Protein AF-A0A228IIU7-F1 (afdb_monomer_lite)

pLDDT: mean 77.81, std 16.43, range [36.47, 98.5]

Structure (mmCIF, N/CA/C/O backbone):
data_AF-A0A228IIU7-F1
#
_entry.id   AF-A0A228IIU7-F1
#
loop_
_atom_site.group_PDB
_atom_site.id
_atom_site.type_symbol
_atom_site.label_atom_id
_atom_site.label_alt_id
_atom_site.label_comp_id
_atom_site.label_asym_id
_atom_site.label_entity_id
_atom_site.label_seq_id
_atom_site.pdbx_PDB_ins_code
_atom_site.Cartn_x
_atom_site.Cartn_y
_atom_site.Cartn_z
_atom_site.occupancy
_atom_site.B_iso_or_equiv
_atom_site.auth_seq_id
_atom_site.auth_comp_id
_atom_site.auth_asym_id
_atom_site.auth_atom_id
_atom_site.pdbx_PDB_model_num
ATOM 1 N N . MET A 1 1 ? 26.243 -1.107 -80.389 1.00 42.44 1 MET A N 1
ATOM 2 C CA . MET A 1 1 ? 27.313 -0.140 -80.704 1.00 42.44 1 MET A CA 1
ATOM 3 C C . MET A 1 1 ? 27.545 -0.176 -82.211 1.00 42.44 1 MET A C 1
ATOM 5 O O . MET A 1 1 ? 27.676 -1.272 -82.740 1.00 42.44 1 MET A O 1
ATOM 9 N N . LEU A 1 2 ? 27.496 0.966 -82.904 1.00 36.47 2 LEU A N 1
ATOM 10 C CA . LEU A 1 2 ? 27.765 1.051 -84.346 1.00 36.47 2 LEU A CA 1
ATOM 11 C C . LEU A 1 2 ? 29.277 1.191 -84.559 1.00 36.47 2 LEU A C 1
ATOM 13 O O . LEU A 1 2 ? 29.841 2.235 -84.252 1.00 36.47 2 LEU A O 1
ATOM 17 N N . GLY A 1 3 ? 29.928 0.146 -85.066 1.00 44.03 3 GLY A N 1
ATOM 18 C CA . GLY A 1 3 ? 31.254 0.268 -85.667 1.00 44.03 3 GLY A CA 1
ATOM 19 C C . GLY A 1 3 ? 31.082 0.630 -87.137 1.00 44.03 3 GLY A C 1
ATOM 20 O O . GLY A 1 3 ? 30.737 -0.236 -87.936 1.00 44.03 3 GLY A O 1
ATOM 21 N N . ALA A 1 4 ? 31.269 1.899 -87.494 1.00 46.94 4 ALA A N 1
ATOM 22 C CA . ALA A 1 4 ? 31.283 2.327 -88.888 1.00 46.94 4 ALA A CA 1
ATOM 23 C C . ALA A 1 4 ? 32.731 2.301 -89.397 1.00 46.94 4 ALA A C 1
ATOM 25 O O . ALA A 1 4 ? 33.468 3.266 -89.230 1.00 46.94 4 ALA A O 1
ATOM 26 N N . GLY A 1 5 ? 33.149 1.175 -89.977 1.00 52.75 5 GLY A N 1
ATOM 27 C CA . GLY A 1 5 ? 34.322 1.128 -90.848 1.00 52.75 5 GLY A CA 1
ATOM 28 C C . GLY A 1 5 ? 33.845 1.289 -92.285 1.00 52.75 5 GLY A C 1
ATOM 29 O O . GLY A 1 5 ? 33.080 0.452 -92.761 1.00 52.75 5 GLY A O 1
ATOM 30 N N . GLN A 1 6 ? 34.227 2.370 -92.963 1.00 54.69 6 GLN A N 1
ATOM 31 C CA . GLN A 1 6 ? 33.869 2.563 -94.369 1.00 54.69 6 GLN A CA 1
ATOM 32 C C . GLN A 1 6 ? 34.963 1.986 -95.264 1.00 54.69 6 GLN A C 1
ATOM 34 O O . GLN A 1 6 ? 36.143 2.291 -95.100 1.00 54.69 6 GLN A O 1
ATOM 39 N N . PHE A 1 7 ? 34.553 1.104 -96.176 1.00 55.12 7 PHE A N 1
ATOM 40 C CA . PHE A 1 7 ? 35.424 0.526 -97.189 1.00 55.12 7 PHE A CA 1
ATOM 41 C C . PHE A 1 7 ? 35.469 1.481 -98.387 1.00 55.12 7 PHE A C 1
ATOM 43 O O . PHE A 1 7 ? 34.427 1.909 -98.879 1.00 55.12 7 PHE A O 1
ATOM 50 N N . ASP A 1 8 ? 36.680 1.789 -98.839 1.00 64.31 8 ASP A N 1
ATOM 51 C CA . ASP A 1 8 ? 37.009 2.565 -100.040 1.00 64.31 8 ASP A CA 1
ATOM 52 C C . ASP A 1 8 ? 36.775 4.090 -99.988 1.00 64.31 8 ASP A C 1
ATOM 54 O O . ASP A 1 8 ? 37.730 4.800 -100.265 1.00 64.31 8 ASP A O 1
ATOM 58 N N . GLU A 1 9 ? 35.603 4.630 -99.612 1.00 74.50 9 GLU A N 1
ATOM 59 C CA . GLU A 1 9 ? 35.332 6.088 -99.717 1.00 74.50 9 GLU A CA 1
ATOM 60 C C . GLU A 1 9 ? 34.512 6.675 -98.545 1.00 74.50 9 GLU A C 1
ATOM 62 O O . GLU A 1 9 ? 33.286 6.536 -98.525 1.00 74.50 9 GLU A O 1
ATOM 67 N N . PRO A 1 10 ? 35.138 7.381 -97.580 1.00 70.12 10 PRO A N 1
ATOM 68 C CA . PRO A 1 10 ? 34.445 7.836 -96.371 1.00 70.12 10 PRO A CA 1
ATOM 69 C C . PRO A 1 10 ? 33.768 9.216 -96.458 1.00 70.12 10 PRO A C 1
ATOM 71 O O . PRO A 1 10 ? 33.041 9.615 -95.548 1.00 70.12 10 PRO A O 1
ATOM 74 N N . ARG A 1 11 ? 34.026 9.999 -97.512 1.00 73.19 11 ARG A N 1
ATOM 75 C CA . ARG A 1 11 ? 33.555 11.393 -97.599 1.00 73.19 11 ARG A CA 1
ATOM 76 C C . ARG A 1 11 ? 32.233 11.532 -98.351 1.00 73.19 11 ARG A C 1
ATOM 78 O O . ARG A 1 11 ? 31.445 12.441 -98.071 1.00 73.19 11 ARG A O 1
ATOM 85 N N . THR A 1 12 ? 31.983 10.653 -99.315 1.00 73.50 12 THR A N 1
ATOM 86 C CA . THR A 1 12 ? 30.782 10.705 -100.153 1.00 73.50 12 THR A CA 1
ATOM 87 C C . THR A 1 12 ? 29.540 10.476 -99.286 1.00 73.50 12 THR A C 1
ATOM 89 O O . THR A 1 12 ? 29.414 9.451 -98.626 1.00 73.50 12 THR A O 1
ATOM 92 N N . ASN A 1 13 ? 28.619 11.446 -99.276 1.00 74.38 13 ASN A N 1
ATOM 93 C CA . ASN A 1 13 ? 27.402 11.482 -98.444 1.00 74.38 13 ASN A CA 1
ATOM 94 C C . ASN A 1 13 ? 27.605 11.711 -96.932 1.00 74.38 13 ASN A C 1
ATOM 96 O O . ASN A 1 13 ? 26.670 11.510 -96.159 1.00 74.38 13 ASN A O 1
ATOM 100 N N . LEU A 1 14 ? 28.774 12.195 -96.495 1.00 77.69 14 LEU A N 1
ATOM 101 C CA . LEU A 1 14 ? 29.025 12.509 -95.081 1.00 77.69 14 LEU A CA 1
ATOM 102 C C . LEU A 1 14 ? 28.263 13.751 -94.574 1.00 77.69 14 LEU A C 1
ATOM 104 O O . LEU A 1 14 ? 28.291 14.027 -93.384 1.00 77.69 14 LEU A O 1
ATOM 108 N N . ALA A 1 15 ? 27.576 14.499 -95.442 1.00 79.06 15 ALA A N 1
ATOM 109 C CA . ALA A 1 15 ? 26.871 15.732 -95.089 1.00 79.06 15 ALA A CA 1
ATOM 110 C C . ALA A 1 15 ? 25.482 15.497 -94.459 1.00 79.06 15 ALA A C 1
ATOM 112 O O . ALA A 1 15 ? 24.849 14.452 -94.622 1.00 79.06 15 ALA A O 1
ATOM 113 N N . GLY A 1 16 ? 24.966 16.518 -93.770 1.00 83.44 16 GLY A N 1
ATOM 114 C CA . GLY A 1 16 ? 23.590 16.538 -93.268 1.00 83.44 16 GLY A CA 1
ATOM 115 C C . GLY A 1 16 ? 23.359 15.578 -92.098 1.00 83.44 16 GLY A C 1
ATOM 116 O O . GLY A 1 16 ? 24.076 15.619 -91.101 1.00 83.44 16 GLY A O 1
ATOM 117 N N . VAL A 1 17 ? 22.339 14.719 -92.202 1.00 84.62 17 VAL A N 1
ATOM 118 C CA . VAL A 1 17 ? 21.854 13.881 -91.085 1.00 84.62 17 VAL A CA 1
ATOM 119 C C . VAL A 1 17 ? 22.914 12.895 -90.589 1.00 84.62 17 VAL A C 1
ATOM 121 O O . VAL A 1 17 ? 23.001 12.656 -89.384 1.00 84.62 17 VAL A O 1
ATOM 124 N N . LEU A 1 18 ? 23.740 12.351 -91.489 1.00 84.19 18 LEU A N 1
ATOM 125 C CA . LEU A 1 18 ? 24.808 11.425 -91.114 1.00 84.19 18 LEU A CA 1
ATOM 126 C C . LEU A 1 18 ? 25.909 12.141 -90.321 1.00 84.19 18 LEU A C 1
ATOM 128 O O . LEU A 1 18 ? 26.318 11.637 -89.277 1.00 84.19 18 LEU A O 1
ATOM 132 N N . GLN A 1 19 ? 26.308 13.345 -90.746 1.00 87.69 19 GLN A N 1
ATOM 133 C CA . GLN A 1 19 ? 27.242 14.190 -89.997 1.00 87.69 19 GLN A CA 1
ATOM 134 C C . GLN A 1 19 ? 26.717 14.469 -88.591 1.00 87.69 19 GLN A C 1
ATOM 136 O O . GLN A 1 19 ? 27.404 14.226 -87.604 1.00 87.69 19 GLN A O 1
ATOM 141 N N . SER A 1 20 ? 25.467 14.929 -88.489 1.00 88.00 20 SER A N 1
ATOM 142 C CA . SER A 1 20 ? 24.845 15.250 -87.205 1.00 88.00 20 SER A CA 1
ATOM 143 C C . SER A 1 20 ? 24.712 14.021 -86.304 1.00 88.00 20 SER A C 1
ATOM 145 O O . SER A 1 20 ? 24.875 14.128 -85.092 1.00 88.00 20 SER A O 1
ATOM 147 N N . ALA A 1 21 ? 24.439 12.844 -86.872 1.00 86.75 21 ALA A N 1
ATOM 148 C CA . ALA A 1 21 ? 24.389 11.597 -86.118 1.00 86.75 21 ALA A CA 1
ATOM 149 C C . ALA A 1 21 ? 25.773 11.181 -85.600 1.00 86.75 21 ALA A C 1
ATOM 151 O O . ALA A 1 21 ? 25.886 10.825 -84.430 1.00 86.75 21 ALA A O 1
ATOM 152 N N . LEU A 1 22 ? 26.819 11.276 -86.426 1.00 87.19 22 LEU A N 1
ATOM 153 C CA . LEU A 1 22 ? 28.196 10.990 -86.016 1.00 87.19 22 LEU A CA 1
ATOM 154 C C . LEU A 1 22 ? 28.665 11.960 -84.923 1.00 87.19 22 LEU A C 1
ATOM 156 O O . LEU A 1 22 ? 29.229 11.520 -83.925 1.00 87.19 22 LEU A O 1
ATOM 160 N N . VAL A 1 23 ? 28.354 13.254 -85.052 1.00 87.31 23 VAL A N 1
ATOM 161 C CA . VAL A 1 23 ? 28.690 14.285 -84.053 1.00 87.31 23 VAL A CA 1
ATOM 162 C C . VAL A 1 23 ? 27.971 14.047 -82.725 1.00 87.31 23 VAL A C 1
ATOM 164 O O . VAL A 1 23 ? 28.598 14.119 -81.671 1.00 87.31 23 VAL A O 1
ATOM 167 N N . ARG A 1 24 ? 26.682 13.673 -82.740 1.00 87.56 24 ARG A N 1
ATOM 168 C CA . ARG A 1 24 ? 25.962 13.275 -81.512 1.00 87.56 24 ARG A CA 1
ATOM 169 C C . ARG A 1 24 ? 26.568 12.049 -80.837 1.00 87.56 24 ARG A C 1
ATOM 171 O O . ARG A 1 24 ? 26.430 11.902 -79.628 1.00 87.56 24 ARG A O 1
ATOM 178 N N . CYS A 1 25 ? 27.208 11.180 -81.610 1.00 82.69 25 CYS A N 1
ATOM 179 C CA . CYS A 1 25 ? 27.918 10.015 -81.104 1.00 82.69 25 CYS A CA 1
ATOM 180 C C . CYS A 1 25 ? 29.369 10.318 -80.706 1.00 82.69 25 CYS A C 1
ATOM 182 O O . CYS A 1 25 ? 30.073 9.386 -80.338 1.00 82.69 25 CYS A O 1
ATOM 184 N N . GLY A 1 26 ? 29.849 11.562 -80.790 1.00 81.75 26 GLY A N 1
ATOM 185 C CA . GLY A 1 26 ? 31.209 11.902 -80.375 1.00 81.75 26 GLY A CA 1
ATOM 186 C C . GLY A 1 26 ? 32.166 12.336 -81.477 1.00 81.75 26 GLY A C 1
ATOM 187 O O . GLY A 1 26 ? 33.301 12.668 -81.148 1.00 81.75 26 GLY A O 1
ATOM 188 N N . ALA A 1 27 ? 31.760 12.347 -82.749 1.00 86.19 27 ALA A N 1
ATOM 189 C CA . ALA A 1 27 ? 32.619 12.853 -83.819 1.00 86.19 27 ALA A CA 1
ATOM 190 C C . ALA A 1 27 ? 32.833 14.368 -83.714 1.00 86.19 27 ALA A C 1
ATOM 192 O O . ALA A 1 27 ? 31.969 15.086 -83.211 1.00 86.19 27 ALA A O 1
ATOM 193 N N . SER A 1 28 ? 33.945 14.862 -84.244 1.00 88.44 28 SER A N 1
ATOM 194 C CA . SER A 1 28 ? 34.256 16.288 -84.344 1.00 88.44 28 SER A CA 1
ATOM 195 C C . SER A 1 28 ? 33.993 16.771 -85.764 1.00 88.44 28 SER A C 1
ATOM 197 O O . SER A 1 28 ? 34.543 16.214 -86.719 1.00 88.44 28 SER A O 1
ATOM 199 N N . ASN A 1 29 ? 33.254 17.869 -85.942 1.00 88.62 29 ASN A N 1
ATOM 200 C CA . ASN A 1 29 ? 33.046 18.447 -87.275 1.00 88.62 29 ASN A CA 1
ATOM 201 C C . ASN A 1 29 ? 34.370 18.834 -87.943 1.00 88.62 29 ASN A C 1
ATOM 203 O O . ASN A 1 29 ? 34.522 18.678 -89.155 1.00 88.62 29 ASN A O 1
ATOM 207 N N . ALA A 1 30 ? 35.347 19.279 -87.148 1.00 87.06 30 ALA A N 1
ATOM 208 C CA . ALA A 1 30 ? 36.695 19.583 -87.619 1.00 87.06 30 ALA A CA 1
ATOM 209 C C . ALA A 1 30 ? 37.406 18.351 -88.207 1.00 87.06 30 ALA A C 1
ATOM 211 O O . ALA A 1 30 ? 38.072 18.453 -89.238 1.00 87.06 30 ALA A O 1
ATOM 212 N N . VAL A 1 31 ? 37.251 17.178 -87.580 1.00 86.62 31 VAL A N 1
ATOM 213 C CA . VAL A 1 31 ? 37.860 15.931 -88.058 1.00 86.62 31 VAL A CA 1
ATOM 214 C C . VAL A 1 31 ? 37.117 15.434 -89.293 1.00 86.62 31 VAL A C 1
ATOM 216 O O . VAL A 1 31 ? 37.771 15.196 -90.308 1.00 86.62 31 VAL A O 1
ATOM 219 N N . LEU A 1 32 ? 35.782 15.379 -89.255 1.00 88.19 32 LEU A N 1
ATOM 220 C CA . LEU A 1 32 ? 34.940 14.959 -90.384 1.00 88.19 32 LEU A CA 1
ATOM 221 C C . LEU A 1 32 ? 35.178 15.810 -91.642 1.00 88.19 32 LEU A C 1
ATOM 223 O O . LEU A 1 32 ? 35.320 15.273 -92.739 1.00 88.19 32 LEU A O 1
ATOM 227 N N . GLY A 1 33 ? 35.302 17.133 -91.492 1.00 85.94 33 GLY A N 1
ATOM 228 C CA . GLY A 1 33 ? 35.574 18.051 -92.604 1.00 85.94 33 GLY A CA 1
ATOM 229 C C . GLY A 1 33 ? 36.977 17.916 -93.210 1.00 85.94 33 GLY A C 1
ATOM 230 O O . GLY A 1 33 ? 37.216 18.372 -94.329 1.00 85.94 33 GLY A O 1
ATOM 231 N N . SER A 1 34 ? 37.906 17.278 -92.493 1.00 86.75 34 SER A N 1
ATOM 232 C CA . SER A 1 34 ? 39.303 17.112 -92.915 1.00 86.75 34 SER A CA 1
ATOM 233 C C . SER A 1 34 ? 39.592 15.793 -93.643 1.00 86.75 34 SER A C 1
ATOM 235 O O . SER A 1 34 ? 40.705 15.612 -94.143 1.00 86.75 34 SER A O 1
ATOM 237 N N . ILE A 1 35 ? 38.614 14.884 -93.721 1.00 87.50 35 ILE A N 1
ATOM 238 C CA . ILE A 1 35 ? 38.774 13.566 -94.346 1.00 87.50 35 ILE A CA 1
ATOM 239 C C . ILE A 1 35 ? 38.974 13.723 -95.865 1.00 87.50 35 ILE A C 1
ATOM 241 O O . ILE A 1 35 ? 38.258 14.476 -96.542 1.00 87.50 35 ILE A O 1
ATOM 245 N N . LYS A 1 36 ? 39.983 13.026 -96.397 1.00 88.50 36 LYS A N 1
ATOM 246 C CA . LYS A 1 36 ? 40.323 12.992 -97.826 1.00 88.50 36 LYS A CA 1
ATOM 247 C C . LYS A 1 36 ? 39.498 11.948 -98.569 1.00 88.50 36 LYS A C 1
ATOM 249 O O . LYS A 1 36 ? 39.052 10.972 -97.965 1.00 88.50 36 LYS A O 1
ATOM 254 N N . HIS A 1 37 ? 39.296 12.166 -99.866 1.00 85.81 37 HIS A N 1
ATOM 255 C CA . HIS A 1 37 ? 38.670 11.171 -100.734 1.00 85.81 37 HIS A CA 1
ATOM 256 C C . HIS A 1 37 ? 39.521 9.895 -100.694 1.00 85.81 37 HIS A C 1
ATOM 258 O O . HIS A 1 37 ? 40.743 9.961 -100.809 1.00 85.81 37 HIS A O 1
ATOM 264 N N . ARG A 1 38 ? 38.895 8.748 -100.458 1.00 84.88 38 ARG A N 1
ATOM 265 C CA . ARG A 1 38 ? 39.500 7.431 -100.201 1.00 84.88 38 ARG A CA 1
ATOM 266 C C . ARG A 1 38 ? 40.494 7.390 -99.040 1.00 84.88 38 ARG A C 1
ATOM 268 O O . ARG A 1 38 ? 41.413 6.575 -99.025 1.00 84.88 38 ARG A O 1
ATOM 275 N N . GLY A 1 39 ? 40.320 8.284 -98.067 1.00 84.62 39 GLY A N 1
ATOM 276 C CA . GLY A 1 39 ? 41.008 8.215 -96.782 1.00 84.62 39 GLY A CA 1
ATOM 277 C C . GLY A 1 39 ? 40.439 7.114 -95.883 1.00 84.62 39 GLY A C 1
ATOM 278 O O . GLY A 1 39 ? 39.425 6.490 -96.190 1.00 84.62 39 GLY A O 1
ATOM 279 N N . ALA A 1 40 ? 41.055 6.910 -94.722 1.00 86.38 40 ALA A N 1
ATOM 280 C CA . ALA A 1 40 ? 40.500 6.065 -93.668 1.00 86.38 40 ALA A CA 1
ATOM 281 C C . ALA A 1 40 ? 39.979 6.937 -92.519 1.00 86.38 40 ALA A C 1
ATOM 283 O O . ALA A 1 40 ? 40.601 7.943 -92.169 1.00 86.38 40 ALA A O 1
ATOM 284 N N . TYR A 1 41 ? 38.858 6.544 -91.912 1.00 86.50 41 TYR A N 1
ATOM 285 C CA . TYR A 1 41 ? 38.299 7.175 -90.716 1.00 86.50 41 TYR A CA 1
ATOM 286 C C . TYR A 1 41 ? 37.679 6.120 -89.799 1.00 86.50 41 TYR A C 1
ATOM 288 O O . TYR A 1 41 ? 37.008 5.200 -90.266 1.00 86.50 41 TYR A O 1
ATOM 296 N N . VAL A 1 42 ? 37.906 6.262 -88.495 1.00 85.31 42 VAL A N 1
ATOM 297 C CA . VAL A 1 42 ? 37.286 5.444 -87.449 1.00 85.31 42 VAL A CA 1
ATOM 298 C C . VAL A 1 42 ? 36.789 6.365 -86.343 1.00 85.31 42 VAL A C 1
ATOM 300 O O . VAL A 1 42 ? 37.543 7.204 -85.851 1.00 85.31 42 VAL A O 1
ATOM 303 N N . LEU A 1 43 ? 35.538 6.152 -85.931 1.00 82.06 43 LEU A N 1
ATOM 304 C CA . LEU A 1 43 ? 34.932 6.743 -84.743 1.00 82.06 43 LEU A CA 1
ATOM 305 C C . LEU A 1 43 ? 34.553 5.636 -83.764 1.00 82.06 43 LEU A C 1
ATOM 307 O O . LEU A 1 43 ? 33.804 4.719 -84.108 1.00 82.06 43 LEU A O 1
ATOM 311 N N . VAL A 1 44 ? 34.993 5.779 -82.520 1.00 79.50 44 VAL A N 1
ATOM 312 C CA . VAL A 1 44 ? 34.480 5.011 -81.389 1.00 79.50 44 VAL A CA 1
ATOM 313 C C . VAL A 1 44 ? 33.825 5.962 -80.405 1.00 79.50 44 VAL A C 1
ATOM 315 O O . VAL A 1 44 ? 34.475 6.674 -79.646 1.00 79.50 44 VAL A O 1
ATOM 318 N N . GLY A 1 45 ? 32.500 5.975 -80.472 1.00 74.88 45 GLY A N 1
ATOM 319 C CA . GLY A 1 45 ? 31.646 6.947 -79.819 1.00 74.88 45 GLY A CA 1
ATOM 320 C C . GLY A 1 45 ? 30.615 6.328 -78.884 1.00 74.88 45 GLY A C 1
ATOM 321 O O . GLY A 1 45 ? 30.287 5.142 -79.001 1.00 74.88 45 GLY A O 1
ATOM 322 N N . VAL A 1 46 ? 30.076 7.144 -77.980 1.00 72.75 46 VAL A N 1
ATOM 323 C CA . VAL A 1 46 ? 28.912 6.798 -77.156 1.00 72.75 46 VAL A CA 1
ATOM 324 C C . VAL A 1 46 ? 27.752 7.678 -77.628 1.00 72.75 46 VAL A C 1
ATOM 326 O O . VAL A 1 46 ? 27.952 8.876 -77.818 1.00 72.75 46 VAL A O 1
ATOM 329 N N . PRO A 1 47 ? 26.548 7.131 -77.862 1.00 77.75 47 PRO A N 1
ATOM 330 C CA . PRO A 1 47 ? 25.395 7.958 -78.199 1.00 77.75 47 PRO A CA 1
ATOM 331 C C . PRO A 1 47 ? 25.204 9.087 -77.179 1.00 77.75 47 PRO A C 1
ATOM 333 O O . PRO A 1 47 ? 25.323 8.854 -75.980 1.00 77.75 47 PRO A O 1
ATOM 336 N N . GLU A 1 48 ? 24.911 10.290 -77.673 1.00 78.88 48 GLU A N 1
ATOM 337 C CA . GLU A 1 48 ? 24.648 11.498 -76.873 1.00 78.88 48 GLU A CA 1
ATOM 338 C C . GLU A 1 48 ? 25.850 12.049 -76.090 1.00 78.88 48 GLU A C 1
ATOM 340 O O . GLU A 1 48 ? 25.686 12.937 -75.256 1.00 78.88 48 GLU A O 1
ATOM 345 N N . SER A 1 49 ? 27.075 11.604 -76.387 1.00 70.31 49 SER A N 1
ATOM 346 C CA . SER A 1 49 ? 28.274 12.131 -75.724 1.00 70.31 49 SER A CA 1
ATOM 347 C C . SER A 1 49 ? 28.633 13.566 -76.131 1.00 70.31 49 SER A C 1
ATOM 349 O O . SER A 1 49 ? 29.412 14.211 -75.434 1.00 70.31 49 SER A O 1
ATOM 351 N N . GLY A 1 50 ? 28.062 14.077 -77.229 1.00 73.31 50 GLY A N 1
ATOM 352 C CA . GLY A 1 50 ? 28.338 15.421 -77.753 1.00 73.31 50 GLY A CA 1
ATOM 353 C C . GLY A 1 50 ? 29.607 15.497 -78.614 1.00 73.31 50 GLY A C 1
ATOM 354 O O . GLY A 1 50 ? 30.394 14.555 -78.651 1.00 73.31 50 GLY A O 1
ATOM 355 N N . GLU A 1 51 ? 29.792 16.606 -79.340 1.00 84.56 51 GLU A N 1
ATOM 356 C CA . GLU A 1 51 ? 30.883 16.784 -80.316 1.00 84.56 51 GLU A CA 1
ATOM 357 C C . GLU A 1 51 ? 32.276 16.573 -79.694 1.00 84.56 51 GLU A C 1
ATOM 359 O O . GLU A 1 51 ? 32.589 17.132 -78.645 1.00 84.56 51 GLU A O 1
ATOM 364 N N . GLY A 1 52 ? 33.121 15.769 -80.347 1.00 74.06 52 GLY A N 1
ATOM 365 C CA . GLY A 1 52 ? 34.513 15.528 -79.938 1.00 74.06 52 GLY A CA 1
ATOM 366 C C . GLY A 1 52 ? 34.710 14.687 -78.670 1.00 74.06 52 GLY A C 1
ATOM 367 O O . GLY A 1 52 ? 35.843 14.515 -78.214 1.00 74.06 52 GLY A O 1
ATOM 368 N N . ALA A 1 53 ? 33.636 14.140 -78.096 1.00 73.06 53 ALA A N 1
ATOM 369 C CA . ALA A 1 53 ? 33.709 13.241 -76.943 1.00 73.06 53 ALA A CA 1
ATOM 370 C C . ALA A 1 53 ? 34.050 11.783 -77.317 1.00 73.06 53 ALA A C 1
ATOM 372 O O . ALA A 1 53 ? 34.350 10.975 -76.436 1.00 73.06 53 ALA A O 1
ATOM 373 N N . GLY A 1 54 ? 33.979 11.438 -78.6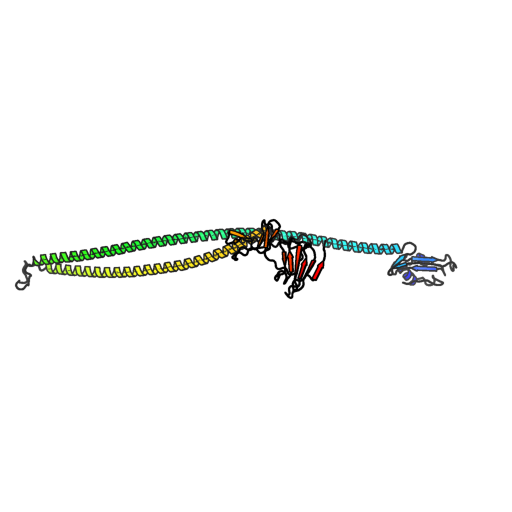05 1.00 73.38 54 GLY A N 1
ATOM 374 C CA . GLY A 1 54 ? 34.319 10.125 -79.143 1.00 73.38 54 GLY A CA 1
ATOM 375 C C . GLY A 1 54 ? 35.760 10.066 -79.636 1.00 73.38 54 GLY A C 1
ATOM 376 O O . GLY A 1 54 ? 36.358 11.081 -79.998 1.00 73.38 54 GLY A O 1
ATOM 377 N N . ALA A 1 55 ? 36.311 8.858 -79.668 1.00 76.69 55 ALA A N 1
ATOM 378 C CA . ALA A 1 55 ? 37.675 8.629 -80.111 1.00 76.69 55 ALA A CA 1
ATOM 379 C C . ALA A 1 55 ? 37.717 8.543 -81.630 1.00 76.69 55 ALA A C 1
ATOM 381 O O . ALA A 1 55 ? 37.123 7.648 -82.233 1.00 76.69 55 ALA A O 1
ATOM 382 N N . GLU A 1 56 ? 38.430 9.486 -82.234 1.00 80.38 56 GLU A N 1
ATOM 383 C CA . GLU A 1 56 ? 38.513 9.633 -83.678 1.00 80.38 56 GLU A CA 1
ATOM 384 C C . GLU A 1 56 ? 39.936 9.420 -84.174 1.00 80.38 56 GLU A C 1
ATOM 386 O O . GLU A 1 56 ? 40.899 9.973 -83.638 1.00 80.38 56 GLU A O 1
ATOM 391 N N . MET A 1 57 ? 40.062 8.664 -85.258 1.00 82.31 57 MET A N 1
ATOM 392 C CA . MET A 1 57 ? 41.294 8.558 -86.027 1.00 82.31 57 MET A CA 1
ATOM 393 C C . MET A 1 57 ? 40.993 8.752 -87.508 1.00 82.31 57 MET A C 1
ATOM 395 O O . MET A 1 57 ? 39.957 8.315 -88.005 1.00 82.31 57 MET A O 1
ATOM 399 N N . ARG A 1 58 ? 41.923 9.397 -88.216 1.00 86.12 58 ARG A N 1
ATOM 400 C CA . ARG A 1 58 ? 41.902 9.540 -89.674 1.00 86.12 58 ARG A CA 1
ATOM 401 C C . ARG A 1 58 ? 43.289 9.256 -90.248 1.00 86.12 58 ARG A C 1
ATOM 403 O O . ARG A 1 58 ? 44.282 9.575 -89.595 1.00 86.12 58 ARG A O 1
ATOM 410 N N . ALA A 1 59 ? 43.353 8.718 -91.459 1.00 85.00 59 ALA A N 1
ATOM 411 C CA . ALA A 1 59 ? 44.595 8.535 -92.208 1.00 85.00 59 ALA A CA 1
ATOM 412 C C . ALA A 1 59 ? 44.390 8.886 -93.689 1.00 85.00 59 ALA A C 1
ATOM 414 O O . ALA A 1 59 ? 43.274 8.781 -94.200 1.00 85.00 59 ALA A O 1
ATOM 415 N N . GLY A 1 60 ? 45.474 9.307 -94.345 1.00 85.25 60 GLY A N 1
ATOM 416 C CA . GLY A 1 60 ? 45.486 9.826 -95.715 1.00 85.25 60 GLY A CA 1
ATOM 417 C C . GLY A 1 60 ? 45.730 11.336 -95.749 1.00 85.25 60 GLY A C 1
ATOM 418 O O . GLY A 1 60 ? 44.924 12.118 -95.238 1.00 85.25 60 GLY A O 1
ATOM 419 N N . SER A 1 61 ? 46.859 11.760 -96.322 1.00 84.12 61 SER A N 1
ATOM 420 C CA . SER A 1 61 ? 47.218 13.191 -96.416 1.00 84.12 61 SER A CA 1
ATOM 421 C C . SER A 1 61 ? 46.692 13.848 -97.694 1.00 84.12 61 SER A C 1
ATOM 423 O O . SER A 1 61 ? 46.479 15.064 -97.737 1.00 84.12 61 SER A O 1
ATOM 425 N N . VAL A 1 62 ? 46.445 13.038 -98.723 1.00 85.81 62 VAL A N 1
ATOM 426 C CA . VAL A 1 62 ? 45.935 13.436 -100.040 1.00 85.81 62 VAL A CA 1
ATOM 427 C C . VAL A 1 62 ? 44.785 12.524 -100.465 1.00 85.81 62 VAL A C 1
ATOM 429 O O . VAL A 1 62 ? 44.543 11.486 -99.850 1.00 85.81 62 VAL A O 1
ATOM 432 N N . ASP A 1 63 ? 44.060 12.923 -101.505 1.00 87.44 63 ASP A N 1
ATOM 433 C CA . ASP A 1 63 ? 42.991 12.101 -102.067 1.00 87.44 63 ASP A CA 1
ATOM 434 C C . ASP A 1 63 ? 43.575 10.835 -102.719 1.00 87.44 63 ASP A C 1
ATOM 436 O O . ASP A 1 63 ? 44.540 10.905 -103.479 1.00 87.44 63 ASP A O 1
ATOM 440 N N . SER A 1 64 ? 42.970 9.677 -102.446 1.00 85.44 64 SER A N 1
ATOM 441 C CA . SER A 1 64 ? 43.424 8.352 -102.898 1.00 85.44 64 SER A CA 1
ATOM 442 C C . SER A 1 64 ? 44.820 7.950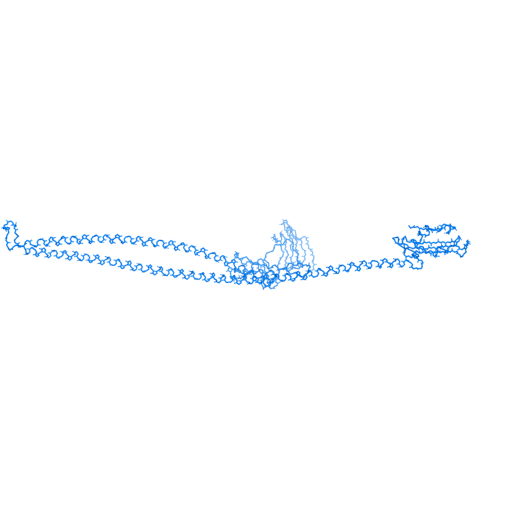 -102.418 1.00 85.44 64 SER A C 1
ATOM 444 O O . SER A 1 64 ? 45.521 7.216 -103.113 1.00 85.44 64 SER A O 1
ATOM 446 N N . ASP A 1 65 ? 45.221 8.411 -101.231 1.00 85.38 65 ASP A N 1
ATOM 447 C CA . ASP A 1 65 ? 46.506 8.068 -100.621 1.00 85.38 65 ASP A CA 1
ATOM 448 C C . ASP A 1 65 ? 46.593 6.552 -100.326 1.00 85.38 65 ASP A C 1
ATOM 450 O O . ASP A 1 65 ? 45.811 6.043 -99.513 1.00 85.38 65 ASP A O 1
ATOM 454 N N . PRO A 1 66 ? 47.535 5.812 -100.945 1.00 79.62 66 PRO A N 1
ATOM 455 C CA . PRO A 1 66 ? 47.681 4.371 -100.742 1.00 79.62 66 PRO A CA 1
ATOM 456 C C . PRO A 1 66 ? 48.133 3.994 -99.322 1.00 79.62 66 PRO A C 1
ATOM 458 O O . PRO A 1 66 ? 48.033 2.826 -98.954 1.00 79.62 66 PRO A O 1
ATOM 461 N N . ALA A 1 67 ? 48.594 4.954 -98.509 1.00 80.62 67 ALA A N 1
ATOM 462 C CA . ALA A 1 67 ? 48.916 4.756 -97.096 1.00 80.62 67 ALA A CA 1
ATOM 463 C C . ALA A 1 67 ? 47.711 4.966 -96.151 1.00 80.62 67 ALA A C 1
ATOM 465 O O . ALA A 1 67 ? 47.878 4.973 -94.929 1.00 80.62 67 ALA A O 1
ATOM 466 N N . SER A 1 68 ? 46.494 5.142 -96.681 1.00 84.31 68 SER A N 1
ATOM 467 C CA . SER A 1 68 ? 45.273 5.376 -95.895 1.00 84.31 68 SER A CA 1
ATOM 468 C C . SER A 1 68 ? 44.791 4.117 -95.163 1.00 84.31 68 SER A C 1
ATOM 470 O O . SER A 1 68 ? 43.835 3.465 -95.574 1.00 84.31 68 SER A O 1
ATOM 472 N N . GLN A 1 69 ? 45.434 3.780 -94.044 1.00 82.06 69 GLN A N 1
ATOM 473 C CA . GLN A 1 69 ? 45.042 2.671 -93.174 1.00 82.06 69 GLN A CA 1
ATOM 474 C C . GLN A 1 69 ? 45.016 3.101 -91.702 1.00 82.06 69 GLN A C 1
ATOM 476 O O . GLN A 1 69 ? 45.892 3.828 -91.239 1.00 82.06 69 GLN A O 1
ATOM 481 N N . ILE A 1 70 ? 44.018 2.623 -90.951 1.00 81.50 70 ILE A N 1
ATOM 482 C CA . ILE A 1 70 ? 43.900 2.828 -89.501 1.00 81.50 70 ILE A CA 1
ATOM 483 C C . ILE A 1 70 ? 43.764 1.475 -88.814 1.00 81.50 70 ILE A C 1
ATOM 485 O O . ILE A 1 70 ? 42.894 0.680 -89.166 1.00 81.50 70 ILE A O 1
ATOM 489 N N . SER A 1 71 ? 44.573 1.268 -87.779 1.00 80.06 71 SER A N 1
ATOM 490 C CA . SER A 1 71 ? 44.400 0.192 -86.805 1.00 80.06 71 SER A CA 1
ATOM 491 C C . SER A 1 71 ? 44.030 0.815 -85.463 1.00 80.06 71 SER A C 1
ATOM 493 O O . SER A 1 71 ? 44.800 1.599 -84.914 1.00 80.06 71 SER A O 1
ATOM 495 N N . TYR A 1 72 ? 42.847 0.482 -84.947 1.00 74.06 72 TYR A N 1
ATOM 496 C CA . TYR A 1 72 ? 42.291 1.061 -83.724 1.00 74.06 72 TYR A CA 1
ATOM 497 C C . TYR A 1 72 ? 41.915 -0.055 -82.742 1.00 74.06 72 TYR A C 1
ATOM 499 O O . TYR A 1 72 ? 41.076 -0.899 -83.055 1.00 74.06 72 TYR A O 1
ATOM 507 N N . THR A 1 73 ? 42.525 -0.070 -81.555 1.00 72.06 73 THR A N 1
ATOM 508 C CA . THR A 1 73 ? 42.174 -0.990 -80.464 1.00 72.06 73 THR A CA 1
ATOM 509 C C . THR A 1 73 ? 41.493 -0.227 -79.334 1.00 72.06 73 THR A C 1
ATOM 511 O O . THR A 1 73 ? 41.922 0.855 -78.938 1.00 72.06 73 THR A O 1
ATOM 514 N N . PHE A 1 74 ? 40.414 -0.795 -78.804 1.00 70.12 74 PHE A N 1
ATOM 515 C CA . PHE A 1 74 ? 39.681 -0.248 -77.669 1.00 70.12 74 PHE A CA 1
ATOM 516 C C . PHE A 1 74 ? 39.175 -1.370 -76.777 1.00 70.12 74 PHE A C 1
ATOM 518 O O . PHE A 1 74 ? 38.879 -2.465 -77.254 1.00 70.12 74 PHE A O 1
ATOM 525 N N . SER A 1 75 ? 39.040 -1.071 -75.488 1.00 70.62 75 SER A N 1
ATOM 526 C CA . SER A 1 75 ? 38.475 -1.994 -74.506 1.00 70.62 75 SER A CA 1
ATOM 527 C C . SER A 1 75 ? 37.197 -1.422 -73.912 1.00 70.62 75 SER A C 1
ATOM 529 O O . SER A 1 75 ? 37.102 -0.221 -73.637 1.00 70.62 75 SER A O 1
ATOM 531 N N . MET A 1 76 ? 36.213 -2.294 -73.691 1.00 66.56 76 MET A N 1
ATOM 532 C CA . MET A 1 76 ? 34.920 -1.944 -73.106 1.00 66.56 76 MET A CA 1
ATOM 533 C C . MET A 1 76 ? 34.586 -2.835 -71.914 1.00 66.56 76 MET A C 1
ATOM 535 O O . MET A 1 76 ? 34.932 -4.012 -71.903 1.00 66.56 76 MET A O 1
ATOM 539 N N . LEU A 1 77 ? 33.870 -2.282 -70.936 1.00 66.06 77 LEU A N 1
ATOM 540 C CA . LEU A 1 77 ? 33.310 -3.002 -69.791 1.00 66.06 77 LEU A CA 1
ATOM 541 C C . LEU A 1 77 ? 31.886 -2.499 -69.594 1.00 66.06 77 LEU A C 1
ATOM 543 O O . LEU A 1 77 ? 31.668 -1.295 -69.459 1.00 66.06 77 LEU A O 1
ATOM 547 N N . ASN A 1 78 ? 30.921 -3.419 -69.616 1.00 68.19 78 ASN A N 1
ATOM 548 C CA . ASN A 1 78 ? 29.494 -3.135 -69.427 1.00 68.19 78 ASN A CA 1
ATOM 549 C C . ASN A 1 78 ? 28.963 -1.987 -70.312 1.00 68.19 78 ASN A C 1
ATOM 551 O O . ASN A 1 78 ? 28.204 -1.138 -69.857 1.00 68.19 78 ASN A O 1
ATOM 555 N N . GLY A 1 79 ? 29.392 -1.938 -71.579 1.00 63.72 79 GLY A N 1
ATOM 556 C CA . GLY A 1 79 ? 28.959 -0.919 -72.545 1.00 63.72 79 GLY A CA 1
ATOM 557 C C . GLY A 1 79 ? 29.681 0.431 -72.448 1.00 63.72 79 GLY A C 1
ATOM 558 O O . GLY A 1 79 ? 29.305 1.357 -73.162 1.00 63.72 79 GLY A O 1
ATOM 559 N N . ARG A 1 80 ? 30.723 0.554 -71.609 1.00 63.81 80 ARG A N 1
ATOM 560 C CA . ARG A 1 80 ? 31.498 1.791 -71.413 1.00 63.81 80 ARG A CA 1
ATOM 561 C C . ARG A 1 80 ? 32.941 1.643 -71.902 1.00 63.81 80 ARG A C 1
ATOM 563 O O . ARG A 1 80 ? 33.569 0.619 -71.643 1.00 63.81 80 ARG A O 1
ATOM 570 N N . LEU A 1 81 ? 33.467 2.660 -72.591 1.00 64.38 81 LEU A N 1
ATOM 571 C CA . LEU A 1 81 ? 34.853 2.705 -73.081 1.00 64.38 81 LEU A CA 1
ATOM 572 C C . LEU A 1 81 ? 35.836 2.863 -71.901 1.00 64.38 81 LEU A C 1
ATOM 574 O O . LEU A 1 81 ? 35.701 3.813 -71.133 1.00 64.38 81 LEU A O 1
ATOM 578 N N . LEU A 1 82 ? 36.811 1.956 -71.747 1.00 62.19 82 LEU A N 1
ATOM 579 C CA . LEU A 1 82 ? 37.845 2.028 -70.689 1.00 62.19 82 LEU A CA 1
ATOM 580 C C . LEU A 1 82 ? 39.151 2.638 -71.172 1.00 62.19 82 LEU A C 1
ATOM 582 O O . LEU A 1 82 ? 39.871 3.245 -70.385 1.00 62.19 82 LEU A O 1
ATOM 586 N N . SER A 1 83 ? 39.469 2.464 -72.450 1.00 62.59 83 SER A N 1
ATOM 587 C CA . SER A 1 83 ? 40.682 2.998 -73.051 1.00 62.59 83 SER A CA 1
ATOM 588 C C . SER A 1 83 ? 40.426 3.392 -74.503 1.00 62.59 83 SER A C 1
ATOM 590 O O . SER A 1 83 ? 39.760 2.680 -75.255 1.00 62.59 83 SER A O 1
ATOM 592 N N . GLY A 1 84 ? 40.956 4.556 -74.870 1.00 59.72 84 GLY A N 1
ATOM 593 C CA . GLY A 1 84 ? 41.000 5.104 -76.222 1.00 59.72 84 GLY A CA 1
ATOM 594 C C . GLY A 1 84 ? 42.160 6.108 -76.319 1.00 59.72 84 GLY A C 1
ATOM 595 O O . GLY A 1 84 ? 42.650 6.566 -75.279 1.00 59.72 84 GLY A O 1
ATOM 596 N N . PRO A 1 85 ? 42.650 6.435 -77.524 1.00 54.75 85 PRO A N 1
ATOM 597 C CA . PRO A 1 85 ? 43.730 7.402 -77.703 1.00 54.75 85 PRO A CA 1
ATOM 598 C C . PRO A 1 85 ? 43.307 8.810 -77.234 1.00 54.75 85 PRO A C 1
ATOM 600 O O . PRO A 1 85 ? 42.136 9.172 -77.301 1.00 54.75 85 PRO A O 1
ATOM 603 N N . ASN A 1 86 ? 44.265 9.606 -76.744 1.00 55.50 86 ASN A N 1
ATOM 604 C CA . ASN A 1 86 ? 44.096 10.999 -76.281 1.00 55.50 86 ASN A CA 1
ATOM 605 C C . ASN A 1 86 ? 43.250 11.230 -75.000 1.00 55.50 86 ASN A C 1
ATOM 607 O O . ASN A 1 86 ? 42.845 12.358 -74.735 1.00 55.50 86 ASN A O 1
ATOM 611 N N . GLY A 1 87 ? 43.013 10.210 -74.162 1.00 58.19 87 GLY A N 1
ATOM 612 C CA . GLY A 1 87 ? 42.535 10.399 -72.775 1.00 58.19 87 GLY A CA 1
ATOM 613 C C . GLY A 1 87 ? 41.016 10.525 -72.559 1.00 58.19 87 GLY A C 1
ATOM 614 O O . GLY A 1 87 ? 40.575 10.706 -71.426 1.00 58.19 87 GLY A O 1
ATOM 615 N N . GLN A 1 88 ? 40.186 10.369 -73.592 1.00 59.19 88 GLN A N 1
ATOM 616 C CA . GLN A 1 88 ? 38.724 10.552 -73.505 1.00 59.19 88 GLN A CA 1
ATOM 617 C C . GLN A 1 88 ? 37.993 9.539 -72.597 1.00 59.19 88 GLN A C 1
ATOM 619 O O . GLN A 1 88 ? 37.005 9.888 -71.950 1.00 59.19 88 GLN A O 1
ATOM 624 N N . ALA A 1 89 ? 38.495 8.305 -72.466 1.00 60.44 89 ALA A N 1
ATOM 625 C CA . ALA A 1 89 ? 37.935 7.326 -71.525 1.00 60.44 89 ALA A CA 1
ATOM 626 C C . ALA A 1 89 ? 38.076 7.777 -70.055 1.00 60.44 89 ALA A C 1
ATOM 628 O O . ALA A 1 89 ? 37.196 7.516 -69.232 1.00 60.44 89 ALA A O 1
ATOM 629 N N . ALA A 1 90 ? 39.141 8.521 -69.734 1.00 66.00 90 ALA A N 1
ATOM 630 C CA . ALA A 1 90 ? 39.347 9.081 -68.403 1.00 66.00 90 ALA A CA 1
ATOM 631 C C . ALA A 1 90 ? 38.333 10.197 -68.090 1.00 66.00 90 ALA A C 1
ATOM 633 O O . ALA A 1 90 ? 37.848 10.270 -66.965 1.00 66.00 90 ALA A O 1
ATOM 634 N N . ALA A 1 91 ? 37.941 11.007 -69.081 1.00 67.06 91 ALA A N 1
ATOM 635 C CA . ALA A 1 91 ? 36.964 12.084 -68.898 1.00 67.06 91 ALA A CA 1
ATOM 636 C C . ALA A 1 91 ? 35.551 11.556 -68.581 1.00 67.06 91 ALA A C 1
ATOM 638 O O . ALA A 1 91 ? 34.906 12.023 -67.642 1.00 67.06 91 ALA A O 1
ATOM 639 N N . LEU A 1 92 ? 35.085 10.528 -69.301 1.00 67.31 92 LEU A N 1
ATOM 640 C CA . LEU A 1 92 ? 33.792 9.882 -69.028 1.00 67.31 92 LEU A CA 1
ATOM 641 C C . LEU A 1 92 ? 33.795 9.120 -67.695 1.00 67.31 92 LEU A C 1
ATOM 643 O O . LEU A 1 92 ? 32.787 9.081 -66.980 1.00 67.31 92 LEU A O 1
ATOM 647 N N . ALA A 1 93 ? 34.925 8.505 -67.334 1.00 71.38 93 ALA A N 1
ATOM 648 C CA . ALA A 1 93 ? 35.084 7.891 -66.025 1.00 71.38 93 ALA A CA 1
ATOM 649 C C . ALA A 1 93 ? 35.014 8.924 -64.900 1.00 71.38 93 ALA A C 1
ATOM 651 O O . ALA A 1 93 ? 34.254 8.723 -63.953 1.00 71.38 93 ALA A O 1
ATOM 652 N N . GLN A 1 94 ? 35.713 10.044 -65.062 1.00 79.12 94 GLN A N 1
ATOM 653 C CA . GLN A 1 94 ? 35.713 11.146 -64.113 1.00 79.12 94 GLN A CA 1
ATOM 654 C C . GLN A 1 94 ? 34.317 11.756 -63.935 1.00 79.12 94 GLN A C 1
ATOM 656 O O . GLN A 1 94 ? 33.897 11.960 -62.802 1.00 79.12 94 GLN A O 1
ATOM 661 N N . ALA A 1 95 ? 33.561 11.977 -65.016 1.00 76.69 95 ALA A N 1
ATOM 662 C CA . ALA A 1 95 ? 32.208 12.534 -64.939 1.00 76.69 95 ALA A CA 1
ATOM 663 C C . ALA A 1 95 ? 31.238 11.642 -64.140 1.00 76.69 95 ALA A C 1
ATOM 665 O O . ALA A 1 95 ? 30.483 12.138 -63.304 1.00 76.69 95 ALA A O 1
ATOM 666 N N . ALA A 1 96 ? 31.287 10.321 -64.341 1.00 78.38 96 ALA A N 1
ATOM 667 C CA . ALA A 1 96 ? 30.453 9.381 -63.589 1.00 78.38 96 ALA A CA 1
ATOM 668 C C . ALA A 1 96 ? 30.841 9.317 -62.103 1.00 78.38 96 ALA A C 1
ATOM 670 O O . ALA A 1 96 ? 29.965 9.293 -61.242 1.00 78.38 96 ALA A O 1
ATOM 671 N N . VAL A 1 97 ? 32.146 9.337 -61.804 1.00 87.69 97 VAL A N 1
ATOM 672 C CA . VAL A 1 97 ? 32.649 9.406 -60.423 1.00 87.69 97 VAL A CA 1
ATOM 673 C C . VAL A 1 97 ? 32.179 10.691 -59.747 1.00 87.69 97 VAL A C 1
ATOM 675 O O . VAL A 1 97 ? 31.699 10.640 -58.620 1.00 87.69 97 VAL A O 1
ATOM 678 N N . THR A 1 98 ? 32.257 11.831 -60.436 1.00 86.00 98 THR A N 1
ATOM 679 C CA . THR A 1 98 ? 31.771 13.110 -59.911 1.00 86.00 98 THR A CA 1
ATOM 680 C C . THR A 1 98 ? 30.260 13.082 -59.674 1.00 86.00 98 THR A C 1
ATOM 682 O O . THR A 1 98 ? 29.817 13.514 -58.615 1.00 86.00 98 THR A O 1
ATOM 685 N N . SER A 1 99 ? 29.471 12.517 -60.595 1.00 88.81 99 SER A N 1
ATOM 686 C CA . SER A 1 99 ? 28.017 12.381 -60.424 1.00 88.81 99 SER A CA 1
ATOM 687 C C . SER A 1 99 ? 27.648 11.530 -59.204 1.00 88.81 99 SER A C 1
ATOM 689 O O . SER A 1 99 ? 26.794 11.930 -58.415 1.00 88.81 99 SER A O 1
ATOM 691 N N . GLU A 1 100 ? 28.289 10.372 -59.030 1.00 92.69 100 GLU A N 1
ATOM 692 C CA . GLU A 1 100 ? 28.073 9.504 -57.865 1.00 92.69 100 GLU A CA 1
ATOM 693 C C . GLU A 1 100 ? 28.529 10.188 -56.567 1.00 92.69 100 GLU A C 1
ATOM 695 O O . GLU A 1 100 ? 27.829 10.131 -55.558 1.00 92.69 100 GLU A O 1
ATOM 700 N N . ALA A 1 101 ? 29.668 10.890 -56.588 1.00 94.50 101 ALA A N 1
ATOM 701 C CA . ALA A 1 101 ? 30.160 11.642 -55.436 1.00 94.50 101 ALA A CA 1
ATOM 702 C C . ALA A 1 101 ? 29.173 12.741 -55.011 1.00 94.50 101 ALA A C 1
ATOM 704 O O . ALA A 1 101 ? 28.903 12.894 -53.821 1.00 94.50 101 ALA A O 1
ATOM 705 N N . THR A 1 102 ? 28.580 13.465 -55.966 1.00 94.81 102 THR A N 1
ATOM 706 C CA . THR A 1 102 ? 27.527 14.451 -55.686 1.00 94.81 102 THR A CA 1
ATOM 707 C C . THR A 1 102 ? 26.263 13.790 -55.136 1.00 94.81 102 THR A C 1
ATOM 709 O O . THR A 1 102 ? 25.693 14.288 -54.166 1.00 94.81 102 THR A O 1
ATOM 712 N N . ALA A 1 103 ? 25.831 12.659 -55.704 1.00 94.94 103 ALA A N 1
ATOM 713 C CA . ALA A 1 103 ? 24.660 11.931 -55.215 1.00 94.94 103 ALA A CA 1
ATOM 714 C C . ALA A 1 103 ? 24.846 11.456 -53.764 1.00 94.94 103 ALA A C 1
ATOM 716 O O . ALA A 1 103 ? 23.949 11.643 -52.939 1.00 94.94 103 ALA A O 1
ATOM 717 N N . ARG A 1 104 ? 26.027 10.918 -53.431 1.00 96.81 104 ARG A N 1
ATOM 718 C CA . ARG A 1 104 ? 26.378 10.518 -52.060 1.00 96.81 104 ARG A CA 1
ATOM 719 C C . ARG A 1 104 ? 26.447 11.700 -51.108 1.00 96.81 104 ARG A C 1
ATOM 721 O O . ARG A 1 104 ? 25.819 11.641 -50.062 1.00 96.81 104 ARG A O 1
ATOM 728 N N . ALA A 1 105 ? 27.106 12.792 -51.492 1.00 96.00 105 ALA A N 1
ATOM 729 C CA . ALA A 1 105 ? 27.178 13.991 -50.658 1.00 96.00 105 ALA A CA 1
ATOM 730 C C . ALA A 1 105 ? 25.782 14.553 -50.327 1.00 96.00 105 ALA A C 1
ATOM 732 O O . ALA A 1 105 ? 25.516 14.934 -49.188 1.00 96.00 105 ALA A O 1
ATOM 733 N N . ASN A 1 106 ? 24.862 14.549 -51.298 1.00 96.19 106 ASN A N 1
ATOM 734 C CA . ASN A 1 106 ? 23.477 14.965 -51.075 1.00 96.19 106 ASN A CA 1
ATOM 735 C C . ASN A 1 106 ? 22.726 14.004 -50.136 1.00 96.19 106 ASN A C 1
ATOM 737 O O . ASN A 1 106 ? 21.987 14.455 -49.259 1.00 96.19 106 ASN A O 1
ATOM 741 N N . ALA A 1 107 ? 22.911 12.690 -50.302 1.00 97.50 107 ALA A N 1
ATOM 742 C CA . ALA A 1 107 ? 22.307 11.682 -49.432 1.00 97.50 107 ALA A CA 1
ATOM 743 C C . ALA A 1 107 ? 22.836 11.775 -47.990 1.00 97.50 107 ALA A C 1
ATOM 745 O O . ALA A 1 107 ? 22.043 11.726 -47.049 1.00 97.50 107 ALA A O 1
ATOM 746 N N . ASP A 1 108 ? 24.143 11.979 -47.821 1.00 97.88 108 ASP A N 1
ATOM 747 C CA . ASP A 1 108 ? 24.792 12.167 -46.523 1.00 97.88 108 ASP A CA 1
ATOM 748 C C . ASP A 1 108 ? 24.300 13.453 -45.844 1.00 97.88 108 ASP A C 1
ATOM 750 O O . ASP A 1 108 ? 23.988 13.440 -44.653 1.00 97.88 108 ASP A O 1
ATOM 754 N N . GLY A 1 109 ? 24.124 14.542 -46.602 1.00 97.69 109 GLY A N 1
ATOM 755 C CA . GLY A 1 109 ? 23.513 15.776 -46.102 1.00 97.69 109 GLY A CA 1
ATOM 756 C C . GLY A 1 109 ? 22.079 15.565 -45.603 1.00 97.69 109 GLY A C 1
ATOM 757 O O . GLY A 1 109 ? 21.740 15.971 -44.490 1.00 97.69 109 GLY A O 1
ATOM 758 N N . ALA A 1 110 ? 21.246 14.860 -46.377 1.00 97.69 110 ALA A N 1
ATOM 759 C CA . ALA A 1 110 ? 19.878 14.528 -45.973 1.00 97.69 110 ALA A CA 1
ATOM 760 C C . ALA A 1 110 ? 19.837 13.606 -44.740 1.00 97.69 110 ALA A C 1
ATOM 762 O O . ALA A 1 110 ? 18.981 13.768 -43.865 1.00 97.69 110 ALA A O 1
ATOM 763 N N . LEU A 1 111 ? 20.763 12.645 -44.650 1.00 98.06 111 LEU A N 1
ATOM 764 C CA . LEU A 1 111 ? 20.901 11.776 -43.487 1.00 98.06 111 LEU A CA 1
ATOM 765 C C . LEU A 1 111 ? 21.332 12.571 -42.248 1.00 98.06 111 LEU A C 1
ATOM 767 O O . LEU A 1 111 ? 20.733 12.383 -41.192 1.00 98.06 111 LEU A O 1
ATOM 771 N N . SER A 1 112 ? 22.284 13.499 -42.381 1.00 98.12 112 SER A N 1
ATOM 772 C CA . SER A 1 112 ? 22.716 14.383 -41.293 1.00 98.12 112 SER A CA 1
ATOM 773 C C . SER A 1 112 ? 21.546 15.193 -40.734 1.00 98.12 112 SER A C 1
ATOM 775 O O . SER A 1 112 ? 21.308 15.168 -39.532 1.00 98.12 112 SER A O 1
ATOM 777 N N . SER A 1 113 ? 20.728 15.817 -41.591 1.00 98.12 113 SER A N 1
ATOM 778 C CA . SER A 1 113 ? 19.549 16.569 -41.130 1.00 98.12 113 SER A CA 1
ATOM 779 C C . SER A 1 113 ? 18.519 15.689 -40.409 1.00 98.12 113 SER A C 1
ATOM 781 O O . SER A 1 113 ? 17.888 16.118 -39.437 1.00 98.12 113 SER A O 1
ATOM 783 N N . ARG A 1 114 ? 18.340 14.437 -40.854 1.00 98.50 114 ARG A N 1
ATOM 784 C CA . ARG A 1 114 ? 17.482 13.466 -40.155 1.00 98.50 114 ARG A CA 1
ATOM 785 C C . ARG A 1 114 ? 18.061 13.084 -38.793 1.00 98.50 114 ARG A C 1
ATOM 787 O O . ARG A 1 114 ? 17.293 12.975 -37.841 1.00 98.50 114 ARG A O 1
ATOM 794 N N . ILE A 1 115 ? 19.378 12.905 -38.695 1.00 98.25 115 ILE A N 1
ATOM 795 C CA . ILE A 1 115 ? 20.074 12.622 -37.432 1.00 98.25 115 ILE A CA 1
ATOM 796 C C . ILE A 1 115 ? 19.899 13.789 -36.457 1.00 98.25 115 ILE A C 1
ATOM 798 O O . ILE A 1 115 ? 19.511 13.552 -35.316 1.00 98.25 115 ILE A O 1
ATOM 802 N N . ASP A 1 116 ? 20.076 15.031 -36.909 1.00 98.19 116 ASP A N 1
ATOM 803 C CA . ASP A 1 116 ? 19.886 16.222 -36.072 1.00 98.19 116 ASP A CA 1
ATOM 804 C C . ASP A 1 116 ? 18.447 16.317 -35.545 1.00 98.19 116 ASP A C 1
ATOM 806 O O . ASP A 1 116 ? 18.220 16.566 -34.361 1.00 98.19 116 ASP A O 1
ATOM 810 N N . THR A 1 117 ? 17.464 16.025 -36.403 1.00 98.19 117 THR A N 1
ATOM 811 C CA . THR A 1 117 ? 16.040 16.011 -36.028 1.00 98.19 117 THR A CA 1
ATOM 812 C C . THR A 1 117 ? 15.738 14.939 -34.979 1.00 98.19 117 THR A C 1
ATOM 814 O O . THR A 1 117 ? 15.032 15.197 -34.001 1.00 98.19 117 THR A O 1
ATOM 817 N N . VAL A 1 118 ? 16.276 13.728 -35.157 1.00 98.25 118 VAL A N 1
ATOM 818 C CA . VAL A 1 118 ? 16.092 12.623 -34.205 1.00 98.25 118 VAL A CA 1
ATOM 819 C C . VAL A 1 118 ? 16.795 12.927 -32.883 1.00 98.25 118 VAL A C 1
ATOM 821 O O . VAL A 1 118 ? 16.208 12.699 -31.829 1.00 98.25 118 VAL A O 1
ATOM 824 N N . SER A 1 119 ? 18.001 13.494 -32.924 1.00 98.00 119 SER A N 1
ATOM 825 C CA . SER A 1 119 ? 18.761 13.903 -31.739 1.00 98.00 119 SER A CA 1
ATOM 826 C C . SER A 1 119 ? 18.014 14.968 -30.930 1.00 98.00 119 SER A C 1
ATOM 828 O O . SER A 1 119 ? 17.813 14.809 -29.725 1.00 98.00 119 SER A O 1
ATOM 830 N N . ALA A 1 120 ? 17.492 16.002 -31.598 1.00 97.44 120 ALA A N 1
ATOM 831 C CA . ALA A 1 120 ? 16.666 17.026 -30.963 1.00 97.44 120 ALA A CA 1
ATOM 832 C C . ALA A 1 120 ? 15.385 16.437 -30.348 1.00 97.44 120 ALA A C 1
ATOM 834 O O . ALA A 1 120 ? 15.030 16.764 -29.216 1.00 97.44 120 ALA A O 1
ATOM 835 N N . SER A 1 121 ? 14.719 15.522 -31.059 1.00 97.94 121 SER A N 1
ATOM 836 C CA . SER A 1 121 ? 13.519 14.843 -30.554 1.00 97.94 121 SER A CA 1
ATOM 837 C C . SER A 1 121 ? 13.830 13.968 -29.337 1.00 97.94 121 SER A C 1
ATOM 839 O O . SER A 1 121 ? 13.080 13.965 -28.364 1.00 97.94 121 SER A O 1
ATOM 841 N N . ALA A 1 122 ? 14.959 13.255 -29.350 1.00 97.50 122 ALA A N 1
ATOM 842 C CA . ALA A 1 122 ? 15.408 12.447 -28.223 1.00 97.50 122 ALA A CA 1
ATOM 843 C C . ALA A 1 122 ? 15.731 13.313 -26.995 1.00 97.50 122 ALA A C 1
ATOM 845 O O . ALA A 1 122 ? 15.341 12.961 -25.879 1.00 97.50 122 ALA A O 1
ATOM 846 N N . ALA A 1 123 ? 16.375 14.468 -27.190 1.00 96.31 123 ALA A N 1
ATOM 847 C CA . ALA A 1 123 ? 16.652 15.422 -26.118 1.00 96.31 123 ALA A CA 1
ATOM 848 C C . ALA A 1 123 ? 15.358 16.008 -25.525 1.00 96.31 123 ALA A C 1
ATOM 850 O O . ALA A 1 123 ? 15.206 16.054 -24.304 1.00 96.31 123 ALA A O 1
ATOM 851 N N . ALA A 1 124 ? 14.395 16.384 -26.375 1.00 97.56 124 ALA A N 1
ATOM 852 C CA . ALA A 1 124 ? 13.086 16.872 -25.941 1.00 97.56 124 ALA A CA 1
ATOM 853 C C . ALA A 1 124 ? 12.306 15.804 -25.154 1.00 97.56 124 ALA A C 1
ATOM 855 O O . ALA A 1 124 ? 11.783 16.091 -24.078 1.00 97.56 124 ALA A O 1
ATOM 856 N N . ASN A 1 125 ? 12.289 14.560 -25.641 1.00 97.38 125 ASN A N 1
ATOM 857 C CA . ASN A 1 125 ? 11.660 13.442 -24.940 1.00 97.38 125 ASN A CA 1
ATOM 858 C C . ASN A 1 125 ? 12.333 13.164 -23.594 1.00 97.38 125 ASN A C 1
ATOM 860 O O . ASN A 1 125 ? 11.642 12.958 -22.602 1.00 97.38 125 ASN A O 1
ATOM 864 N N . THR A 1 126 ? 13.667 13.206 -23.539 1.00 97.62 126 THR A N 1
ATOM 865 C CA . THR A 1 126 ? 14.419 13.048 -22.284 1.00 97.62 126 THR A CA 1
ATOM 866 C C . THR A 1 126 ? 14.001 14.113 -21.272 1.00 97.62 126 THR A C 1
ATOM 868 O O . THR A 1 126 ? 13.652 13.775 -20.145 1.00 97.62 126 THR A O 1
ATOM 871 N N . ALA A 1 127 ? 13.941 15.385 -21.682 1.00 94.62 127 ALA A N 1
ATOM 872 C CA . ALA A 1 127 ? 13.506 16.473 -20.808 1.00 94.62 127 ALA A CA 1
ATOM 873 C C . ALA A 1 127 ? 12.052 16.303 -20.331 1.00 94.62 127 ALA A C 1
ATOM 875 O O . ALA A 1 127 ? 11.767 16.507 -19.151 1.00 94.62 127 ALA A O 1
ATOM 876 N N . ALA A 1 128 ? 11.141 15.892 -21.220 1.00 96.94 128 ALA A N 1
ATOM 877 C CA . ALA A 1 128 ? 9.742 15.645 -20.875 1.00 96.94 128 ALA A CA 1
ATOM 878 C C . ALA A 1 128 ? 9.590 14.493 -19.867 1.00 96.94 128 ALA A C 1
ATOM 880 O O . ALA A 1 128 ? 8.863 14.630 -18.885 1.00 96.94 128 ALA A O 1
ATOM 881 N N . ILE A 1 129 ? 10.319 13.389 -20.068 1.00 96.75 129 ILE A N 1
ATOM 882 C CA . ILE A 1 129 ? 10.327 12.239 -19.153 1.00 96.75 129 ILE A CA 1
ATOM 883 C C . ILE A 1 129 ? 10.867 12.654 -17.784 1.00 96.75 129 ILE A C 1
ATOM 885 O O . ILE A 1 129 ? 10.241 12.352 -16.772 1.00 96.75 129 ILE A O 1
ATOM 889 N N . THR A 1 130 ? 11.985 13.381 -17.730 1.00 95.88 130 THR A N 1
ATOM 890 C CA . THR A 1 130 ? 12.543 13.870 -16.461 1.00 95.88 130 THR A CA 1
ATOM 891 C C . THR A 1 130 ? 11.588 14.839 -15.753 1.00 95.88 130 THR A C 1
ATOM 893 O O . THR A 1 130 ? 11.451 14.782 -14.531 1.00 95.88 130 THR A O 1
ATOM 896 N N . GLY A 1 131 ? 10.887 15.697 -16.501 1.00 96.00 131 GLY A N 1
ATOM 897 C CA . GLY A 1 131 ? 9.860 16.586 -15.954 1.00 96.00 131 GLY A CA 1
ATOM 898 C C . GLY A 1 131 ? 8.683 15.826 -15.337 1.00 96.00 131 GLY A C 1
ATOM 899 O O . GLY A 1 131 ? 8.295 16.107 -14.204 1.00 96.00 131 GLY A O 1
ATOM 900 N N . GLU A 1 132 ? 8.163 14.819 -16.040 1.00 97.31 132 GLU A N 1
ATOM 901 C CA . GLU A 1 132 ? 7.087 13.952 -15.543 1.00 97.31 132 GLU A CA 1
ATOM 902 C C . GLU A 1 132 ? 7.534 13.141 -14.317 1.00 97.31 132 GLU A C 1
ATOM 904 O O . GLU A 1 132 ? 6.800 13.052 -13.333 1.00 97.31 132 GLU A O 1
ATOM 909 N N . GLN A 1 133 ? 8.759 12.600 -14.328 1.00 95.88 133 GLN A N 1
ATOM 910 C CA . GLN A 1 133 ? 9.341 11.893 -13.181 1.00 95.88 133 GLN A CA 1
ATOM 911 C C . GLN A 1 133 ? 9.393 12.787 -11.941 1.00 95.88 133 GLN A C 1
ATOM 913 O O . GLN A 1 133 ? 8.984 12.365 -10.860 1.00 95.88 133 GLN A O 1
ATOM 918 N N . LYS A 1 134 ? 9.835 14.040 -12.101 1.00 94.62 134 LYS A N 1
ATOM 919 C CA . LYS A 1 134 ? 9.849 15.013 -11.009 1.00 94.62 134 LYS A CA 1
ATOM 920 C C . LYS A 1 134 ? 8.438 15.329 -10.512 1.00 94.62 134 LYS A C 1
ATOM 922 O O . LYS A 1 134 ? 8.207 15.312 -9.308 1.00 94.62 134 LYS A O 1
ATOM 927 N N . SER A 1 135 ? 7.494 15.576 -11.421 1.00 94.88 135 SER A N 1
ATOM 928 C CA . SER A 1 135 ? 6.110 15.883 -11.045 1.00 94.88 135 SER A CA 1
ATOM 929 C C . SER A 1 135 ? 5.452 14.733 -10.278 1.00 94.88 135 SER A C 1
ATOM 931 O O . SER A 1 135 ? 4.699 14.983 -9.339 1.00 94.88 135 SER A O 1
ATOM 933 N N . ARG A 1 136 ? 5.740 13.479 -10.652 1.00 94.44 136 ARG A N 1
ATOM 934 C CA . ARG A 1 136 ? 5.261 12.295 -9.926 1.00 94.44 136 ARG A CA 1
ATOM 935 C C . ARG A 1 136 ? 5.890 12.178 -8.545 1.00 94.44 136 ARG A C 1
ATOM 937 O O . ARG A 1 136 ? 5.154 12.031 -7.581 1.00 94.44 136 ARG A O 1
ATOM 944 N N . ALA A 1 137 ? 7.208 12.335 -8.430 1.00 91.50 137 ALA A N 1
ATOM 945 C CA . ALA A 1 137 ? 7.893 12.284 -7.138 1.00 91.50 137 ALA A CA 1
ATOM 946 C C . ALA A 1 137 ? 7.393 13.367 -6.159 1.00 91.50 137 ALA A C 1
ATOM 948 O O . ALA A 1 137 ? 7.186 13.097 -4.972 1.00 91.50 137 ALA A O 1
ATOM 949 N N . ASP A 1 138 ? 7.149 14.583 -6.660 1.00 92.44 138 ASP A N 1
ATOM 950 C CA . ASP A 1 138 ? 6.600 15.688 -5.869 1.00 92.44 138 ASP A CA 1
ATOM 951 C C . ASP A 1 138 ? 5.143 15.379 -5.432 1.00 92.44 138 ASP A C 1
ATOM 953 O O . ASP A 1 138 ? 4.780 15.594 -4.270 1.00 92.44 138 ASP A O 1
ATOM 957 N N . ALA A 1 139 ? 4.317 14.804 -6.319 1.00 93.38 139 ALA A N 1
ATOM 958 C CA . ALA A 1 139 ? 2.948 14.378 -6.002 1.00 93.38 139 ALA A CA 1
ATOM 959 C C . ALA A 1 139 ? 2.899 13.223 -4.985 1.00 93.38 139 ALA A C 1
ATOM 961 O O . ALA A 1 139 ? 2.086 13.255 -4.058 1.00 93.38 139 ALA A O 1
ATOM 962 N N . ASP A 1 140 ? 3.789 12.242 -5.117 1.00 92.00 140 ASP A N 1
ATOM 963 C CA . ASP A 1 140 ? 3.890 11.095 -4.214 1.00 92.00 140 ASP A CA 1
ATOM 964 C C . ASP A 1 140 ? 4.343 11.534 -2.815 1.00 92.00 140 ASP A C 1
ATOM 966 O O . ASP A 1 140 ? 3.785 11.095 -1.809 1.00 92.00 140 ASP A O 1
ATOM 970 N N . SER A 1 141 ? 5.271 12.492 -2.732 1.00 92.88 141 SER A N 1
ATOM 971 C CA . SER A 1 141 ? 5.697 13.094 -1.459 1.00 92.88 141 SER A CA 1
ATOM 972 C C . SER A 1 141 ? 4.545 13.828 -0.757 1.00 92.88 141 SER A C 1
ATOM 974 O O . SER A 1 141 ? 4.356 13.713 0.462 1.00 92.88 141 SER A O 1
ATOM 976 N N . ALA A 1 142 ? 3.722 14.552 -1.524 1.00 92.50 142 ALA A N 1
ATOM 977 C CA . ALA A 1 142 ? 2.525 15.206 -1.003 1.00 92.50 142 ALA A CA 1
ATOM 978 C C . ALA A 1 142 ? 1.463 14.190 -0.546 1.00 92.50 142 ALA A C 1
ATOM 980 O O . ALA A 1 142 ? 0.816 14.392 0.486 1.00 92.50 142 ALA A O 1
ATOM 981 N N . LEU A 1 143 ? 1.287 13.086 -1.282 1.00 94.94 143 LEU A N 1
ATOM 982 C CA . LEU A 1 143 ? 0.385 12.003 -0.895 1.00 94.94 143 LEU A CA 1
ATOM 983 C C . LEU A 1 143 ? 0.857 11.311 0.389 1.00 94.94 143 LEU A C 1
ATOM 985 O O . LEU A 1 143 ? 0.040 11.121 1.287 1.00 94.94 143 LEU A O 1
ATOM 989 N N . SER A 1 144 ? 2.154 11.021 0.519 1.00 93.88 144 SER A N 1
ATOM 990 C CA . SER A 1 144 ? 2.743 10.450 1.739 1.00 93.88 144 SER A CA 1
ATOM 991 C C . SER A 1 144 ? 2.482 11.340 2.955 1.00 93.88 144 SER A C 1
ATOM 993 O O . SER A 1 144 ? 1.996 10.869 3.977 1.00 93.88 144 SER A O 1
ATOM 995 N N . SER A 1 145 ? 2.681 12.654 2.817 1.00 92.31 145 SER A N 1
ATOM 996 C CA . SER A 1 145 ? 2.414 13.610 3.902 1.00 92.31 145 SER A CA 1
ATOM 997 C C . SER A 1 145 ? 0.935 13.625 4.321 1.00 92.31 145 SER A C 1
ATOM 999 O O . SER A 1 145 ? 0.603 13.707 5.504 1.00 92.31 145 SER A O 1
ATOM 1001 N N . ARG A 1 146 ? 0.015 13.529 3.349 1.00 95.25 146 ARG A N 1
ATOM 1002 C CA . ARG A 1 146 ? -1.430 13.430 3.623 1.00 95.25 146 ARG A CA 1
ATOM 1003 C C . ARG A 1 146 ? -1.778 12.122 4.326 1.00 95.25 146 ARG A C 1
ATOM 1005 O O . ARG A 1 146 ? -2.613 12.131 5.226 1.00 95.25 146 ARG A O 1
ATOM 1012 N N . VAL A 1 147 ? -1.150 11.023 3.919 1.00 93.06 147 VAL A N 1
ATOM 1013 C CA . VAL A 1 147 ? -1.303 9.706 4.539 1.00 93.06 147 VAL A CA 1
ATOM 1014 C C . VAL A 1 147 ? -0.851 9.738 6.001 1.00 93.06 147 VAL A C 1
ATOM 1016 O O . VAL A 1 147 ? -1.623 9.331 6.868 1.00 93.06 147 VAL A O 1
ATOM 1019 N N . ASP A 1 148 ? 0.322 10.304 6.290 1.00 92.19 148 ASP A N 1
ATOM 1020 C CA . ASP A 1 148 ? 0.837 10.439 7.658 1.00 92.19 148 ASP A CA 1
ATOM 1021 C C . ASP A 1 148 ? -0.107 11.267 8.538 1.00 92.19 148 ASP A C 1
ATOM 1023 O O . ASP A 1 148 ? -0.402 10.897 9.677 1.00 92.19 148 ASP A O 1
ATOM 1027 N N . SER A 1 149 ? -0.657 12.358 7.992 1.00 91.12 149 SER A N 1
ATOM 1028 C CA . SER A 1 149 ? -1.643 13.179 8.698 1.00 91.12 149 SER A CA 1
ATOM 1029 C C . SER A 1 149 ? -2.931 12.410 8.999 1.00 91.12 149 SER A C 1
ATOM 1031 O O . SER A 1 149 ? -3.460 12.522 10.105 1.00 91.12 149 SER A O 1
ATOM 1033 N N . VAL A 1 150 ? -3.448 11.632 8.042 1.00 92.69 150 VAL A N 1
ATOM 1034 C CA . VAL A 1 150 ? -4.658 10.816 8.241 1.00 92.69 150 VAL A CA 1
ATOM 1035 C C . VAL A 1 150 ? -4.407 9.728 9.282 1.00 92.69 150 VAL A C 1
ATOM 1037 O O . VAL A 1 150 ? -5.251 9.521 10.154 1.00 92.69 150 VAL A O 1
ATOM 1040 N N . LEU A 1 151 ? -3.244 9.074 9.241 1.00 93.31 151 LEU A N 1
ATOM 1041 C CA . LEU A 1 151 ? -2.858 8.056 10.215 1.00 93.31 151 LEU A CA 1
ATOM 1042 C C . LEU A 1 151 ? -2.749 8.644 11.628 1.00 93.31 151 LEU A C 1
ATOM 1044 O O . LEU A 1 151 ? -3.268 8.063 12.581 1.00 93.31 151 LEU A O 1
ATOM 1048 N N . ALA A 1 152 ? -2.137 9.823 11.769 1.00 89.81 152 ALA A N 1
ATOM 1049 C CA . ALA A 1 152 ? -2.053 10.527 13.044 1.00 89.81 152 ALA A CA 1
ATOM 1050 C C . ALA A 1 152 ? -3.444 10.877 13.600 1.00 89.81 152 ALA A C 1
ATOM 1052 O O . ALA A 1 152 ? -3.718 10.619 14.773 1.00 89.81 152 ALA A O 1
ATOM 1053 N N . SER A 1 153 ? -4.348 11.399 12.763 1.00 93.88 153 SER A N 1
ATOM 1054 C CA . SER A 1 153 ? -5.733 11.672 13.166 1.00 93.88 153 SER A CA 1
ATOM 1055 C C . SER A 1 153 ? -6.496 10.400 13.541 1.00 93.88 153 SER A C 1
ATOM 1057 O O . SER A 1 153 ? -7.212 10.399 14.538 1.00 93.88 153 SER A O 1
ATOM 1059 N N . ALA A 1 154 ? -6.330 9.307 12.793 1.00 90.06 154 ALA A N 1
ATOM 1060 C CA . ALA A 1 154 ? -6.976 8.030 13.090 1.00 90.06 154 ALA A CA 1
ATOM 1061 C C . ALA A 1 154 ? -6.510 7.457 14.438 1.00 90.06 154 ALA A C 1
ATOM 1063 O O . ALA A 1 154 ? -7.340 7.070 15.260 1.00 90.06 154 ALA A O 1
ATOM 1064 N N . ASN A 1 155 ? -5.202 7.483 14.703 1.00 90.06 155 ASN A N 1
ATOM 1065 C CA . ASN A 1 155 ? -4.634 7.054 15.981 1.00 90.06 155 ASN A CA 1
ATOM 1066 C C . ASN A 1 155 ? -5.100 7.948 17.141 1.00 90.06 155 ASN A C 1
ATOM 1068 O O . ASN A 1 155 ? -5.457 7.442 18.206 1.00 90.06 155 ASN A O 1
ATOM 1072 N N . GLY A 1 156 ? -5.152 9.267 16.927 1.00 92.31 156 GLY A N 1
ATOM 1073 C CA . GLY A 1 156 ? -5.697 10.215 17.901 1.00 92.31 156 GLY A CA 1
ATOM 1074 C C . GLY A 1 156 ? -7.167 9.936 18.226 1.00 92.31 156 GLY A C 1
ATOM 1075 O O . GLY A 1 156 ? -7.544 9.888 19.396 1.00 92.31 156 GLY A O 1
ATOM 1076 N N . ASN A 1 157 ? -7.985 9.667 17.206 1.00 92.38 157 ASN A N 1
ATOM 1077 C CA . ASN A 1 157 ? -9.394 9.318 17.379 1.00 92.38 157 ASN A CA 1
ATOM 1078 C C . ASN A 1 157 ? -9.570 7.979 18.110 1.00 92.38 157 ASN A C 1
ATOM 1080 O O . ASN A 1 157 ? -10.401 7.891 19.009 1.00 92.38 157 ASN A O 1
ATOM 1084 N N . ALA A 1 158 ? -8.776 6.954 17.782 1.00 91.19 158 ALA A N 1
ATOM 1085 C CA . ALA A 1 158 ? -8.819 5.661 18.469 1.00 91.19 158 ALA A CA 1
ATOM 1086 C C . ALA A 1 158 ? -8.495 5.798 19.970 1.00 91.19 158 ALA A C 1
ATOM 1088 O O . ALA A 1 158 ? -9.183 5.222 20.820 1.00 91.19 158 ALA A O 1
ATOM 1089 N N . ALA A 1 159 ? -7.499 6.623 20.311 1.00 90.06 159 ALA A N 1
ATOM 1090 C CA . ALA A 1 159 ? -7.165 6.934 21.698 1.00 90.06 159 ALA A CA 1
ATOM 1091 C C . ALA A 1 159 ? -8.298 7.693 22.410 1.00 90.06 159 ALA A C 1
ATOM 1093 O O . ALA A 1 159 ? -8.659 7.339 23.532 1.00 90.06 159 ALA A O 1
ATOM 1094 N N . ALA A 1 160 ? -8.897 8.693 21.753 1.00 93.50 160 ALA A N 1
ATOM 1095 C CA . ALA A 1 160 ? -10.021 9.452 22.302 1.00 93.50 160 ALA A CA 1
ATOM 1096 C C . ALA A 1 160 ? -11.255 8.568 22.554 1.00 93.50 160 ALA A C 1
ATOM 1098 O O . ALA A 1 160 ? -11.871 8.667 23.612 1.00 93.50 160 ALA A O 1
ATOM 1099 N N . ILE A 1 161 ? -11.577 7.657 21.629 1.00 94.12 161 ILE A N 1
ATOM 1100 C CA . ILE A 1 161 ? -12.671 6.686 21.784 1.00 94.12 161 ILE A CA 1
ATOM 1101 C C . ILE A 1 161 ? -12.406 5.768 22.978 1.00 94.12 161 ILE A C 1
ATOM 1103 O O . ILE A 1 161 ? -13.291 5.571 23.806 1.00 94.12 161 ILE A O 1
ATOM 1107 N N . THR A 1 162 ? -11.186 5.246 23.106 1.00 92.31 162 THR A N 1
ATOM 1108 C CA . THR A 1 162 ? -10.810 4.376 24.232 1.00 92.31 162 THR A CA 1
ATOM 1109 C C . THR A 1 162 ? -10.924 5.115 25.571 1.00 92.31 162 THR A C 1
ATOM 1111 O O . THR A 1 162 ? -11.413 4.562 26.558 1.00 92.31 162 THR A O 1
ATOM 1114 N N . ALA A 1 163 ? -10.507 6.384 25.614 1.00 92.62 163 ALA A N 1
ATOM 1115 C CA . ALA A 1 163 ? -10.631 7.221 26.803 1.00 92.62 163 ALA A CA 1
ATOM 1116 C C . ALA A 1 163 ? -12.102 7.480 27.173 1.00 92.62 163 ALA A C 1
ATOM 1118 O O . ALA A 1 163 ? -12.470 7.340 28.338 1.00 92.62 163 ALA A O 1
ATOM 1119 N N . GLU A 1 164 ? -12.946 7.790 26.188 1.00 96.81 164 GLU A N 1
ATOM 1120 C CA . GLU A 1 164 ? -14.388 7.983 26.377 1.00 96.81 164 GLU A CA 1
ATOM 1121 C C . GLU A 1 164 ? -15.078 6.695 26.855 1.00 96.81 164 GLU A C 1
ATOM 1123 O O . GLU A 1 164 ? -15.894 6.740 27.773 1.00 96.81 164 GLU A O 1
ATOM 1128 N N . GLN A 1 165 ? -14.719 5.531 26.301 1.00 91.62 165 GLN A N 1
ATOM 1129 C CA . GLN A 1 165 ? -15.236 4.234 26.755 1.00 91.62 165 GLN A CA 1
ATOM 1130 C C . GLN A 1 165 ? -14.922 3.982 28.229 1.00 91.62 165 GLN A C 1
ATOM 1132 O O . GLN A 1 165 ? -15.796 3.560 28.987 1.00 91.62 165 GLN A O 1
ATOM 1137 N N . LYS A 1 166 ? -13.686 4.273 28.649 1.00 93.25 166 LYS A N 1
ATOM 1138 C CA . LYS A 1 166 ? -13.296 4.151 30.053 1.00 93.25 166 LYS A CA 1
ATOM 1139 C C . LYS A 1 166 ? -14.082 5.126 30.932 1.00 93.25 166 LYS A C 1
ATOM 1141 O O . LYS A 1 166 ? -14.581 4.723 31.978 1.00 93.25 166 LYS A O 1
ATOM 1146 N N . ALA A 1 167 ? -14.217 6.381 30.504 1.00 92.75 167 ALA A N 1
ATOM 1147 C CA . ALA A 1 167 ? -14.956 7.394 31.251 1.00 92.75 167 ALA A CA 1
ATOM 1148 C C . ALA A 1 167 ? -16.434 7.012 31.439 1.00 92.75 167 ALA A C 1
ATOM 1150 O O . ALA A 1 167 ? -16.968 7.175 32.536 1.00 92.75 167 ALA A O 1
ATOM 1151 N N . ARG A 1 168 ? -17.077 6.448 30.406 1.00 95.00 168 ARG A N 1
ATOM 1152 C CA . ARG A 1 168 ? -18.450 5.928 30.502 1.00 95.00 168 ARG A CA 1
ATOM 1153 C C . ARG A 1 168 ? -18.552 4.748 31.455 1.00 95.00 168 ARG A C 1
ATOM 1155 O O . ARG A 1 168 ? -19.347 4.816 32.380 1.00 95.00 168 ARG A O 1
ATOM 1162 N N . ALA A 1 169 ? -17.693 3.738 31.314 1.00 91.06 169 ALA A N 1
ATOM 1163 C CA . ALA A 1 169 ? -17.705 2.571 32.198 1.00 91.06 169 ALA A CA 1
ATOM 1164 C C . ALA A 1 169 ? -17.484 2.940 33.681 1.00 91.06 169 ALA A C 1
ATOM 1166 O O . ALA A 1 169 ? -18.153 2.401 34.569 1.00 91.06 169 ALA A O 1
ATOM 1167 N N . ASP A 1 170 ? -16.577 3.884 33.955 1.00 92.81 170 ASP A N 1
ATOM 1168 C CA . ASP A 1 170 ? -16.344 4.415 35.302 1.00 92.81 170 ASP A CA 1
ATOM 1169 C C . ASP A 1 170 ? -17.584 5.176 35.818 1.00 92.81 170 ASP A C 1
ATOM 1171 O O . ASP A 1 170 ? -18.000 4.991 36.966 1.00 92.81 170 ASP A O 1
ATOM 1175 N N . GLY A 1 171 ? -18.206 6.001 34.966 1.00 95.06 171 GLY A N 1
ATOM 1176 C CA . GLY A 1 171 ? -19.435 6.735 35.274 1.00 95.06 171 GLY A CA 1
ATOM 1177 C C . GLY A 1 171 ? -20.633 5.823 35.547 1.00 95.06 171 GLY A C 1
ATOM 1178 O O . GLY A 1 171 ? -21.361 6.036 36.517 1.00 95.06 171 GLY A O 1
ATOM 1179 N N . ASP A 1 172 ? -20.807 4.768 34.757 1.00 92.06 172 ASP A N 1
ATOM 1180 C CA . ASP A 1 172 ? -21.869 3.777 34.933 1.00 92.06 172 ASP A CA 1
ATOM 1181 C C . ASP A 1 172 ? -21.670 2.971 36.214 1.00 92.06 172 ASP A C 1
ATOM 1183 O O . ASP A 1 172 ? -22.620 2.755 36.967 1.00 92.06 172 ASP A O 1
ATOM 1187 N N . SER A 1 173 ? -20.423 2.612 36.530 1.00 93.62 173 SER A N 1
ATOM 1188 C CA . SER A 1 173 ? -20.078 1.963 37.798 1.00 93.62 173 SER A CA 1
ATOM 1189 C C . SER A 1 173 ? -20.398 2.863 38.997 1.00 93.62 173 SER A C 1
ATOM 1191 O O . SER A 1 173 ? -20.965 2.401 39.992 1.00 93.62 173 SER A O 1
ATOM 1193 N N . ALA A 1 174 ? -20.090 4.161 38.901 1.00 92.75 174 ALA A N 1
ATOM 1194 C CA . ALA A 1 174 ? -20.418 5.139 39.936 1.00 92.75 174 ALA A CA 1
ATOM 1195 C C . ALA A 1 174 ? -21.938 5.327 40.092 1.00 92.75 174 ALA A C 1
ATOM 1197 O O . ALA A 1 174 ? -22.448 5.336 41.215 1.00 92.75 174 ALA A O 1
ATOM 1198 N N . ASN A 1 175 ? -22.675 5.410 38.982 1.00 95.00 175 ASN A N 1
ATOM 1199 C CA . ASN A 1 175 ? -24.133 5.509 38.988 1.00 95.00 175 ASN A CA 1
ATOM 1200 C C . ASN A 1 175 ? -24.786 4.248 39.571 1.00 95.00 175 ASN A C 1
ATOM 1202 O O . ASN A 1 175 ? -25.683 4.358 40.407 1.00 95.00 175 ASN A O 1
ATOM 1206 N N . ALA A 1 176 ? -24.315 3.053 39.207 1.00 93.75 176 ALA A N 1
ATOM 1207 C CA . ALA A 1 176 ? -24.803 1.789 39.758 1.00 93.75 176 ALA A CA 1
ATOM 1208 C C . ALA A 1 176 ? -24.581 1.701 41.279 1.00 93.75 176 ALA A C 1
ATOM 1210 O O . ALA A 1 176 ? -25.474 1.272 42.021 1.00 93.75 176 ALA A O 1
ATOM 1211 N N . ALA A 1 177 ? -23.425 2.166 41.766 1.00 92.69 177 ALA A N 1
ATOM 1212 C CA . ALA A 1 177 ? -23.141 2.255 43.196 1.00 92.69 177 ALA A CA 1
ATOM 1213 C C . ALA A 1 177 ? -24.065 3.262 43.907 1.00 92.69 177 ALA A C 1
ATOM 1215 O O . ALA A 1 177 ? -24.610 2.955 44.971 1.00 92.69 177 ALA A O 1
ATOM 1216 N N . ALA A 1 178 ? -24.298 4.435 43.308 1.00 96.00 178 ALA A N 1
ATOM 1217 C CA . ALA A 1 178 ? -25.211 5.443 43.845 1.00 96.00 178 ALA A CA 1
ATOM 1218 C C . ALA A 1 178 ? -26.660 4.929 43.923 1.00 96.00 178 ALA A C 1
ATOM 1220 O O . ALA A 1 178 ? -27.314 5.099 44.953 1.00 96.00 178 ALA A O 1
ATOM 1221 N N . ILE A 1 179 ? -27.138 4.239 42.882 1.00 95.56 179 ILE A N 1
ATOM 1222 C CA . ILE A 1 179 ? -28.465 3.604 42.847 1.00 95.56 179 ILE A CA 1
ATOM 1223 C C . ILE A 1 179 ? -28.579 2.527 43.929 1.00 95.56 179 ILE A C 1
ATOM 1225 O O . ILE A 1 179 ? -29.570 2.493 44.655 1.00 95.56 179 ILE A O 1
ATOM 1229 N N . SER A 1 180 ? -27.556 1.684 44.089 1.00 94.12 180 SER A N 1
ATOM 1230 C CA . SER A 1 180 ? -27.542 0.640 45.123 1.00 94.12 180 SER A CA 1
ATOM 1231 C C . SER A 1 180 ? -27.599 1.237 46.533 1.00 94.12 180 SER A C 1
ATOM 1233 O O . SER A 1 180 ? -28.360 0.770 47.379 1.00 94.12 180 SER A O 1
ATOM 1235 N N . SER A 1 181 ? -26.851 2.319 46.779 1.00 94.25 181 SER A N 1
ATOM 1236 C CA . SER A 1 181 ? -26.887 3.044 48.054 1.00 94.25 181 SER A CA 1
ATOM 1237 C C . SER A 1 181 ? -28.248 3.692 48.315 1.00 94.25 181 SER A C 1
ATOM 1239 O O . SER A 1 181 ? -28.751 3.642 49.439 1.00 94.25 181 SER A O 1
ATOM 1241 N N . LEU A 1 182 ? -28.868 4.276 47.286 1.00 94.81 182 LEU A N 1
ATOM 1242 C CA . LEU A 1 182 ? -30.209 4.841 47.395 1.00 94.81 182 LEU A CA 1
ATOM 1243 C C . LEU A 1 182 ? -31.250 3.754 47.688 1.00 94.81 182 LEU A C 1
ATOM 1245 O O . LEU A 1 182 ? -32.084 3.960 48.564 1.00 94.81 182 LEU A O 1
ATOM 1249 N N . SER A 1 183 ? -31.170 2.598 47.020 1.00 94.06 183 SER A N 1
ATOM 1250 C CA . SER A 1 183 ? -32.052 1.453 47.283 1.00 94.06 183 SER A CA 1
ATOM 1251 C C . SER A 1 183 ? -31.967 1.012 48.743 1.00 94.06 183 SER A C 1
ATOM 1253 O O . SER A 1 183 ? -33.001 0.879 49.386 1.00 94.06 183 SER A O 1
ATOM 1255 N N . ALA A 1 184 ? -30.755 0.877 49.292 1.00 90.12 184 ALA A N 1
ATOM 1256 C CA . ALA A 1 184 ? -30.567 0.507 50.695 1.00 90.12 184 ALA A CA 1
ATOM 1257 C C . ALA A 1 184 ? -31.203 1.527 51.656 1.00 90.12 184 ALA A C 1
ATOM 1259 O O . ALA A 1 184 ? -31.925 1.147 52.569 1.00 90.12 184 ALA A O 1
ATOM 1260 N N . LYS A 1 185 ? -31.018 2.832 51.410 1.00 93.94 185 LYS A N 1
ATOM 1261 C CA . LYS A 1 185 ? -31.662 3.882 52.220 1.00 93.94 185 LYS A CA 1
ATOM 1262 C C . LYS A 1 185 ? -33.187 3.853 52.125 1.00 93.94 185 LYS A C 1
ATOM 1264 O O . LYS A 1 185 ? -33.863 4.159 53.102 1.00 93.94 185 LYS A O 1
ATOM 1269 N N . VAL A 1 186 ? -33.736 3.544 50.950 1.00 92.81 186 VAL A N 1
ATOM 1270 C CA . VAL A 1 186 ? -35.186 3.403 50.761 1.00 92.81 186 VAL A CA 1
ATOM 1271 C C . VAL A 1 186 ? -35.711 2.201 51.544 1.00 92.81 186 VAL A C 1
ATOM 1273 O O . VAL A 1 186 ? -36.726 2.340 52.224 1.00 92.81 186 VAL A O 1
ATOM 1276 N N . ASP A 1 187 ? -35.005 1.070 51.512 1.00 90.75 187 ASP A N 1
ATOM 1277 C CA . ASP A 1 187 ? -35.362 -0.128 52.277 1.00 90.75 187 ASP A CA 1
ATOM 1278 C C . ASP A 1 187 ? -35.278 0.128 53.798 1.00 90.75 187 ASP A C 1
ATOM 1280 O O . ASP A 1 187 ? -36.215 -0.200 54.531 1.00 90.75 187 ASP A O 1
ATOM 1284 N N . ASP A 1 188 ? -34.225 0.806 54.271 1.00 92.50 188 ASP A N 1
ATOM 1285 C CA . ASP A 1 188 ? -34.075 1.219 55.675 1.00 92.50 188 ASP A CA 1
ATOM 1286 C C . ASP A 1 188 ? -35.210 2.155 56.117 1.00 92.50 188 ASP A C 1
ATOM 1288 O O . ASP A 1 188 ? -35.811 1.972 57.179 1.00 92.50 188 ASP A O 1
ATOM 1292 N N . ASN A 1 189 ? -35.551 3.147 55.288 1.00 92.56 189 ASN A N 1
ATOM 1293 C CA . ASN A 1 189 ? -36.662 4.056 55.559 1.00 92.56 189 ASN A CA 1
ATOM 1294 C C . ASN A 1 189 ? -38.003 3.311 55.597 1.00 92.56 189 ASN A C 1
ATOM 1296 O O . ASN A 1 189 ? -38.822 3.581 56.475 1.00 92.56 189 ASN A O 1
ATOM 1300 N N . ALA A 1 190 ? -38.235 2.363 54.684 1.00 91.62 190 ALA A N 1
ATOM 1301 C CA . ALA A 1 190 ? -39.442 1.540 54.682 1.00 91.62 190 ALA A CA 1
ATOM 1302 C C . ALA A 1 190 ? -39.559 0.705 55.972 1.00 91.62 190 ALA A C 1
ATOM 1304 O O . ALA A 1 190 ? -40.637 0.638 56.573 1.00 91.62 190 ALA A O 1
ATOM 1305 N N . ALA A 1 191 ? -38.449 0.133 56.449 1.00 89.19 191 ALA A N 1
ATOM 1306 C CA . ALA A 1 191 ? -38.398 -0.586 57.720 1.00 89.19 191 ALA A CA 1
ATOM 1307 C C . ALA A 1 191 ? -38.662 0.339 58.923 1.00 89.19 191 ALA A C 1
ATOM 1309 O O . ALA A 1 191 ? -39.460 -0.001 59.800 1.00 89.19 191 ALA A O 1
ATOM 1310 N N . ALA A 1 192 ? -38.055 1.529 58.949 1.00 93.19 192 ALA A N 1
ATOM 1311 C CA . ALA A 1 192 ? -38.263 2.518 60.008 1.00 93.19 192 ALA A CA 1
ATOM 1312 C C . ALA A 1 192 ? -39.723 3.000 60.076 1.00 93.19 192 ALA A C 1
ATOM 1314 O O . ALA A 1 192 ? -40.300 3.053 61.162 1.00 93.19 192 ALA A O 1
ATOM 1315 N N . ILE A 1 193 ? -40.344 3.283 58.925 1.00 92.62 193 ILE A N 1
ATOM 1316 C CA . ILE A 1 193 ? -41.764 3.657 58.829 1.00 92.62 193 ILE A CA 1
ATOM 1317 C C . ILE A 1 193 ? -42.658 2.528 59.351 1.00 92.62 193 ILE A C 1
ATOM 1319 O O . ILE A 1 193 ? -43.582 2.782 60.120 1.00 92.62 193 ILE A O 1
ATOM 1323 N N . THR A 1 194 ? -42.366 1.278 58.982 1.00 91.19 194 THR A N 1
ATOM 1324 C CA . THR A 1 194 ? -43.125 0.106 59.450 1.00 91.19 194 THR A CA 1
ATOM 1325 C C . THR A 1 194 ? -43.018 -0.066 60.970 1.00 91.19 194 THR A C 1
ATOM 1327 O O . THR A 1 194 ? -44.012 -0.355 61.643 1.00 91.19 194 THR A O 1
ATOM 1330 N N . SER A 1 195 ? -41.825 0.156 61.529 1.00 91.62 195 SER A N 1
ATOM 1331 C CA . SER A 1 195 ? -41.584 0.123 62.975 1.00 91.62 195 SER A CA 1
ATOM 1332 C C . SER A 1 195 ? -42.375 1.211 63.709 1.00 91.62 195 SER A C 1
ATOM 1334 O O . SER A 1 195 ? -43.092 0.917 64.664 1.00 91.62 195 SER A O 1
ATOM 1336 N N . GLU A 1 196 ? -42.330 2.452 63.217 1.00 93.12 196 GLU A N 1
ATOM 1337 C CA . GLU A 1 196 ? -43.086 3.579 63.775 1.00 93.12 196 GLU A CA 1
ATOM 1338 C C . GLU A 1 196 ? -44.603 3.349 63.694 1.00 93.12 196 GLU A C 1
ATOM 1340 O O . GLU A 1 196 ? -45.317 3.589 64.668 1.00 93.12 196 GLU A O 1
ATOM 1345 N N . ALA A 1 197 ? -45.107 2.831 62.568 1.00 91.19 197 ALA A N 1
ATOM 1346 C CA . ALA A 1 197 ? -46.519 2.482 62.413 1.00 91.19 197 ALA A CA 1
ATOM 1347 C C . ALA A 1 197 ? -46.960 1.426 63.444 1.00 91.19 197 ALA A C 1
ATOM 1349 O O . ALA A 1 197 ? -48.008 1.570 64.074 1.00 91.19 197 ALA A O 1
ATOM 1350 N N . THR A 1 198 ? -46.127 0.408 63.686 1.00 91.06 198 THR A N 1
ATOM 1351 C CA . THR A 1 198 ? -46.377 -0.635 64.698 1.00 91.06 198 THR A CA 1
ATOM 1352 C C . THR A 1 198 ? -46.342 -0.070 66.122 1.00 91.06 198 THR A C 1
ATOM 1354 O O . THR A 1 198 ? -47.180 -0.418 66.963 1.00 91.06 198 THR A O 1
ATOM 1357 N N . ALA A 1 199 ? -45.392 0.827 66.403 1.00 89.44 199 ALA A N 1
ATOM 1358 C CA . ALA A 1 199 ? -45.267 1.493 67.694 1.00 89.44 199 ALA A CA 1
ATOM 1359 C C . ALA A 1 199 ? -46.483 2.384 67.992 1.00 89.44 199 ALA A C 1
ATOM 1361 O O . ALA A 1 199 ? -47.022 2.315 69.098 1.00 89.44 199 ALA A O 1
ATOM 1362 N N . ARG A 1 200 ? -46.966 3.154 67.005 1.00 90.69 200 ARG A N 1
ATOM 1363 C CA . ARG A 1 200 ? -48.193 3.956 67.138 1.00 90.69 200 ARG A CA 1
ATOM 1364 C C . ARG A 1 200 ? -49.421 3.093 67.362 1.00 90.69 200 ARG A C 1
ATOM 1366 O O . ARG A 1 200 ? -50.106 3.313 68.349 1.00 90.69 200 ARG A O 1
ATOM 1373 N N . ALA A 1 201 ? -49.630 2.048 66.560 1.00 87.00 201 ALA A N 1
ATOM 1374 C CA . ALA A 1 201 ? -50.754 1.129 66.757 1.00 87.00 201 ALA A CA 1
ATOM 1375 C C . ALA A 1 201 ? -50.766 0.505 68.170 1.00 87.00 201 ALA A C 1
ATOM 1377 O O . ALA A 1 201 ? -51.820 0.355 68.797 1.00 87.00 201 ALA A O 1
ATOM 1378 N N . SER A 1 202 ? -49.585 0.182 68.707 1.00 89.56 202 SER A N 1
ATOM 1379 C CA . SER A 1 202 ? -49.431 -0.328 70.076 1.00 89.56 202 SER A CA 1
ATOM 1380 C C . SER A 1 202 ? -49.730 0.741 71.136 1.00 89.56 202 SER A C 1
ATOM 1382 O O . SER A 1 202 ? -50.403 0.457 72.129 1.00 89.56 202 SER A O 1
ATOM 1384 N N . ALA A 1 203 ? -49.248 1.971 70.934 1.00 88.56 203 ALA A N 1
ATOM 1385 C CA . ALA A 1 203 ? -49.514 3.102 71.818 1.00 88.56 203 ALA A CA 1
ATOM 1386 C C . ALA A 1 203 ? -51.004 3.476 71.832 1.00 88.56 203 ALA A C 1
ATOM 1388 O O . ALA A 1 203 ? -51.565 3.669 72.911 1.00 88.56 203 ALA A O 1
ATOM 1389 N N . ASP A 1 204 ? -51.652 3.492 70.668 1.00 87.19 204 ASP A N 1
ATOM 1390 C CA . ASP A 1 204 ? -53.084 3.751 70.508 1.00 87.19 204 ASP A CA 1
ATOM 1391 C C . ASP A 1 204 ? -53.905 2.659 71.202 1.00 87.19 204 ASP A C 1
ATOM 1393 O O . ASP A 1 204 ? -54.815 2.961 71.973 1.00 87.19 204 ASP A O 1
ATOM 1397 N N . SER A 1 205 ? -53.513 1.387 71.058 1.00 84.00 205 SER A N 1
ATOM 1398 C CA . SER A 1 205 ? -54.126 0.272 71.795 1.00 84.00 205 SER A CA 1
ATOM 1399 C C . SER A 1 205 ? -53.985 0.436 73.315 1.00 84.00 205 SER A C 1
ATOM 1401 O O . SER A 1 205 ? -54.933 0.207 74.069 1.00 84.00 205 SER A O 1
ATOM 1403 N N . ALA A 1 206 ? -52.815 0.855 73.804 1.00 82.81 206 ALA A N 1
ATOM 1404 C CA . ALA A 1 206 ? -52.586 1.093 75.230 1.00 82.81 206 ALA A CA 1
ATOM 1405 C C . ALA A 1 206 ? -53.374 2.305 75.759 1.00 82.81 206 ALA A C 1
ATOM 1407 O O . ALA A 1 206 ? -53.898 2.267 76.878 1.00 82.81 206 ALA A O 1
ATOM 1408 N N . LEU A 1 207 ? -53.477 3.373 74.963 1.00 86.75 207 LEU A N 1
ATOM 1409 C CA . LEU A 1 207 ? -54.278 4.550 75.280 1.00 86.75 207 LEU A CA 1
ATOM 1410 C C . LEU A 1 207 ? -55.766 4.196 75.326 1.00 86.75 207 LEU A C 1
ATOM 1412 O O . LEU A 1 207 ? -56.427 4.552 76.299 1.00 86.75 207 LEU A O 1
ATOM 1416 N N . SER A 1 208 ? -56.257 3.435 74.346 1.00 83.75 208 SER A N 1
ATOM 1417 C CA . SER A 1 208 ? -57.636 2.944 74.296 1.00 83.75 208 SER A CA 1
ATOM 1418 C C . SER A 1 208 ? -57.979 2.130 75.550 1.00 83.75 208 SER A C 1
ATOM 1420 O O . SER A 1 208 ? -58.929 2.456 76.256 1.00 83.75 208 SER A O 1
ATOM 1422 N N . ASN A 1 209 ? -57.108 1.197 75.957 1.00 77.19 209 ASN A N 1
ATOM 1423 C CA . ASN A 1 209 ? -57.256 0.450 77.215 1.00 77.19 209 ASN A CA 1
ATOM 1424 C C . ASN A 1 209 ? -57.272 1.351 78.472 1.00 77.19 209 ASN A C 1
ATOM 1426 O O . ASN A 1 209 ? -58.009 1.092 79.430 1.00 77.19 209 ASN A O 1
ATOM 1430 N N . ARG A 1 210 ? -56.449 2.414 78.520 1.00 82.25 210 ARG A N 1
ATOM 1431 C CA . ARG A 1 210 ? -56.484 3.396 79.626 1.00 82.25 210 ARG A CA 1
ATOM 1432 C C . ARG A 1 210 ? -57.793 4.174 79.636 1.00 82.25 210 ARG A C 1
ATOM 1434 O O . ARG A 1 210 ? -58.341 4.369 80.719 1.00 82.25 210 ARG A O 1
ATOM 1441 N N . ILE A 1 211 ? -58.271 4.611 78.472 1.00 76.69 211 ILE A N 1
ATOM 1442 C CA . ILE A 1 211 ? -59.548 5.314 78.327 1.00 76.69 211 ILE A CA 1
ATOM 1443 C C . ILE A 1 211 ? -60.691 4.401 78.764 1.00 76.69 211 ILE A C 1
ATOM 1445 O O . ILE A 1 211 ? -61.496 4.834 79.578 1.00 76.69 211 ILE A O 1
ATOM 1449 N N . GLU A 1 212 ? -60.720 3.136 78.337 1.00 74.75 212 GLU A N 1
ATOM 1450 C CA . GLU A 1 212 ? -61.721 2.159 78.778 1.00 74.75 212 GLU A CA 1
ATOM 1451 C C . GLU A 1 212 ? -61.718 1.995 80.302 1.00 74.75 212 GLU A C 1
ATOM 1453 O O . GLU A 1 212 ? -62.761 2.130 80.939 1.00 74.75 212 GLU A O 1
ATOM 1458 N N . ARG A 1 213 ? -60.549 1.809 80.928 1.00 73.56 213 ARG A N 1
ATOM 1459 C CA . ARG A 1 213 ? -60.445 1.730 82.397 1.00 73.56 213 ARG A CA 1
ATOM 1460 C C . ARG A 1 213 ? -60.918 2.996 83.107 1.00 73.56 213 ARG A C 1
ATOM 1462 O O . ARG A 1 213 ? -61.593 2.895 84.129 1.00 73.56 213 ARG A O 1
ATOM 1469 N N . VAL A 1 214 ? -60.558 4.173 82.598 1.00 71.88 214 VAL A N 1
ATOM 1470 C CA . VAL A 1 214 ? -61.015 5.452 83.157 1.00 71.88 214 VAL A CA 1
ATOM 1471 C C . VAL A 1 214 ? -62.521 5.607 82.956 1.00 71.88 214 VAL A C 1
ATOM 1473 O O . VAL A 1 214 ? -63.205 5.993 83.894 1.00 71.88 214 VAL A O 1
ATOM 1476 N N . SER A 1 215 ? -63.060 5.231 81.796 1.00 63.00 215 SER A N 1
ATOM 1477 C CA . SER A 1 215 ? -64.500 5.248 81.519 1.00 63.00 215 SER A CA 1
ATOM 1478 C C . SER A 1 215 ? -65.273 4.288 82.429 1.00 63.00 215 SER A C 1
ATOM 1480 O O . SER A 1 215 ? -66.327 4.650 82.930 1.00 63.00 215 SER A O 1
ATOM 1482 N N . ALA A 1 216 ? -64.710 3.119 82.754 1.00 61.03 216 ALA A N 1
ATOM 1483 C CA . ALA A 1 216 ? -65.296 2.175 83.703 1.00 61.03 216 ALA A CA 1
ATOM 1484 C C . ALA A 1 216 ? -65.250 2.690 85.155 1.00 61.03 216 ALA A C 1
ATOM 1486 O O . ALA A 1 216 ? -66.161 2.418 85.934 1.00 61.03 216 ALA A O 1
ATOM 1487 N N . GLN A 1 217 ? -64.216 3.456 85.533 1.00 58.06 217 GLN A N 1
ATOM 1488 C CA . GLN A 1 217 ? -64.174 4.157 86.826 1.00 58.06 217 GLN A CA 1
ATOM 1489 C C . GLN A 1 217 ? -65.106 5.380 86.865 1.00 58.06 217 GLN A C 1
ATOM 1491 O O . GLN A 1 217 ? -65.648 5.693 87.922 1.00 58.06 217 GLN A O 1
ATOM 1496 N N . ILE A 1 218 ? -65.322 6.043 85.727 1.00 55.03 218 ILE A N 1
ATOM 1497 C CA . ILE A 1 218 ? -66.288 7.132 85.512 1.00 55.03 218 ILE A CA 1
ATOM 1498 C C . ILE A 1 218 ? -67.577 6.533 84.920 1.00 55.03 218 ILE A C 1
ATOM 1500 O O . ILE A 1 218 ? -68.191 7.091 84.016 1.00 55.03 218 ILE A O 1
ATOM 1504 N N . ASN A 1 219 ? -68.016 5.375 85.422 1.00 51.91 219 ASN A N 1
ATOM 1505 C CA . ASN A 1 219 ? -69.356 4.876 85.134 1.00 51.91 219 ASN A CA 1
ATOM 1506 C C . ASN A 1 219 ? -70.358 5.696 85.962 1.00 51.91 219 ASN A C 1
ATOM 1508 O O . ASN A 1 219 ? -70.860 5.261 86.999 1.00 51.91 219 ASN A O 1
ATOM 1512 N N . VAL A 1 220 ? -70.548 6.954 85.563 1.00 56.06 220 VAL A N 1
ATOM 1513 C CA . VAL A 1 220 ? -71.560 7.846 86.126 1.00 56.06 220 VAL A CA 1
ATOM 1514 C C . VAL A 1 220 ? -72.910 7.409 85.547 1.00 56.06 220 VAL A C 1
ATOM 1516 O O . VAL A 1 220 ? -72.993 7.241 84.330 1.00 56.06 220 VAL A O 1
ATOM 1519 N N . PRO A 1 221 ? -73.957 7.218 86.372 1.00 54.19 221 PRO A N 1
ATOM 1520 C CA . PRO A 1 221 ? -75.253 6.704 85.924 1.00 54.19 221 PRO A CA 1
ATOM 1521 C C . PRO A 1 221 ? -75.760 7.489 84.718 1.00 54.19 221 PRO A C 1
ATOM 1523 O O . PRO A 1 221 ? -75.948 8.689 84.857 1.00 54.19 221 PRO A O 1
ATOM 1526 N N . MET A 1 222 ? -75.955 6.846 83.562 1.00 56.44 222 MET A N 1
ATOM 1527 C CA . MET A 1 222 ? -76.362 7.511 82.318 1.00 56.44 222 MET A CA 1
ATOM 1528 C C . MET A 1 222 ? -77.838 7.944 82.359 1.00 56.44 222 MET A C 1
ATOM 1530 O O . MET A 1 222 ? -78.678 7.307 82.995 1.00 56.44 222 MET A O 1
ATOM 1534 N N . ALA A 1 223 ? -78.181 9.034 81.666 1.00 52.56 223 ALA A N 1
ATOM 1535 C CA . ALA A 1 223 ? -79.555 9.498 81.569 1.00 52.56 223 ALA A CA 1
ATOM 1536 C C . ALA A 1 223 ? -80.293 8.527 80.639 1.00 52.56 223 ALA A C 1
ATOM 1538 O O . ALA A 1 223 ? -80.058 8.546 79.434 1.00 52.56 223 ALA A O 1
ATOM 1539 N N . GLY A 1 224 ? -81.140 7.662 81.205 1.00 55.78 224 GLY A N 1
ATOM 1540 C CA . GLY A 1 224 ? -81.881 6.634 80.470 1.00 55.78 224 GLY A CA 1
ATOM 1541 C C . GLY A 1 224 ? -81.362 5.193 80.586 1.00 55.78 224 GLY A C 1
ATOM 1542 O O . GLY A 1 224 ? -81.963 4.319 79.968 1.00 55.78 224 GLY A O 1
ATOM 1543 N N . ASP A 1 225 ? -80.316 4.902 81.373 1.00 50.91 225 ASP A N 1
ATOM 1544 C CA . ASP A 1 225 ? -80.062 3.514 81.809 1.00 50.91 225 ASP A CA 1
ATOM 1545 C C . ASP A 1 225 ? -81.171 3.087 82.789 1.00 50.91 225 ASP A C 1
ATOM 1547 O O . ASP A 1 225 ? -81.782 3.951 83.416 1.00 50.91 225 ASP A O 1
ATOM 1551 N N . THR A 1 226 ? -81.438 1.782 82.890 1.00 52.00 226 THR A N 1
ATOM 1552 C CA . THR A 1 226 ? -82.611 1.040 83.411 1.00 52.00 226 THR A CA 1
ATOM 1553 C C . THR A 1 226 ? -83.246 1.484 84.755 1.00 52.00 226 THR A C 1
ATOM 1555 O O . THR A 1 226 ? -84.201 0.860 85.212 1.00 52.00 226 THR A O 1
ATOM 1558 N N . GLY A 1 227 ? -82.784 2.569 85.383 1.00 57.53 227 GLY A N 1
ATOM 1559 C CA . GLY A 1 227 ? -83.410 3.246 86.524 1.00 57.53 227 GLY A CA 1
ATOM 1560 C C . GLY A 1 227 ? -83.246 4.780 86.607 1.00 57.53 227 GLY A C 1
ATOM 1561 O O . GLY A 1 227 ? -83.568 5.339 87.651 1.00 57.53 227 GLY A O 1
ATOM 1562 N N . GLY A 1 228 ? -82.751 5.484 85.576 1.00 54.38 228 GLY A N 1
ATOM 1563 C CA . GLY A 1 228 ? -82.503 6.937 85.605 1.00 54.38 228 GLY A CA 1
ATOM 1564 C C . GLY A 1 228 ? -83.395 7.750 84.657 1.00 54.38 228 GLY A C 1
ATOM 1565 O O . GLY A 1 228 ? -83.368 7.546 83.445 1.00 54.38 228 GLY A O 1
ATOM 1566 N N . ASN A 1 229 ? -84.150 8.723 85.182 1.00 53.59 229 ASN A N 1
ATOM 1567 C CA . ASN A 1 229 ? -84.954 9.646 84.370 1.00 53.59 229 ASN A CA 1
ATOM 1568 C C . ASN A 1 229 ? -84.079 10.451 83.385 1.00 53.59 229 ASN A C 1
ATOM 1570 O O . ASN A 1 229 ? -83.105 11.099 83.781 1.00 53.59 229 ASN A O 1
ATOM 1574 N N . ALA A 1 230 ? -84.468 10.464 82.106 1.00 50.56 230 ALA A N 1
ATOM 1575 C CA . ALA A 1 230 ? -83.882 11.329 81.084 1.00 50.56 230 ALA A CA 1
ATOM 1576 C C . ALA A 1 230 ? -84.098 12.808 81.465 1.00 50.56 230 ALA A C 1
ATOM 1578 O O . ALA A 1 230 ? -85.233 13.279 81.498 1.00 50.56 230 ALA A O 1
ATOM 1579 N N . GLY A 1 231 ? -83.020 13.524 81.804 1.00 51.88 231 GLY A N 1
ATOM 1580 C CA . GLY A 1 231 ? -83.070 14.935 82.224 1.00 51.88 231 GLY A CA 1
ATOM 1581 C C . GLY A 1 231 ? -82.267 15.296 83.481 1.00 51.88 231 GLY A C 1
ATOM 1582 O O . GLY A 1 231 ? -82.308 16.445 83.910 1.00 51.88 231 GLY A O 1
ATOM 1583 N N . SER A 1 232 ? -81.530 14.357 84.084 1.00 49.84 232 SER A N 1
ATOM 1584 C CA . SER A 1 232 ? -80.645 14.664 85.217 1.00 49.84 232 SER A CA 1
ATOM 1585 C C . SER A 1 232 ? -79.463 15.557 84.803 1.00 49.84 232 SER A C 1
ATOM 1587 O O . SER A 1 232 ? -78.706 15.218 83.896 1.00 49.84 232 SER A O 1
ATOM 1589 N N . THR A 1 233 ? -79.260 16.673 85.512 1.00 52.12 233 THR A N 1
ATOM 1590 C CA . THR A 1 233 ? -78.123 17.604 85.339 1.00 52.12 233 THR A CA 1
ATOM 1591 C C . THR A 1 233 ? -76.786 17.053 85.849 1.00 52.12 233 THR A C 1
ATOM 1593 O O . THR A 1 233 ? -75.757 17.698 85.671 1.00 52.12 233 THR A O 1
ATOM 1596 N N . SER A 1 234 ? -76.779 15.872 86.479 1.00 51.44 234 SER A N 1
ATOM 1597 C CA . SER A 1 234 ? -75.572 15.209 87.006 1.00 51.44 234 SER A CA 1
ATOM 1598 C C . SER A 1 234 ? -74.992 14.141 86.073 1.00 51.44 234 SER A C 1
ATOM 1600 O O . SER A 1 234 ? -74.134 13.369 86.495 1.00 51.44 234 SER A O 1
ATOM 1602 N N . VAL A 1 235 ? -75.454 14.064 84.821 1.00 53.75 235 VAL A N 1
ATOM 1603 C CA . VAL A 1 235 ? -75.101 12.971 83.914 1.00 53.75 235 VAL A CA 1
ATOM 1604 C C . VAL A 1 235 ? -74.609 13.470 82.557 1.00 53.75 235 VAL A C 1
ATOM 1606 O O . VAL A 1 235 ? -75.264 14.274 81.897 1.00 53.75 235 VAL A O 1
ATOM 1609 N N . TYR A 1 236 ? -73.452 12.963 82.126 1.00 55.50 236 TYR A N 1
ATOM 1610 C CA . TYR A 1 236 ? -72.722 13.435 80.950 1.00 55.50 236 TYR A CA 1
ATOM 1611 C C . TYR A 1 236 ? -73.117 12.694 79.662 1.00 55.50 236 TYR A C 1
ATOM 1613 O O . TYR A 1 236 ? -72.549 11.661 79.326 1.00 55.50 236 TYR A O 1
ATOM 1621 N N . ALA A 1 237 ? -74.024 13.276 78.874 1.00 50.19 237 ALA A N 1
ATOM 1622 C CA . ALA A 1 237 ? -74.297 12.835 77.498 1.00 50.19 237 ALA A CA 1
ATOM 1623 C C . ALA A 1 237 ? -73.147 13.151 76.505 1.00 50.19 237 ALA A C 1
ATOM 1625 O O . ALA A 1 237 ? -73.121 12.619 75.402 1.00 50.19 237 ALA A O 1
ATOM 1626 N N . GLY A 1 238 ? -72.185 14.008 76.876 1.00 57.72 238 GLY A N 1
ATOM 1627 C CA . GLY A 1 238 ? -71.126 14.482 75.969 1.00 57.72 238 GLY A CA 1
ATOM 1628 C C . GLY A 1 238 ? -69.961 13.512 75.728 1.00 57.72 238 GLY A C 1
ATOM 1629 O O . GLY A 1 238 ? -69.364 13.538 74.656 1.00 57.72 238 GLY A O 1
ATOM 1630 N N . VAL A 1 239 ? -69.642 12.632 76.686 1.00 57.00 239 VAL A N 1
ATOM 1631 C CA . VAL A 1 239 ? -68.427 11.789 76.621 1.00 57.00 239 VAL A CA 1
ATOM 1632 C C . VAL A 1 239 ? -68.538 10.704 75.541 1.00 57.00 239 VAL A C 1
ATOM 1634 O O . VAL A 1 239 ? -67.561 10.428 74.848 1.00 57.00 239 VAL A O 1
ATOM 1637 N N . TRP A 1 240 ? -69.734 10.140 75.334 1.00 56.47 240 TRP A N 1
ATOM 1638 C CA . TRP A 1 240 ? -69.966 9.090 74.332 1.00 56.47 240 TRP A CA 1
ATOM 1639 C C . TRP A 1 240 ? -69.918 9.630 72.893 1.00 56.47 240 TRP A C 1
ATOM 1641 O O . TRP A 1 240 ? -69.381 8.979 71.995 1.00 56.47 240 TRP A O 1
ATOM 1651 N N . SER A 1 241 ? -70.402 10.857 72.684 1.00 62.34 241 SER A N 1
ATOM 1652 C CA . SER A 1 241 ? -70.322 11.567 71.402 1.00 62.34 241 SER A CA 1
ATOM 1653 C C . SER A 1 241 ? -68.874 11.876 71.019 1.00 62.34 241 SER A C 1
ATOM 1655 O O . SER A 1 241 ? -68.488 11.715 69.867 1.00 62.34 241 SER A O 1
ATOM 1657 N N . GLU A 1 242 ? -68.045 12.271 71.988 1.00 62.44 242 GLU A N 1
ATOM 1658 C CA . GLU A 1 242 ? -66.637 12.590 71.744 1.00 62.44 242 GLU A CA 1
ATOM 1659 C C . GLU A 1 242 ? -65.767 11.335 71.567 1.00 62.44 242 GLU A C 1
ATOM 1661 O O . GLU A 1 242 ? -64.839 11.329 70.760 1.00 62.44 242 GLU A O 1
ATOM 1666 N N . GLN A 1 243 ? -66.075 10.246 72.280 1.00 65.88 243 GLN A N 1
ATOM 1667 C CA . GLN A 1 243 ? -65.417 8.953 72.082 1.00 65.88 243 GLN A CA 1
ATOM 1668 C C . GLN A 1 243 ? -65.759 8.344 70.715 1.00 65.88 243 GLN A C 1
ATOM 1670 O O . GLN A 1 243 ? -64.860 7.861 70.031 1.00 65.88 243 GLN A O 1
ATOM 1675 N N . SER A 1 244 ? -67.021 8.435 70.283 1.00 66.12 244 SER A N 1
ATOM 1676 C CA . SER A 1 244 ? -67.436 8.009 68.939 1.00 66.12 244 SER A CA 1
ATOM 1677 C C . SER A 1 244 ? -66.794 8.868 67.850 1.00 66.12 244 SER A C 1
ATOM 1679 O O . SER A 1 244 ? -66.252 8.328 66.893 1.00 66.12 244 SER A O 1
ATOM 1681 N N . ALA A 1 245 ? -66.755 10.193 68.036 1.00 71.31 245 ALA A N 1
ATOM 1682 C CA . ALA A 1 245 ? -66.092 11.102 67.101 1.00 71.31 245 ALA A CA 1
ATOM 1683 C C . ALA A 1 245 ? -64.580 10.828 66.983 1.00 71.31 245 ALA A C 1
ATOM 1685 O O . ALA A 1 245 ? -64.019 10.933 65.894 1.00 71.31 245 ALA A O 1
ATOM 1686 N N . ARG A 1 246 ? -63.913 10.444 68.082 1.00 74.81 246 ARG A N 1
ATOM 1687 C CA . ARG A 1 246 ? -62.506 10.008 68.052 1.00 74.81 246 ARG A CA 1
ATOM 1688 C C . ARG A 1 246 ? -62.329 8.681 67.316 1.00 74.81 246 ARG A C 1
ATOM 1690 O O . ARG A 1 246 ? -61.473 8.604 66.446 1.00 74.81 246 ARG A O 1
ATOM 1697 N N . ALA A 1 247 ? -63.164 7.681 67.595 1.00 72.25 247 ALA A N 1
ATOM 1698 C CA . ALA A 1 247 ? -63.102 6.393 66.904 1.00 72.25 247 ALA A CA 1
ATOM 1699 C C . ALA A 1 247 ? -63.344 6.529 65.387 1.00 72.25 247 ALA A C 1
ATOM 1701 O O . ALA A 1 247 ? -62.657 5.892 64.590 1.00 72.25 247 ALA A O 1
ATOM 1702 N N . GLU A 1 248 ? -64.272 7.398 64.974 1.00 75.75 248 GLU A N 1
ATOM 1703 C CA . GLU A 1 248 ? -64.486 7.729 63.560 1.00 75.75 248 GLU A CA 1
ATOM 1704 C C . GLU A 1 248 ? -63.283 8.461 62.942 1.00 75.75 248 GLU A C 1
ATOM 1706 O O . GLU A 1 248 ? -62.897 8.158 61.811 1.00 75.75 248 GLU A O 1
ATOM 1711 N N . ALA A 1 249 ? -62.647 9.383 63.674 1.00 75.38 249 ALA A N 1
ATOM 1712 C CA . ALA A 1 249 ? -61.442 10.078 63.214 1.00 75.38 249 ALA A CA 1
ATOM 1713 C C . ALA A 1 249 ? -60.226 9.139 63.078 1.00 75.38 249 ALA A C 1
ATOM 1715 O O . ALA A 1 249 ? -59.457 9.257 62.116 1.00 75.38 249 ALA A O 1
ATOM 1716 N N . ASP A 1 250 ? -60.072 8.183 63.994 1.00 77.56 250 ASP A N 1
ATOM 1717 C CA . ASP A 1 250 ? -59.014 7.172 63.955 1.00 77.56 250 ASP A CA 1
ATOM 1718 C C . ASP A 1 250 ? -59.241 6.190 62.799 1.00 77.56 250 ASP A C 1
ATOM 1720 O O . ASP A 1 250 ? -58.312 5.907 62.039 1.00 77.56 250 ASP A O 1
ATOM 1724 N N . LEU A 1 251 ? -60.488 5.756 62.574 1.00 76.81 251 LEU A N 1
ATOM 1725 C CA . LEU A 1 251 ? -60.852 4.923 61.425 1.00 76.81 251 LEU A CA 1
ATOM 1726 C C . LEU A 1 251 ? -60.572 5.643 60.098 1.00 76.81 251 LEU A C 1
ATOM 1728 O O . LEU A 1 251 ? -59.964 5.062 59.198 1.00 76.81 251 LEU A O 1
ATOM 1732 N N . ALA A 1 252 ? -60.951 6.919 59.986 1.00 77.38 252 ALA A N 1
ATOM 1733 C CA . ALA A 1 252 ? -60.664 7.732 58.806 1.00 77.38 252 ALA A CA 1
ATOM 1734 C C . ALA A 1 252 ? -59.151 7.911 58.585 1.00 77.38 252 ALA A C 1
ATOM 1736 O O . ALA A 1 252 ? -58.668 7.901 57.449 1.00 77.38 252 ALA A O 1
ATOM 1737 N N . THR A 1 253 ? -58.377 8.039 59.664 1.00 79.94 253 THR A N 1
ATOM 1738 C CA . THR A 1 253 ? -56.917 8.138 59.585 1.00 79.94 253 THR A CA 1
ATOM 1739 C C . THR A 1 253 ? -56.294 6.813 59.152 1.00 79.94 253 THR A C 1
ATOM 1741 O O . THR A 1 253 ? -55.455 6.828 58.252 1.00 79.94 253 THR A O 1
ATOM 1744 N N . SER A 1 254 ? -56.746 5.680 59.697 1.00 83.75 254 SER A N 1
ATOM 1745 C CA . SER A 1 254 ? -56.301 4.340 59.293 1.00 83.75 254 SER A CA 1
ATOM 1746 C C . SER A 1 254 ? -56.591 4.076 57.815 1.00 83.75 254 SER A C 1
ATOM 1748 O O . SER A 1 254 ? -55.694 3.685 57.078 1.00 83.75 254 SER A O 1
ATOM 1750 N N . GLN A 1 255 ? -57.797 4.402 57.338 1.00 80.38 255 GLN A N 1
ATOM 1751 C CA . GLN A 1 255 ? -58.158 4.266 55.921 1.00 80.38 255 GLN A CA 1
ATOM 1752 C C . GLN A 1 255 ? -57.263 5.110 55.002 1.00 80.38 255 GLN A C 1
ATOM 1754 O O . GLN A 1 255 ? -56.874 4.660 53.920 1.00 80.38 255 GLN A O 1
ATOM 1759 N N . ARG A 1 256 ? -56.896 6.331 55.418 1.00 87.12 256 ARG A N 1
ATOM 1760 C CA . ARG A 1 256 ? -55.915 7.141 54.678 1.00 87.12 256 ARG A CA 1
ATOM 1761 C C . ARG A 1 256 ? -54.526 6.516 54.702 1.00 87.12 256 ARG A C 1
ATOM 1763 O O . ARG A 1 256 ? -53.860 6.551 53.674 1.00 87.12 256 ARG A O 1
ATOM 1770 N N . VAL A 1 257 ? -54.084 5.971 55.835 1.00 80.62 257 VAL A N 1
ATOM 1771 C CA . VAL A 1 257 ? -52.782 5.292 55.947 1.00 80.62 257 VAL A CA 1
ATOM 1772 C C . VAL A 1 257 ? -52.739 4.069 55.035 1.00 80.62 257 VAL A C 1
ATOM 1774 O O . VAL A 1 257 ? -51.781 3.932 54.278 1.00 80.62 257 VAL A O 1
ATOM 1777 N N . ASP A 1 258 ? -53.787 3.247 55.014 1.00 84.00 258 ASP A N 1
ATOM 1778 C CA . ASP A 1 258 ? -53.893 2.096 54.112 1.00 84.00 258 ASP A CA 1
ATOM 1779 C C . ASP A 1 258 ? -53.865 2.539 52.644 1.00 84.00 258 ASP A C 1
ATOM 1781 O O . ASP A 1 258 ? -53.117 1.991 51.833 1.00 84.00 258 ASP A O 1
ATOM 1785 N N . THR A 1 259 ? -54.612 3.597 52.311 1.00 85.12 259 THR A N 1
ATOM 1786 C CA . THR A 1 259 ? -54.645 4.166 50.955 1.00 85.12 259 THR A CA 1
ATOM 1787 C C . THR A 1 259 ? -53.272 4.686 50.527 1.00 85.12 259 THR A C 1
ATOM 1789 O O . THR A 1 259 ? -52.811 4.372 49.430 1.00 85.12 259 THR A O 1
ATOM 1792 N N . VAL A 1 260 ? -52.589 5.447 51.386 1.00 86.19 260 VAL A N 1
ATOM 1793 C CA . VAL A 1 260 ? -51.250 5.991 51.108 1.00 86.19 260 VAL A CA 1
ATOM 1794 C C . VAL A 1 260 ? -50.215 4.870 51.012 1.00 86.19 260 VAL A C 1
ATOM 1796 O O . VAL A 1 260 ? -49.365 4.902 50.127 1.00 86.19 260 VAL A O 1
ATOM 1799 N N . THR A 1 261 ? -50.308 3.846 51.861 1.00 84.88 261 THR A N 1
ATOM 1800 C CA . THR A 1 261 ? -49.411 2.681 51.832 1.00 84.88 261 THR A CA 1
ATOM 1801 C C . THR A 1 261 ? -49.579 1.896 50.531 1.00 84.88 261 THR A C 1
ATOM 1803 O O . THR A 1 261 ? -48.591 1.540 49.887 1.00 84.88 261 THR A O 1
ATOM 1806 N N . ALA A 1 262 ? -50.821 1.685 50.083 1.00 83.50 262 ALA A N 1
ATOM 1807 C CA . ALA A 1 262 ? -51.115 1.042 48.806 1.00 83.50 262 ALA A CA 1
ATOM 1808 C C . ALA A 1 262 ? -50.625 1.878 47.610 1.00 83.50 262 ALA A C 1
ATOM 1810 O O . ALA A 1 262 ? -49.999 1.339 46.696 1.00 83.50 262 ALA A O 1
ATOM 1811 N N . GLN A 1 263 ? -50.844 3.198 47.629 1.00 89.75 263 GLN A N 1
ATOM 1812 C CA . GLN A 1 263 ? -50.330 4.112 46.603 1.00 89.75 263 GLN A CA 1
ATOM 1813 C C . GLN A 1 263 ? -48.800 4.097 46.537 1.00 89.75 263 GLN A C 1
ATOM 1815 O O . GLN A 1 263 ? -48.241 4.029 45.445 1.00 89.75 263 GLN A O 1
ATOM 1820 N N . LEU A 1 264 ? -48.119 4.101 47.686 1.00 86.19 264 LEU A N 1
ATOM 1821 C CA . LEU A 1 264 ? -46.661 4.044 47.757 1.00 86.19 264 LEU A CA 1
ATOM 1822 C C . LEU A 1 264 ? -46.117 2.702 47.249 1.00 86.19 264 LEU A C 1
ATOM 1824 O O . LEU A 1 264 ? -45.119 2.674 46.533 1.00 86.19 264 LEU A O 1
ATOM 1828 N N . SER A 1 265 ? -46.787 1.594 47.574 1.00 85.06 265 SER A N 1
ATOM 1829 C CA . SER A 1 265 ? -46.435 0.265 47.062 1.00 85.06 265 SER A CA 1
ATOM 1830 C C . SER A 1 265 ? -46.551 0.199 45.535 1.00 85.06 265 SER A C 1
ATOM 1832 O O . SER A 1 265 ? -45.628 -0.257 44.857 1.00 85.06 265 SER A O 1
ATOM 1834 N N . ASN A 1 266 ? -47.639 0.739 44.976 1.00 87.50 266 ASN A N 1
ATOM 1835 C CA . ASN A 1 266 ? -47.829 0.821 43.528 1.00 87.50 266 ASN A CA 1
ATOM 1836 C C . ASN A 1 266 ? -46.768 1.707 42.866 1.00 87.50 266 ASN A C 1
ATOM 1838 O O . ASN A 1 266 ? -46.126 1.267 41.914 1.00 87.50 266 ASN A O 1
ATOM 1842 N N . ALA A 1 267 ? -46.509 2.896 43.417 1.00 83.06 267 ALA A N 1
ATOM 1843 C CA . ALA A 1 267 ? -45.475 3.798 42.913 1.00 83.06 267 ALA A CA 1
ATOM 1844 C C . ALA A 1 267 ? -44.075 3.156 42.950 1.00 83.06 267 ALA A C 1
ATOM 1846 O O . ALA A 1 267 ? -43.300 3.301 42.006 1.00 83.06 267 ALA A O 1
ATOM 1847 N N . ASN A 1 268 ? -43.753 2.389 43.997 1.00 82.06 268 ASN A N 1
ATOM 1848 C CA . ASN A 1 268 ? -42.488 1.654 44.089 1.00 82.06 268 ASN A CA 1
ATOM 1849 C C . ASN A 1 268 ? -42.374 0.542 43.039 1.00 82.06 268 ASN A C 1
ATOM 1851 O O . ASN A 1 268 ? -41.293 0.331 42.483 1.00 82.06 268 ASN A O 1
ATOM 1855 N N . ASN A 1 269 ? -43.466 -0.165 42.748 1.00 84.81 269 ASN A N 1
ATOM 1856 C CA . ASN A 1 269 ? -43.481 -1.190 41.706 1.00 84.81 269 ASN A CA 1
ATOM 1857 C C . ASN A 1 269 ? -43.325 -0.577 40.306 1.00 84.81 269 ASN A C 1
ATOM 1859 O O . ASN A 1 269 ? -42.539 -1.090 39.508 1.00 84.81 269 ASN A O 1
ATOM 1863 N N . GLU A 1 270 ? -43.999 0.542 40.031 1.00 89.19 270 GLU A N 1
ATOM 1864 C CA . GLU A 1 270 ? -43.842 1.295 38.781 1.00 89.19 270 GLU A CA 1
ATOM 1865 C C . GLU A 1 270 ? -42.416 1.829 38.617 1.00 89.19 270 GLU A C 1
ATOM 1867 O O . GLU A 1 270 ? -41.804 1.644 37.564 1.00 89.19 270 GLU A O 1
ATOM 1872 N N . LEU A 1 271 ? -41.837 2.408 39.675 1.00 88.75 271 LEU A N 1
ATOM 1873 C CA . LEU A 1 271 ? -40.462 2.901 39.652 1.00 88.75 271 LEU A CA 1
ATOM 1874 C C . LEU A 1 271 ? -39.460 1.765 39.403 1.00 88.75 271 LEU A C 1
ATOM 1876 O O . LEU A 1 271 ? -38.561 1.909 38.577 1.00 88.75 271 LEU A O 1
ATOM 1880 N N . ARG A 1 272 ? -39.627 0.609 40.060 1.00 83.56 272 ARG A N 1
ATOM 1881 C CA . ARG A 1 272 ? -38.784 -0.577 39.825 1.00 83.56 272 ARG A CA 1
ATOM 1882 C C . ARG A 1 272 ? -38.874 -1.076 38.385 1.00 83.56 272 ARG A C 1
ATOM 1884 O O . ARG A 1 272 ? -37.849 -1.442 37.809 1.00 83.56 272 ARG A O 1
ATOM 1891 N N . ALA A 1 273 ? -40.072 -1.089 37.804 1.00 85.25 273 ALA A N 1
ATOM 1892 C CA . ALA A 1 273 ? -40.277 -1.481 36.414 1.00 85.25 273 ALA A CA 1
ATOM 1893 C C . ALA A 1 273 ? -39.627 -0.487 35.437 1.00 85.25 273 ALA A C 1
ATOM 1895 O O . ALA A 1 273 ? -38.933 -0.906 34.509 1.00 85.25 273 ALA A O 1
ATOM 1896 N N . ALA A 1 274 ? -39.780 0.818 35.681 1.00 85.44 274 ALA A N 1
ATOM 1897 C CA . ALA A 1 274 ? -39.155 1.865 34.878 1.00 85.44 274 ALA A CA 1
ATOM 1898 C C . ALA A 1 274 ? -37.620 1.794 34.938 1.00 85.44 274 ALA A C 1
ATOM 1900 O O . ALA A 1 274 ? -36.965 1.828 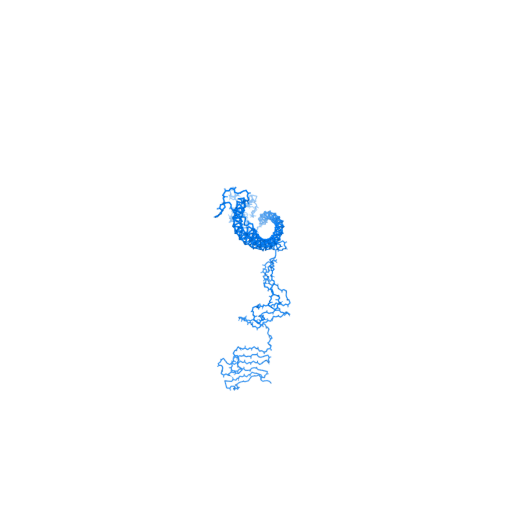33.900 1.00 85.44 274 ALA A O 1
ATOM 1901 N N . VAL A 1 275 ? -37.043 1.606 36.131 1.00 87.75 275 VAL A N 1
ATOM 1902 C CA . VAL A 1 275 ? -35.588 1.458 36.313 1.00 87.75 275 VAL A CA 1
ATOM 1903 C C . VAL A 1 275 ? -35.058 0.208 35.610 1.00 87.75 275 VAL A C 1
ATOM 1905 O O . VAL A 1 275 ? -34.013 0.281 34.968 1.00 87.75 275 VAL A O 1
ATOM 1908 N N . ARG A 1 276 ? -35.767 -0.930 35.675 1.00 86.50 276 ARG A N 1
ATOM 1909 C CA . ARG A 1 276 ? -35.385 -2.133 34.913 1.00 86.50 276 ARG A CA 1
ATOM 1910 C C . ARG A 1 276 ? -35.405 -1.887 33.414 1.00 86.50 276 ARG A C 1
ATOM 1912 O O . ARG A 1 276 ? -34.426 -2.201 32.751 1.00 86.50 276 ARG A O 1
ATOM 1919 N N . THR A 1 277 ? -36.488 -1.301 32.914 1.00 89.50 277 THR A N 1
ATOM 1920 C CA . THR A 1 277 ? -36.657 -1.014 31.483 1.00 89.50 277 THR A CA 1
ATOM 1921 C C . THR A 1 277 ? -35.540 -0.102 30.981 1.00 89.50 277 THR A C 1
ATOM 1923 O O . THR A 1 277 ? -34.922 -0.383 29.960 1.00 89.50 277 THR A O 1
ATOM 1926 N N . GLU A 1 278 ? -35.219 0.951 31.734 1.00 88.38 278 GLU A N 1
ATOM 1927 C CA . GLU A 1 278 ? -34.114 1.855 31.412 1.00 88.38 278 GLU A CA 1
ATOM 1928 C C . GLU A 1 278 ? -32.752 1.144 31.479 1.00 88.38 278 GLU A C 1
ATOM 1930 O O . GLU A 1 278 ? -31.903 1.349 30.615 1.00 88.38 278 GLU A O 1
ATOM 1935 N N . SER A 1 279 ? -32.535 0.276 32.474 1.00 84.62 279 SER A N 1
ATOM 1936 C CA . SER A 1 279 ? -31.292 -0.493 32.604 1.00 84.62 279 SER A CA 1
ATOM 1937 C C . SER A 1 279 ? -31.098 -1.483 31.452 1.00 84.62 279 SER A C 1
ATOM 1939 O O . SER A 1 279 ? -29.981 -1.631 30.962 1.00 84.62 279 SER A O 1
ATOM 1941 N N . GLU A 1 280 ? -32.164 -2.152 31.011 1.00 85.88 280 GLU A N 1
ATOM 1942 C CA . GLU A 1 280 ? -32.146 -3.052 29.854 1.00 85.88 280 GLU A CA 1
ATOM 1943 C C . GLU A 1 280 ? -31.915 -2.273 28.553 1.00 85.88 280 GLU A C 1
ATOM 1945 O O . GLU A 1 280 ? -31.102 -2.685 27.725 1.00 85.88 280 GLU A O 1
ATOM 1950 N N . ALA A 1 281 ? -32.562 -1.113 28.395 1.00 84.00 281 ALA A N 1
ATOM 1951 C CA . ALA A 1 281 ? -32.374 -0.239 27.241 1.00 84.00 281 ALA A CA 1
ATOM 1952 C C . ALA A 1 281 ? -30.936 0.296 27.146 1.00 84.00 281 ALA A C 1
ATOM 1954 O O . ALA A 1 281 ? -30.354 0.273 26.058 1.00 84.00 281 ALA A O 1
ATOM 1955 N N . ARG A 1 282 ? -30.331 0.718 28.270 1.00 86.06 282 ARG A N 1
ATOM 1956 C CA . ARG A 1 282 ? -28.913 1.114 28.305 1.00 86.06 282 ARG A CA 1
ATOM 1957 C C . ARG A 1 282 ? -27.995 -0.052 27.949 1.00 86.06 282 ARG A C 1
ATOM 1959 O O . ARG A 1 282 ? -27.179 0.096 27.051 1.00 86.06 282 ARG A O 1
ATOM 1966 N N . ALA A 1 283 ? -28.189 -1.227 28.550 1.00 83.44 283 ALA A N 1
ATOM 1967 C CA . ALA A 1 283 ? -27.363 -2.399 28.250 1.00 83.44 283 ALA A CA 1
ATOM 1968 C C . ALA A 1 283 ? -27.436 -2.816 26.765 1.00 83.44 283 ALA A C 1
ATOM 1970 O O . ALA A 1 283 ? -26.430 -3.205 26.168 1.00 83.44 283 ALA A O 1
ATOM 1971 N N . ALA A 1 284 ? -28.616 -2.715 26.145 1.00 84.69 284 ALA A N 1
ATOM 1972 C CA . ALA A 1 284 ? -28.787 -2.966 24.716 1.00 84.69 284 ALA A CA 1
ATOM 1973 C C . ALA A 1 284 ? -28.080 -1.908 23.851 1.00 84.69 284 ALA A C 1
ATOM 1975 O O . ALA A 1 284 ? -27.416 -2.262 22.872 1.00 84.69 284 ALA A O 1
ATOM 1976 N N . ALA A 1 285 ? -28.187 -0.627 24.219 1.00 85.19 285 ALA A N 1
ATOM 1977 C CA . ALA A 1 285 ? -27.478 0.459 23.548 1.00 85.19 285 ALA A CA 1
ATOM 1978 C C . ALA A 1 285 ? -25.954 0.282 23.647 1.00 85.19 285 ALA A C 1
ATOM 1980 O O . ALA A 1 285 ? -25.265 0.399 22.634 1.00 85.19 285 ALA A O 1
ATOM 1981 N N . ASP A 1 286 ? -25.444 -0.102 24.818 1.00 76.94 286 ASP A N 1
ATOM 1982 C CA . ASP A 1 286 ? -24.022 -0.367 25.051 1.00 76.94 286 ASP A CA 1
ATOM 1983 C C . ASP A 1 286 ? -23.525 -1.537 24.206 1.00 76.94 286 ASP A C 1
ATOM 1985 O O . ASP A 1 286 ? -22.470 -1.453 23.578 1.00 76.94 286 ASP A O 1
ATOM 1989 N N . SER A 1 287 ? -24.301 -2.623 24.129 1.00 81.19 287 SER A N 1
ATOM 1990 C CA . SER A 1 287 ? -23.959 -3.772 23.289 1.00 81.19 287 SER A CA 1
ATOM 1991 C C . SER A 1 287 ? -23.880 -3.384 21.810 1.00 81.19 287 SER A C 1
ATOM 1993 O O . SER A 1 287 ? -22.904 -3.718 21.132 1.00 81.19 287 SER A O 1
ATOM 1995 N N . ALA A 1 288 ? -24.857 -2.617 21.315 1.00 82.44 288 ALA A N 1
ATOM 1996 C CA . ALA A 1 288 ? -24.866 -2.131 19.938 1.00 82.44 288 ALA A CA 1
ATOM 1997 C C . ALA A 1 288 ? -23.691 -1.179 19.658 1.00 82.44 288 ALA A C 1
ATOM 1999 O O . ALA A 1 288 ? -23.029 -1.287 18.623 1.00 82.44 288 ALA A O 1
ATOM 2000 N N . GLN A 1 289 ? -23.383 -0.279 20.593 1.00 80.81 289 GLN A N 1
ATOM 2001 C CA . GLN A 1 289 ? -22.282 0.667 20.456 1.00 80.81 289 GLN A CA 1
ATOM 2002 C C . GLN A 1 289 ? -20.917 -0.041 20.525 1.00 80.81 289 GLN A C 1
ATOM 2004 O O . GLN A 1 289 ? -20.034 0.251 19.721 1.00 80.81 289 GLN A O 1
ATOM 2009 N N . ALA A 1 290 ? -20.749 -1.041 21.396 1.00 83.25 290 ALA A N 1
ATOM 2010 C CA . ALA A 1 290 ? -19.550 -1.878 21.462 1.00 83.25 290 ALA A CA 1
ATOM 2011 C C . ALA A 1 290 ? -19.325 -2.686 20.169 1.00 83.25 290 ALA A C 1
ATOM 2013 O O . ALA A 1 290 ? -18.191 -2.797 19.692 1.00 83.25 290 ALA A O 1
ATOM 2014 N N . GLN A 1 291 ? -20.397 -3.211 19.564 1.00 82.19 291 GLN A N 1
ATOM 2015 C CA . GLN A 1 291 ? -20.341 -3.881 18.260 1.00 82.19 291 GLN A CA 1
ATOM 2016 C C . GLN A 1 291 ? -19.938 -2.917 17.137 1.00 82.19 291 GLN A C 1
ATOM 2018 O O . GLN A 1 291 ? -19.066 -3.248 16.326 1.00 82.19 291 GLN A O 1
ATOM 2023 N N . GLN A 1 292 ? -20.520 -1.713 17.105 1.00 86.31 292 GLN A N 1
ATOM 2024 C CA . GLN A 1 292 ? -20.122 -0.673 16.153 1.00 86.31 292 GLN A CA 1
ATOM 2025 C C . GLN A 1 292 ? -18.647 -0.306 16.320 1.00 86.31 292 GLN A C 1
ATOM 2027 O O . GLN A 1 292 ? -17.920 -0.253 15.332 1.00 86.31 292 GLN A O 1
ATOM 2032 N N . ILE A 1 293 ? -18.174 -0.133 17.555 1.00 73.38 293 ILE A N 1
ATOM 2033 C CA . ILE A 1 293 ? -16.773 0.210 17.825 1.00 73.38 293 ILE A CA 1
ATOM 2034 C C . ILE A 1 293 ? -15.834 -0.930 17.425 1.00 73.38 293 ILE A C 1
ATOM 2036 O O . ILE A 1 293 ? -14.805 -0.674 16.810 1.00 73.38 293 ILE A O 1
ATOM 2040 N N . THR A 1 294 ? -16.195 -2.186 17.691 1.00 82.38 294 THR A N 1
ATOM 2041 C CA . THR A 1 294 ? -15.395 -3.348 17.269 1.00 82.38 294 THR A CA 1
ATOM 2042 C C . THR A 1 294 ? -15.290 -3.415 15.744 1.00 82.38 294 THR A C 1
ATOM 2044 O O . THR A 1 294 ? -14.213 -3.662 15.202 1.00 82.38 294 THR A O 1
ATOM 2047 N N . THR A 1 295 ? -16.388 -3.126 15.044 1.00 82.50 295 THR A N 1
ATOM 2048 C CA . THR A 1 295 ? -16.416 -3.059 13.577 1.00 82.50 295 THR A CA 1
ATOM 2049 C C . THR A 1 295 ? -15.529 -1.927 13.053 1.00 82.50 295 THR A C 1
ATOM 2051 O O . THR A 1 295 ? -14.728 -2.140 12.144 1.00 82.50 295 THR A O 1
ATOM 2054 N N . VAL A 1 296 ? -15.613 -0.739 13.659 1.00 80.50 296 VAL A N 1
ATOM 2055 C CA . VAL A 1 296 ? -14.773 0.414 13.301 1.00 80.50 296 VAL A CA 1
ATOM 2056 C C . VAL A 1 296 ? -13.295 0.132 13.585 1.00 80.50 296 VAL A C 1
ATOM 2058 O O . VAL A 1 296 ? -12.452 0.449 12.753 1.00 80.50 296 VAL A O 1
ATOM 2061 N N . GLN A 1 297 ? -12.959 -0.515 14.704 1.00 78.12 297 GLN A N 1
ATOM 2062 C CA . GLN A 1 297 ? -11.580 -0.883 15.028 1.00 78.12 297 GLN A CA 1
ATOM 2063 C C . GLN A 1 297 ? -11.005 -1.877 14.012 1.00 78.12 297 GLN A C 1
ATOM 2065 O O . GLN A 1 297 ? -9.857 -1.725 13.595 1.00 78.12 297 GLN A O 1
ATOM 2070 N N . ALA A 1 298 ? -11.794 -2.869 13.587 1.00 76.69 298 ALA A N 1
ATOM 2071 C CA . ALA A 1 298 ? -11.388 -3.804 12.541 1.00 76.69 298 ALA A CA 1
ATOM 2072 C C . ALA A 1 298 ? -11.114 -3.071 11.217 1.00 76.69 298 ALA A C 1
ATOM 2074 O O . ALA A 1 298 ? -10.039 -3.228 10.644 1.00 76.69 298 ALA A O 1
ATOM 2075 N N . GLN A 1 299 ? -12.017 -2.180 10.794 1.00 82.12 299 GLN A N 1
ATOM 2076 C CA . GLN A 1 299 ? -11.818 -1.365 9.590 1.00 82.12 299 GLN A CA 1
ATOM 2077 C C . GLN A 1 299 ? -10.603 -0.434 9.685 1.00 82.12 299 GLN A C 1
ATOM 2079 O O . GLN A 1 299 ? -9.893 -0.254 8.699 1.00 82.12 299 GLN A O 1
ATOM 2084 N N . ILE A 1 300 ? -10.339 0.157 10.854 1.00 76.44 300 ILE A N 1
ATOM 2085 C CA . ILE A 1 300 ? -9.153 0.994 11.077 1.00 76.44 300 ILE A CA 1
ATOM 2086 C C . ILE A 1 300 ? -7.877 0.159 10.974 1.00 76.44 300 ILE A C 1
ATOM 2088 O O . ILE A 1 300 ? -6.916 0.614 10.360 1.00 76.44 300 ILE A O 1
ATOM 2092 N N . ASN A 1 301 ? -7.856 -1.052 11.531 1.00 76.75 301 ASN A N 1
ATOM 2093 C CA . ASN A 1 301 ? -6.699 -1.940 11.437 1.00 76.75 301 ASN A CA 1
ATOM 2094 C C . ASN A 1 301 ? -6.437 -2.368 9.986 1.00 76.75 301 ASN A C 1
ATOM 2096 O O . ASN A 1 301 ? -5.292 -2.315 9.537 1.00 76.75 301 ASN A O 1
ATOM 2100 N N . ASP A 1 302 ? -7.489 -2.715 9.241 1.00 73.56 302 ASP A N 1
ATOM 2101 C CA . ASP A 1 302 ? -7.390 -3.080 7.825 1.00 73.56 302 ASP A CA 1
ATOM 2102 C C . ASP A 1 302 ? -6.910 -1.897 6.974 1.00 73.56 302 ASP A C 1
ATOM 2104 O O . ASP A 1 302 ? -5.994 -2.041 6.160 1.00 73.56 302 ASP A O 1
ATOM 2108 N N . ASN A 1 303 ? -7.455 -0.699 7.206 1.00 71.38 303 ASN A N 1
ATOM 2109 C CA . ASN A 1 303 ? -7.003 0.514 6.528 1.00 71.38 303 ASN A CA 1
ATOM 2110 C C . ASN A 1 303 ? -5.572 0.892 6.914 1.00 71.38 303 ASN A C 1
ATOM 2112 O O . ASN A 1 303 ? -4.811 1.293 6.043 1.00 71.38 303 ASN A O 1
ATOM 2116 N N . SER A 1 304 ? -5.185 0.754 8.183 1.00 73.69 304 SER A N 1
ATOM 2117 C CA . SER A 1 304 ? -3.814 0.998 8.642 1.00 73.69 304 SER A CA 1
ATOM 2118 C C . SER A 1 304 ? -2.839 0.047 7.952 1.00 73.69 304 SER A C 1
ATOM 2120 O O . SER A 1 304 ? -1.832 0.493 7.413 1.00 73.69 304 SER A O 1
ATOM 2122 N N . ALA A 1 305 ? -3.177 -1.243 7.855 1.00 62.78 305 ALA A N 1
ATOM 2123 C CA . ALA A 1 305 ? -2.376 -2.222 7.130 1.00 62.78 305 ALA A CA 1
ATOM 2124 C C . ALA A 1 305 ? -2.281 -1.897 5.630 1.00 62.78 305 ALA A C 1
ATOM 2126 O O . ALA A 1 305 ? -1.185 -1.917 5.069 1.00 62.78 305 ALA A O 1
ATOM 2127 N N . ALA A 1 306 ? -3.395 -1.546 4.981 1.00 64.69 306 ALA A N 1
ATOM 2128 C CA . ALA A 1 306 ? -3.408 -1.156 3.571 1.00 64.69 306 ALA A CA 1
ATOM 2129 C C . ALA A 1 306 ? -2.573 0.110 3.320 1.00 64.69 306 ALA A C 1
ATOM 2131 O O . ALA A 1 306 ? -1.768 0.159 2.391 1.00 64.69 306 ALA A O 1
ATOM 2132 N N . VAL A 1 307 ? -2.713 1.113 4.185 1.00 68.38 307 VAL A N 1
ATOM 2133 C CA . VAL A 1 307 ? -1.946 2.359 4.143 1.00 68.38 307 VAL A CA 1
ATOM 2134 C C . VAL A 1 307 ? -0.464 2.104 4.395 1.00 68.38 307 VAL A C 1
ATOM 2136 O O . VAL A 1 307 ? 0.363 2.682 3.702 1.00 68.38 307 VAL A O 1
ATOM 2139 N N . GLN A 1 308 ? -0.110 1.221 5.325 1.00 61.91 308 GLN A N 1
ATOM 2140 C CA . GLN A 1 308 ? 1.278 0.895 5.629 1.00 61.91 308 GLN A CA 1
ATOM 2141 C C . GLN A 1 308 ? 1.940 0.146 4.469 1.00 61.91 308 GLN A C 1
ATOM 2143 O O . GLN A 1 308 ? 3.067 0.478 4.121 1.00 61.91 308 GLN A O 1
ATOM 2148 N N . VAL A 1 309 ? 1.221 -0.773 3.809 1.00 55.50 309 VAL A N 1
ATOM 2149 C CA . VAL A 1 309 ? 1.667 -1.431 2.567 1.00 55.50 309 VAL A CA 1
ATOM 2150 C C . VAL A 1 309 ? 1.897 -0.402 1.461 1.00 55.50 309 VAL A C 1
ATOM 2152 O O . VAL A 1 309 ? 2.933 -0.432 0.795 1.00 55.50 309 VAL A O 1
ATOM 2155 N N . VAL A 1 310 ? 0.968 0.536 1.281 1.00 61.88 310 VAL A N 1
ATOM 2156 C CA . VAL A 1 310 ? 1.086 1.604 0.281 1.00 61.88 310 VAL A CA 1
ATOM 2157 C C . VAL A 1 310 ? 2.248 2.550 0.615 1.00 61.88 310 VAL A C 1
ATOM 2159 O O . VAL A 1 310 ? 3.064 2.825 -0.257 1.00 61.88 310 VAL A O 1
ATOM 2162 N N . ALA A 1 311 ? 2.399 2.978 1.869 1.00 49.62 311 ALA A N 1
ATOM 2163 C CA . ALA A 1 311 ? 3.474 3.862 2.322 1.00 49.62 311 ALA A CA 1
ATOM 2164 C C . ALA A 1 311 ? 4.863 3.220 2.177 1.00 49.62 311 ALA A C 1
ATOM 2166 O O . ALA A 1 311 ? 5.788 3.879 1.709 1.00 49.62 311 ALA A O 1
ATOM 2167 N N . THR A 1 312 ? 5.012 1.926 2.487 1.00 52.66 312 THR A N 1
ATOM 2168 C CA . THR A 1 312 ? 6.266 1.200 2.218 1.00 52.66 312 THR A CA 1
ATOM 2169 C C . THR A 1 312 ? 6.530 1.057 0.719 1.00 52.66 312 THR A C 1
ATOM 2171 O O . THR A 1 312 ? 7.658 1.244 0.284 1.00 52.66 312 THR A O 1
ATOM 2174 N N . SER A 1 313 ? 5.486 0.837 -0.090 1.00 50.69 313 SER A N 1
ATOM 2175 C CA . SER A 1 313 ? 5.616 0.768 -1.554 1.00 50.69 313 SER A CA 1
ATOM 2176 C C . SER A 1 313 ? 6.056 2.108 -2.163 1.00 50.69 313 SER A C 1
ATOM 2178 O O . SER A 1 313 ? 6.828 2.127 -3.117 1.00 50.69 313 SER A O 1
ATOM 2180 N N . TYR A 1 314 ? 5.592 3.232 -1.607 1.00 49.19 314 TYR A N 1
ATOM 2181 C CA . TYR A 1 314 ? 5.995 4.576 -2.034 1.00 49.19 314 TYR A CA 1
ATOM 2182 C C . TYR A 1 314 ? 7.407 4.954 -1.570 1.00 49.19 314 TYR A C 1
ATOM 2184 O O . TYR A 1 314 ? 8.157 5.554 -2.340 1.00 49.19 314 TYR A O 1
ATOM 2192 N N . ALA A 1 315 ? 7.793 4.587 -0.345 1.00 49.12 315 ALA A N 1
ATOM 2193 C CA . ALA A 1 315 ? 9.142 4.828 0.169 1.00 49.12 315 ALA A CA 1
ATOM 2194 C C . ALA A 1 315 ? 10.214 4.0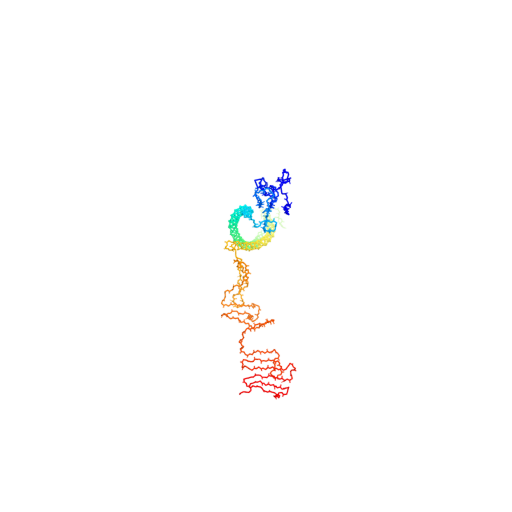65 -0.635 1.00 49.12 315 ALA A C 1
ATOM 2196 O O . ALA A 1 315 ? 11.282 4.616 -0.902 1.00 49.12 315 ALA A O 1
ATOM 2197 N N . ASP A 1 316 ? 9.901 2.850 -1.095 1.00 49.03 316 ASP A N 1
ATOM 2198 C CA . ASP A 1 316 ? 10.813 2.026 -1.898 1.00 49.03 316 ASP A CA 1
ATOM 2199 C C . ASP A 1 316 ? 10.998 2.562 -3.338 1.00 49.03 316 ASP A C 1
ATOM 2201 O O . ASP A 1 316 ? 12.065 2.397 -3.933 1.00 49.03 316 ASP A O 1
ATOM 2205 N N . LEU A 1 317 ? 10.011 3.276 -3.896 1.00 48.56 317 LEU A N 1
ATOM 2206 C CA . LEU A 1 317 ? 10.078 3.841 -5.255 1.00 48.56 317 LEU A CA 1
ATOM 2207 C C . LEU A 1 317 ? 10.977 5.087 -5.374 1.00 48.56 317 LEU A C 1
ATOM 2209 O O . LEU A 1 317 ? 11.520 5.338 -6.449 1.00 48.56 317 LEU A O 1
ATOM 2213 N N . ASN A 1 318 ? 11.176 5.847 -4.291 1.00 45.69 318 ASN A N 1
ATOM 2214 C CA . ASN A 1 318 ? 11.971 7.087 -4.302 1.00 45.69 318 ASN A CA 1
ATOM 2215 C C . ASN A 1 318 ? 13.484 6.865 -4.067 1.00 45.69 318 ASN A C 1
ATOM 2217 O O . ASN A 1 318 ? 14.256 7.823 -4.093 1.00 45.69 318 ASN A O 1
ATOM 2221 N N . GLY A 1 319 ? 13.917 5.617 -3.835 1.00 45.88 319 GLY A N 1
ATOM 2222 C CA . GLY A 1 319 ? 15.301 5.281 -3.474 1.00 45.88 319 GLY A CA 1
ATOM 2223 C C . GLY A 1 319 ? 16.130 4.583 -4.554 1.00 45.88 319 GLY A C 1
ATOM 2224 O O . GLY A 1 319 ? 17.326 4.841 -4.640 1.00 45.88 319 GLY A O 1
ATOM 2225 N N . GLN A 1 320 ? 15.548 3.704 -5.377 1.00 42.53 320 GLN A N 1
ATOM 2226 C CA . GLN A 1 320 ? 16.282 2.965 -6.414 1.00 42.53 320 GLN A CA 1
ATOM 2227 C C . GLN A 1 320 ? 15.312 2.120 -7.248 1.00 42.53 320 GLN A C 1
ATOM 2229 O O . GLN A 1 320 ? 14.635 1.2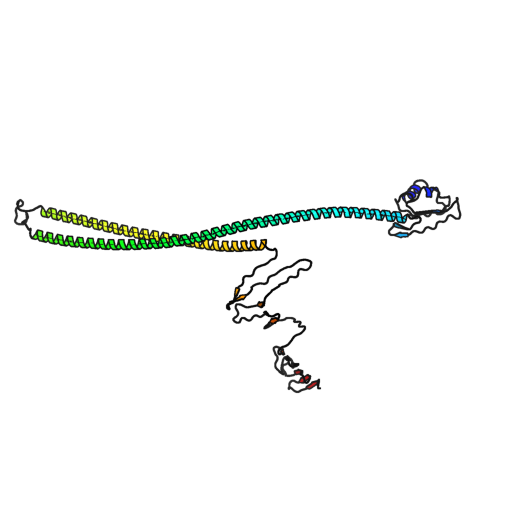43 -6.721 1.00 42.53 320 GLN A O 1
ATOM 2234 N N . LEU A 1 321 ? 15.309 2.294 -8.573 1.00 45.69 321 LEU A N 1
ATOM 2235 C CA . LEU A 1 321 ? 14.783 1.287 -9.499 1.00 45.69 321 LEU A CA 1
ATOM 2236 C C . LEU A 1 321 ? 15.762 0.100 -9.551 1.00 45.69 321 LEU A C 1
ATOM 2238 O O . LEU A 1 321 ? 16.505 -0.077 -10.510 1.00 45.69 321 LEU A O 1
ATOM 2242 N N . SER A 1 322 ? 15.758 -0.686 -8.481 1.00 41.12 322 SER A N 1
ATOM 2243 C CA . SER A 1 322 ? 16.324 -2.026 -8.370 1.00 41.12 322 SER A CA 1
ATOM 2244 C C . SER A 1 322 ? 15.341 -2.794 -7.501 1.00 41.12 322 SER A C 1
ATOM 2246 O O . SER A 1 322 ? 15.161 -2.446 -6.342 1.00 41.12 322 SER A O 1
ATOM 2248 N N . ALA A 1 323 ? 14.654 -3.791 -8.055 1.00 42.12 323 ALA A N 1
ATOM 2249 C CA . ALA A 1 323 ? 13.673 -4.578 -7.316 1.00 42.12 323 ALA A CA 1
ATOM 2250 C C . ALA A 1 323 ? 14.317 -5.238 -6.079 1.00 42.12 323 ALA A C 1
ATOM 2252 O O . ALA A 1 323 ? 14.973 -6.272 -6.185 1.00 42.12 323 ALA A O 1
ATOM 2253 N N . SER A 1 324 ? 14.132 -4.642 -4.901 1.00 37.97 324 SER A N 1
ATOM 2254 C CA . SER A 1 324 ? 14.503 -5.215 -3.609 1.00 37.97 324 SER A CA 1
ATOM 2255 C C . SER A 1 324 ? 13.236 -5.501 -2.812 1.00 37.97 324 SER A C 1
ATOM 2257 O O . SER A 1 324 ? 12.623 -4.597 -2.258 1.00 37.97 324 SER A O 1
ATOM 2259 N N . TYR A 1 325 ? 12.835 -6.772 -2.755 1.00 41.88 325 TYR A N 1
ATOM 2260 C CA . TYR A 1 325 ? 11.826 -7.241 -1.807 1.00 41.88 325 TYR A CA 1
ATOM 2261 C C . TYR A 1 325 ? 12.529 -7.625 -0.499 1.00 41.88 325 TYR A C 1
ATOM 2263 O O . TYR A 1 325 ? 13.382 -8.516 -0.488 1.00 41.88 325 TYR A O 1
ATOM 2271 N N . THR A 1 326 ? 12.200 -6.948 0.603 1.00 37.19 326 THR A N 1
ATOM 2272 C CA . THR A 1 326 ? 12.759 -7.243 1.931 1.00 37.19 326 THR A CA 1
ATOM 2273 C C . THR A 1 326 ? 12.007 -8.416 2.564 1.00 37.19 326 THR A C 1
ATOM 2275 O O . THR A 1 326 ? 10.800 -8.348 2.790 1.00 37.19 326 THR A O 1
ATOM 2278 N N . VAL A 1 327 ? 12.714 -9.508 2.864 1.00 48.06 327 VAL A N 1
ATOM 2279 C CA . VAL A 1 327 ? 12.141 -10.716 3.481 1.00 48.06 327 VAL A CA 1
ATOM 2280 C C . VAL A 1 327 ? 12.086 -10.570 5.005 1.00 48.06 327 VAL A C 1
ATOM 2282 O O . VAL A 1 327 ? 13.104 -10.333 5.655 1.00 48.06 327 VAL A O 1
ATOM 2285 N N . LYS A 1 328 ? 10.893 -10.769 5.581 1.00 43.34 328 LYS A N 1
ATOM 2286 C CA . LYS A 1 328 ? 10.677 -10.896 7.031 1.00 43.34 328 LYS A CA 1
ATOM 2287 C C . LYS A 1 328 ? 11.360 -12.158 7.565 1.00 43.34 328 LYS A C 1
ATOM 2289 O O . LYS A 1 328 ? 11.239 -13.236 6.989 1.00 43.34 328 LYS A O 1
ATOM 2294 N N . THR A 1 329 ? 12.053 -12.023 8.687 1.00 44.03 329 THR A N 1
ATOM 2295 C CA . THR A 1 329 ? 12.697 -13.120 9.409 1.00 44.03 329 THR A CA 1
ATOM 2296 C C . THR A 1 329 ? 11.690 -13.859 10.294 1.00 44.03 329 THR A C 1
ATOM 2298 O O . THR A 1 329 ? 10.821 -13.241 10.908 1.00 44.03 329 THR A O 1
ATOM 2301 N N . GLN A 1 330 ? 11.794 -15.188 10.378 1.00 38.91 330 GLN A N 1
ATOM 2302 C CA . GLN A 1 330 ? 10.972 -16.014 11.270 1.00 38.91 330 GLN A CA 1
ATOM 2303 C C . GLN A 1 330 ? 11.880 -16.853 12.180 1.00 38.91 330 GLN A C 1
ATOM 2305 O O . GLN A 1 330 ? 13.019 -17.166 11.829 1.00 38.91 330 GLN A O 1
ATOM 2310 N N . ILE A 1 331 ? 11.407 -17.150 13.390 1.00 44.88 331 ILE A N 1
ATOM 2311 C CA . ILE A 1 331 ? 12.177 -17.808 14.452 1.00 44.88 331 ILE A CA 1
ATOM 2312 C C . ILE A 1 331 ? 11.715 -19.270 14.551 1.00 44.88 331 ILE A C 1
ATOM 2314 O O . ILE A 1 331 ? 10.520 -19.533 14.676 1.00 44.88 331 ILE A O 1
ATOM 2318 N N . THR A 1 332 ? 12.639 -20.232 14.469 1.00 50.03 332 THR A N 1
ATOM 2319 C CA . THR A 1 332 ? 12.372 -21.662 14.729 1.00 50.03 332 THR A CA 1
ATOM 2320 C C . THR A 1 332 ? 12.047 -21.890 16.214 1.00 50.03 332 THR A C 1
ATOM 2322 O O . THR A 1 332 ? 12.450 -21.097 17.061 1.00 50.03 332 THR A O 1
ATOM 2325 N N . LYS A 1 333 ? 11.394 -23.007 16.568 1.00 41.81 333 LYS A N 1
ATOM 2326 C CA . LYS A 1 333 ? 11.081 -23.408 17.959 1.00 41.81 333 LYS A CA 1
ATOM 2327 C C . LYS A 1 333 ? 12.293 -23.394 18.921 1.00 41.81 333 LYS A C 1
ATOM 2329 O O . LYS A 1 333 ? 12.104 -23.215 20.118 1.00 41.81 333 LYS A O 1
ATOM 2334 N N . ASP A 1 334 ? 13.513 -23.486 18.385 1.00 46.91 334 ASP A N 1
ATOM 2335 C CA . ASP A 1 334 ? 14.790 -23.423 19.117 1.00 46.91 334 ASP A CA 1
ATOM 2336 C C . ASP A 1 334 ? 15.447 -22.019 19.148 1.00 46.91 334 ASP A C 1
ATOM 2338 O O . ASP A 1 334 ? 16.636 -21.891 19.444 1.00 46.91 334 ASP A O 1
ATOM 2342 N N . GLY A 1 335 ? 14.726 -20.946 18.798 1.00 48.69 335 GLY A N 1
ATOM 2343 C CA . GLY A 1 335 ? 15.213 -19.561 18.917 1.00 48.69 335 GLY A CA 1
ATOM 2344 C C . GLY A 1 335 ? 16.182 -19.095 17.820 1.00 48.69 335 GLY A C 1
ATOM 2345 O O . GLY A 1 335 ? 16.808 -18.046 17.959 1.00 48.69 335 GLY A O 1
ATOM 2346 N N . ARG A 1 336 ? 16.325 -19.849 16.723 1.00 52.44 336 ARG A N 1
ATOM 2347 C CA . ARG A 1 336 ? 17.190 -19.487 15.585 1.00 52.44 336 ARG A CA 1
ATOM 2348 C C . ARG A 1 336 ? 16.393 -18.784 14.487 1.00 52.44 336 ARG A C 1
ATOM 2350 O O . ARG A 1 336 ? 15.374 -19.297 14.034 1.00 52.44 336 ARG A O 1
ATOM 2357 N N . THR A 1 337 ? 16.879 -17.625 14.060 1.00 50.94 337 THR A N 1
ATOM 2358 C CA . THR A 1 337 ? 16.295 -16.810 12.988 1.00 50.94 337 THR A CA 1
ATOM 2359 C C . THR A 1 337 ? 16.691 -17.361 11.616 1.00 50.94 337 THR A C 1
ATOM 2361 O O . THR A 1 337 ? 17.879 -17.567 11.371 1.00 50.94 337 THR A O 1
ATOM 2364 N N . TYR A 1 338 ? 15.730 -17.578 10.714 1.00 53.16 338 TYR A N 1
ATOM 2365 C CA . TYR A 1 338 ? 15.983 -18.005 9.332 1.00 53.16 338 TYR A CA 1
ATOM 2366 C C . TYR A 1 338 ? 15.419 -17.015 8.302 1.00 53.16 338 TYR A C 1
ATOM 2368 O O . TYR A 1 338 ? 14.466 -16.281 8.574 1.00 53.16 338 TYR A O 1
ATOM 2376 N N . MET A 1 339 ? 16.042 -16.985 7.117 1.00 50.81 339 MET A N 1
ATOM 2377 C CA . MET A 1 339 ? 15.578 -16.233 5.946 1.00 50.81 339 MET A CA 1
ATOM 2378 C C . MET A 1 339 ? 14.649 -17.112 5.107 1.00 50.81 339 MET A C 1
ATOM 2380 O O . MET A 1 339 ? 15.036 -18.206 4.702 1.00 50.81 339 MET A O 1
ATOM 2384 N N . ALA A 1 340 ? 13.449 -16.621 4.807 1.00 48.44 340 ALA A N 1
ATOM 2385 C CA . ALA A 1 340 ? 12.515 -17.257 3.884 1.00 48.44 340 ALA A CA 1
ATOM 2386 C C . ALA A 1 340 ? 12.473 -16.487 2.552 1.00 48.44 340 ALA A C 1
ATOM 2388 O O . ALA A 1 340 ? 11.542 -15.728 2.307 1.00 48.44 340 ALA A O 1
ATOM 2389 N N . GLY A 1 341 ? 13.489 -16.633 1.696 1.00 43.72 341 GLY A N 1
ATOM 2390 C CA . GLY A 1 341 ? 13.406 -16.127 0.320 1.00 43.72 341 GLY A CA 1
ATOM 2391 C C . GLY A 1 341 ? 14.715 -15.637 -0.288 1.00 43.72 341 GLY A C 1
ATOM 2392 O O . GLY A 1 341 ? 15.548 -15.023 0.373 1.00 43.72 341 GLY A O 1
ATOM 2393 N N . ILE A 1 342 ? 14.856 -15.936 -1.576 1.00 47.25 342 ILE A N 1
ATOM 2394 C CA . ILE A 1 342 ? 15.960 -15.599 -2.472 1.00 47.25 342 ILE A CA 1
ATOM 2395 C C . ILE A 1 342 ? 15.654 -14.258 -3.157 1.00 47.25 342 ILE A C 1
ATOM 2397 O O . ILE A 1 342 ? 14.546 -14.078 -3.660 1.00 47.25 342 ILE A O 1
ATOM 2401 N N . SER A 1 343 ? 16.624 -13.342 -3.223 1.00 40.59 343 SER A N 1
ATOM 2402 C CA . SER A 1 343 ? 16.546 -12.152 -4.078 1.00 40.59 343 SER A CA 1
ATOM 2403 C C . SER A 1 343 ? 16.908 -12.504 -5.526 1.00 40.59 343 SER A C 1
ATOM 2405 O O . SER A 1 343 ? 17.897 -13.194 -5.778 1.00 40.59 343 SER A O 1
ATOM 2407 N N . LEU A 1 344 ? 16.104 -12.030 -6.483 1.00 41.38 344 LEU A N 1
ATOM 2408 C CA . LEU A 1 344 ? 16.367 -12.146 -7.918 1.00 41.38 344 LEU A CA 1
ATOM 2409 C C . LEU A 1 344 ? 16.730 -10.755 -8.449 1.00 41.38 344 LEU A C 1
ATOM 2411 O O . LEU A 1 344 ? 15.876 -9.875 -8.521 1.00 41.38 344 LEU A O 1
ATOM 2415 N N . GLY A 1 345 ? 18.007 -10.548 -8.765 1.00 43.59 345 GLY A N 1
ATOM 2416 C CA . GLY A 1 345 ? 18.507 -9.302 -9.339 1.00 43.59 345 GLY A CA 1
ATOM 2417 C C . GLY A 1 345 ? 18.939 -9.507 -10.786 1.00 43.59 345 GLY A C 1
ATOM 2418 O O . GLY A 1 345 ? 19.677 -10.441 -11.090 1.00 43.59 345 GLY A O 1
ATOM 2419 N N . VAL A 1 346 ? 18.505 -8.612 -11.670 1.00 40.16 346 VAL A N 1
ATOM 2420 C CA . VAL A 1 346 ? 19.051 -8.460 -13.023 1.00 40.16 346 VAL A CA 1
ATOM 2421 C C . VAL A 1 346 ? 19.985 -7.256 -13.018 1.00 40.16 346 VAL A C 1
ATOM 2423 O O . VAL A 1 346 ? 19.546 -6.132 -12.788 1.00 40.16 346 VAL A O 1
ATOM 2426 N N . ASN A 1 347 ? 21.278 -7.482 -13.248 1.00 44.25 347 ASN A N 1
ATOM 2427 C CA . ASN A 1 347 ? 22.217 -6.406 -13.547 1.00 44.25 347 ASN A CA 1
ATOM 2428 C C . ASN A 1 347 ? 22.487 -6.437 -15.051 1.00 44.25 347 ASN A C 1
ATOM 2430 O O . ASN A 1 347 ? 23.115 -7.367 -15.546 1.00 44.25 347 ASN A O 1
ATOM 2434 N N . GLY A 1 348 ? 21.957 -5.455 -15.774 1.00 41.25 348 GLY A N 1
ATOM 2435 C CA . GLY A 1 348 ? 22.121 -5.336 -17.216 1.00 41.25 348 GLY A CA 1
ATOM 2436 C C . GLY A 1 348 ? 22.807 -4.027 -17.568 1.00 41.25 348 GLY A C 1
ATOM 2437 O O . GLY A 1 348 ? 22.143 -3.006 -17.711 1.00 41.25 348 GLY A O 1
ATOM 2438 N N . SER A 1 349 ? 24.122 -4.075 -17.769 1.00 46.75 349 SER A N 1
ATOM 2439 C CA . SER A 1 349 ? 24.827 -3.104 -18.605 1.00 46.75 349 SER A CA 1
ATOM 2440 C C . SER A 1 349 ? 25.534 -3.877 -19.718 1.00 46.75 349 SER A C 1
ATOM 2442 O O . SER A 1 349 ? 26.655 -4.345 -19.545 1.00 46.75 349 SER A O 1
ATOM 2444 N N . GLY A 1 350 ? 24.829 -4.045 -20.842 1.00 44.91 350 GLY A N 1
ATOM 2445 C CA . GLY A 1 350 ? 25.362 -4.584 -22.097 1.00 44.91 350 GLY A CA 1
ATOM 2446 C C . GLY A 1 350 ? 25.154 -6.087 -22.339 1.00 44.91 350 GLY A C 1
ATOM 2447 O O . GLY A 1 350 ? 25.810 -6.920 -21.730 1.00 44.91 350 GLY A O 1
ATOM 2448 N N . GLY A 1 351 ? 24.312 -6.412 -23.326 1.00 49.84 351 GLY A N 1
ATOM 2449 C CA . GLY A 1 351 ? 24.432 -7.614 -24.167 1.00 49.84 351 GLY A CA 1
ATOM 2450 C C . GLY A 1 351 ? 23.883 -8.932 -23.627 1.00 49.84 351 GLY A C 1
ATOM 2451 O O . GLY A 1 351 ? 23.025 -9.514 -24.282 1.00 49.84 351 GLY A O 1
ATOM 2452 N N . ASP A 1 352 ? 24.320 -9.377 -22.452 1.00 48.69 352 ASP A N 1
ATOM 2453 C CA . ASP A 1 352 ? 23.999 -10.710 -21.930 1.00 48.69 352 ASP A CA 1
ATOM 2454 C C . ASP A 1 352 ? 23.425 -10.599 -20.511 1.00 48.69 352 ASP A C 1
ATOM 2456 O O . ASP A 1 352 ? 24.114 -10.251 -19.553 1.00 48.69 352 ASP A O 1
ATOM 2460 N N . VAL A 1 353 ? 22.121 -10.852 -20.373 1.00 51.31 353 VAL A N 1
ATOM 2461 C CA . VAL A 1 353 ? 21.434 -10.839 -19.074 1.00 51.31 353 VAL A CA 1
ATOM 2462 C C . VAL A 1 353 ? 21.700 -12.166 -18.371 1.00 51.31 353 VAL A C 1
ATOM 2464 O O . VAL A 1 353 ? 21.011 -13.155 -18.616 1.00 51.31 353 VAL A O 1
ATOM 2467 N N . GLU A 1 354 ? 22.679 -12.190 -17.471 1.00 51.03 354 GLU A N 1
ATOM 2468 C CA . GLU A 1 354 ? 22.877 -13.320 -16.564 1.00 51.03 354 GLU A CA 1
ATOM 2469 C C . GLU A 1 354 ? 22.093 -13.083 -15.263 1.00 51.03 354 GLU A C 1
ATOM 2471 O O . GLU A 1 354 ? 22.338 -12.134 -14.515 1.00 51.03 354 GLU A O 1
ATOM 2476 N N . SER A 1 355 ? 21.095 -13.932 -15.003 1.00 45.50 355 SER A N 1
ATOM 2477 C CA . SER A 1 355 ? 20.359 -13.923 -13.735 1.00 45.50 355 SER A CA 1
ATOM 2478 C C . SER A 1 355 ? 21.198 -14.626 -12.673 1.00 45.50 355 SER A C 1
ATOM 2480 O O . SER A 1 355 ? 21.394 -15.838 -12.751 1.00 45.50 355 SER A O 1
ATOM 2482 N N . GLN A 1 356 ? 21.677 -13.883 -11.675 1.00 46.00 356 GLN A N 1
ATOM 2483 C CA . GLN A 1 356 ? 22.476 -14.431 -10.578 1.00 46.00 356 GLN A CA 1
ATOM 2484 C C . GLN A 1 356 ? 21.806 -14.210 -9.222 1.00 46.00 356 GLN A C 1
ATOM 2486 O O . GLN A 1 356 ? 21.200 -13.172 -8.958 1.00 46.00 356 GLN A O 1
ATOM 2491 N N . ILE A 1 357 ? 21.959 -15.198 -8.344 1.00 53.09 357 ILE A N 1
ATOM 2492 C CA . ILE A 1 357 ? 21.563 -15.130 -6.940 1.00 53.09 357 ILE A CA 1
ATOM 2493 C C . ILE A 1 357 ? 22.851 -15.080 -6.118 1.00 53.09 357 ILE A C 1
ATOM 2495 O O . ILE A 1 357 ? 23.580 -16.068 -6.035 1.00 53.09 357 ILE A O 1
ATOM 2499 N N . LEU A 1 358 ? 23.138 -13.926 -5.517 1.00 54.12 358 LEU A N 1
ATOM 2500 C CA . LEU A 1 358 ? 24.315 -13.709 -4.675 1.00 54.12 358 LEU A CA 1
ATOM 2501 C C . LEU A 1 358 ? 23.876 -13.651 -3.209 1.00 54.12 358 LEU A C 1
ATOM 2503 O O . LEU A 1 358 ? 23.085 -12.790 -2.830 1.00 54.12 358 LEU A O 1
ATOM 2507 N N . MET A 1 359 ? 24.392 -14.559 -2.379 1.00 64.56 359 MET A N 1
ATOM 2508 C CA . MET A 1 359 ? 24.111 -14.598 -0.940 1.00 64.56 359 MET A CA 1
ATOM 2509 C C . MET A 1 359 ? 25.410 -14.481 -0.142 1.00 64.56 359 MET A C 1
ATOM 2511 O O . MET A 1 359 ? 26.323 -15.284 -0.320 1.00 64.56 359 MET A O 1
ATOM 2515 N N . SER A 1 360 ? 25.481 -13.502 0.765 1.00 62.22 360 SER A N 1
ATOM 2516 C CA . SER A 1 360 ? 26.581 -13.360 1.727 1.00 62.22 360 SER A CA 1
ATOM 2517 C C . SER A 1 360 ? 26.124 -13.864 3.094 1.00 62.22 360 SER A C 1
ATOM 2519 O O . SER A 1 360 ? 25.269 -13.249 3.729 1.00 62.22 360 SER A O 1
ATOM 2521 N N . ALA A 1 361 ? 26.651 -15.008 3.536 1.00 63.47 361 ALA A N 1
ATOM 2522 C CA . ALA A 1 361 ? 26.305 -15.601 4.824 1.00 63.47 361 ALA A CA 1
ATOM 2523 C C . ALA A 1 361 ? 27.461 -16.431 5.396 1.00 63.47 361 ALA A C 1
ATOM 2525 O O . ALA A 1 361 ? 28.136 -17.158 4.670 1.00 63.47 361 ALA A O 1
ATOM 2526 N N . SER A 1 362 ? 27.639 -16.395 6.722 1.00 71.19 362 SER A N 1
ATOM 2527 C CA . SER A 1 362 ? 28.589 -17.273 7.428 1.00 71.19 362 SER A CA 1
ATOM 2528 C C . SER A 1 362 ? 28.160 -18.749 7.408 1.00 71.19 362 SER A C 1
ATOM 2530 O O . SER A 1 362 ? 29.000 -19.644 7.517 1.00 71.19 362 SER A O 1
ATOM 2532 N N . ARG A 1 363 ? 26.849 -19.007 7.284 1.00 75.62 363 ARG A N 1
ATOM 2533 C CA . ARG A 1 363 ? 26.244 -20.335 7.120 1.00 75.62 363 ARG A CA 1
ATOM 2534 C C . ARG A 1 363 ? 24.927 -20.210 6.352 1.00 75.62 363 ARG A C 1
ATOM 2536 O O . ARG A 1 363 ? 24.057 -19.453 6.770 1.00 75.62 363 ARG A O 1
ATOM 2543 N N . PHE A 1 364 ? 24.761 -20.985 5.287 1.00 78.31 364 PHE A N 1
ATOM 2544 C CA . PHE A 1 364 ? 23.499 -21.138 4.560 1.00 78.31 364 PHE A CA 1
ATOM 2545 C C . PHE A 1 364 ? 22.984 -22.564 4.760 1.00 78.31 364 PHE A C 1
ATOM 2547 O O . PHE A 1 364 ? 23.759 -23.506 4.636 1.00 78.31 364 PHE A O 1
ATOM 2554 N N . ALA A 1 365 ? 21.716 -22.746 5.119 1.00 74.81 365 ALA A N 1
ATOM 2555 C CA . ALA A 1 365 ? 21.147 -24.065 5.383 1.00 74.81 365 ALA A CA 1
ATOM 2556 C C . ALA A 1 365 ? 19.652 -24.090 5.047 1.00 74.81 365 ALA A C 1
ATOM 2558 O O . ALA A 1 365 ? 18.941 -23.139 5.372 1.00 74.81 365 ALA A O 1
ATOM 2559 N N . ILE A 1 366 ? 19.176 -25.174 4.433 1.00 74.81 366 ILE A N 1
ATOM 2560 C CA . ILE A 1 366 ? 17.742 -25.405 4.211 1.00 74.81 366 ILE A CA 1
ATOM 2561 C C . ILE A 1 366 ? 17.200 -26.157 5.425 1.00 74.81 366 ILE A C 1
ATOM 2563 O O . ILE A 1 366 ? 17.475 -27.340 5.591 1.00 74.81 366 ILE A O 1
ATOM 2567 N N . ILE A 1 367 ? 16.443 -25.478 6.284 1.00 70.50 367 ILE A N 1
ATOM 2568 C CA . ILE A 1 367 ? 15.875 -26.083 7.493 1.00 70.50 367 ILE A CA 1
ATOM 2569 C C . ILE A 1 367 ? 14.401 -26.436 7.284 1.00 70.50 367 ILE A C 1
ATOM 2571 O O . ILE A 1 367 ? 13.647 -25.639 6.731 1.00 70.50 367 ILE A O 1
ATOM 2575 N N . ASP A 1 368 ? 13.984 -27.607 7.760 1.00 68.38 368 ASP A N 1
ATOM 2576 C CA . ASP A 1 368 ? 12.569 -27.928 7.949 1.00 68.38 368 ASP A CA 1
ATOM 2577 C C . ASP A 1 368 ? 12.165 -27.526 9.382 1.00 68.38 368 ASP A C 1
ATOM 2579 O O . ASP A 1 368 ? 12.633 -28.146 10.342 1.00 68.38 368 ASP A O 1
ATOM 2583 N N . PRO A 1 369 ? 11.338 -26.481 9.568 1.00 57.69 369 PRO A N 1
ATOM 2584 C CA . PRO A 1 369 ? 10.948 -26.008 10.893 1.00 57.69 369 PRO A CA 1
ATOM 2585 C C . PRO A 1 369 ? 9.933 -26.923 11.603 1.00 57.69 369 PRO A C 1
ATOM 2587 O O . PRO A 1 369 ? 9.676 -26.708 12.787 1.00 57.69 369 PRO A O 1
ATOM 2590 N N . ASN A 1 370 ? 9.358 -27.914 10.910 1.00 63.50 370 ASN A N 1
ATOM 2591 C CA . ASN A 1 370 ? 8.310 -28.798 11.433 1.00 63.50 370 ASN A CA 1
ATOM 2592 C C . ASN A 1 370 ? 8.800 -30.233 11.713 1.00 63.50 370 ASN A C 1
ATOM 2594 O O . ASN A 1 370 ? 8.057 -31.031 12.286 1.00 63.50 370 ASN A O 1
ATOM 2598 N N . GLY A 1 371 ? 10.036 -30.568 11.331 1.00 59.56 371 GLY A N 1
ATOM 2599 C CA . GLY A 1 371 ? 10.643 -31.877 11.573 1.00 59.56 371 GLY A CA 1
ATOM 2600 C C . GLY A 1 371 ? 11.089 -32.075 13.027 1.00 59.56 371 GLY A C 1
ATOM 2601 O O . GLY A 1 371 ? 11.634 -31.176 13.663 1.00 59.56 371 GLY A O 1
ATOM 2602 N N . SER A 1 372 ? 10.912 -33.285 13.566 1.00 53.22 372 SER A N 1
ATOM 2603 C CA . SER A 1 372 ? 11.333 -33.665 14.929 1.00 53.22 372 SER A CA 1
ATOM 2604 C C . SER A 1 372 ? 12.855 -33.793 15.113 1.00 53.22 372 SER A C 1
ATOM 2606 O O . SER A 1 372 ? 13.328 -33.963 16.234 1.00 53.22 372 SER A O 1
ATOM 2608 N N . ALA A 1 373 ? 13.625 -33.686 14.030 1.00 55.22 373 ALA A N 1
ATOM 2609 C CA . ALA A 1 373 ? 15.069 -33.503 14.042 1.00 55.22 373 ALA A CA 1
ATOM 2610 C C . ALA A 1 373 ? 15.409 -32.357 13.083 1.00 55.22 373 ALA A C 1
ATOM 2612 O O . ALA A 1 373 ? 14.971 -32.374 11.935 1.00 55.22 373 ALA A O 1
ATOM 2613 N N . VAL A 1 374 ? 16.205 -31.383 13.535 1.00 55.12 374 VAL A N 1
ATOM 2614 C CA . VAL A 1 374 ? 16.727 -30.280 12.707 1.00 55.12 374 VAL A CA 1
ATOM 2615 C C . VAL A 1 374 ? 17.801 -30.834 11.759 1.00 55.12 374 VAL A C 1
ATOM 2617 O O . VAL A 1 374 ? 18.991 -30.553 11.897 1.00 55.12 374 VAL A O 1
ATOM 2620 N N . SER A 1 375 ? 17.398 -31.703 10.835 1.00 59.00 375 SER A N 1
ATOM 2621 C CA . SER A 1 375 ? 18.243 -32.202 9.757 1.00 59.00 375 SER A CA 1
ATOM 2622 C C . SER A 1 375 ? 18.072 -31.277 8.560 1.00 59.00 375 SER A C 1
ATOM 2624 O O . SER A 1 375 ? 16.960 -31.054 8.088 1.00 59.00 375 SER A O 1
ATOM 2626 N N . SER A 1 376 ? 19.175 -30.691 8.104 1.00 65.50 376 SER A N 1
ATOM 2627 C CA . SER A 1 376 ? 19.197 -29.788 6.955 1.00 65.50 376 SER A CA 1
ATOM 2628 C C . SER A 1 376 ? 19.843 -30.531 5.790 1.00 65.50 376 SER A C 1
ATOM 2630 O O . SER A 1 376 ? 21.044 -30.799 5.872 1.00 65.50 376 SER A O 1
ATOM 2632 N N . PRO A 1 377 ? 19.110 -30.857 4.710 1.00 71.56 377 PRO A N 1
ATOM 2633 C CA . PRO A 1 377 ? 19.651 -31.639 3.598 1.00 71.56 377 PRO A CA 1
ATOM 2634 C C . PRO A 1 377 ? 20.782 -30.925 2.846 1.00 71.56 377 PRO A C 1
ATOM 2636 O O . PRO A 1 377 ? 21.580 -31.590 2.196 1.00 71.56 377 PRO A O 1
ATOM 2639 N N . PHE A 1 378 ? 20.880 -29.594 2.954 1.00 82.19 378 PHE A N 1
ATOM 2640 C CA . PHE A 1 378 ? 21.916 -28.776 2.323 1.00 82.19 378 PHE A CA 1
ATOM 2641 C C . PHE A 1 378 ? 22.451 -27.736 3.306 1.00 82.19 378 PHE A C 1
ATOM 2643 O O . PHE A 1 378 ? 21.670 -26.941 3.830 1.00 82.19 378 PHE A O 1
ATOM 2650 N N . ILE A 1 379 ? 23.762 -27.729 3.564 1.00 82.94 379 ILE A N 1
ATOM 2651 C CA . ILE A 1 379 ? 24.429 -26.715 4.393 1.00 82.94 379 ILE A CA 1
ATOM 2652 C C . ILE A 1 379 ? 25.687 -26.222 3.675 1.00 82.94 379 ILE A C 1
ATOM 2654 O O . ILE A 1 379 ? 26.524 -27.027 3.286 1.00 82.94 379 ILE A O 1
ATOM 2658 N N . VAL A 1 380 ? 25.869 -24.907 3.574 1.00 84.56 380 VAL A N 1
ATOM 2659 C CA . VAL A 1 380 ? 27.127 -24.262 3.182 1.00 84.56 380 VAL A CA 1
ATOM 2660 C C . VAL A 1 380 ? 27.702 -23.559 4.401 1.00 84.56 380 VAL A C 1
ATOM 2662 O O . VAL A 1 380 ? 27.070 -22.658 4.953 1.00 84.56 380 VAL A O 1
ATOM 2665 N N . GLN A 1 381 ? 28.889 -23.963 4.843 1.00 83.19 381 GLN A N 1
ATOM 2666 C CA . GLN A 1 381 ? 29.588 -23.323 5.956 1.00 83.19 381 GLN A CA 1
ATOM 2667 C C . GLN A 1 381 ? 31.097 -23.460 5.773 1.00 83.19 381 GLN A C 1
ATOM 2669 O O . GLN A 1 381 ? 31.581 -24.507 5.352 1.00 83.19 381 GLN A O 1
ATOM 2674 N N . GLY A 1 382 ? 31.847 -22.400 6.090 1.00 80.06 382 GLY A N 1
ATOM 2675 C CA . GLY A 1 382 ? 33.313 -22.434 6.020 1.00 80.06 382 GLY A CA 1
ATOM 2676 C C . GLY A 1 382 ? 33.858 -22.725 4.616 1.00 80.06 382 GLY A C 1
ATOM 2677 O O . GLY A 1 382 ? 34.928 -23.308 4.490 1.00 80.06 382 GLY A O 1
ATOM 2678 N N . GLY A 1 383 ? 33.107 -22.371 3.567 1.00 80.00 383 GLY A N 1
ATOM 2679 C CA . GLY A 1 383 ? 33.474 -22.633 2.171 1.00 80.00 383 GLY A CA 1
ATOM 2680 C C . GLY A 1 383 ? 33.219 -24.065 1.681 1.00 80.00 383 GLY A C 1
ATOM 2681 O O . GLY A 1 383 ? 33.602 -24.385 0.561 1.00 80.00 383 GLY A O 1
ATOM 2682 N N . GLN A 1 384 ? 32.578 -24.924 2.481 1.00 82.44 384 GLN A N 1
ATOM 2683 C CA . GLN A 1 384 ? 32.262 -26.312 2.123 1.00 82.44 384 GLN A CA 1
ATOM 2684 C C . GLN A 1 384 ? 30.752 -26.561 2.096 1.00 82.44 384 GLN A C 1
ATOM 2686 O O . GLN A 1 384 ? 29.997 -25.925 2.835 1.00 82.44 384 GLN A O 1
ATOM 2691 N N . VAL A 1 385 ? 30.328 -27.505 1.249 1.00 87.56 385 VAL A N 1
ATOM 2692 C CA . VAL A 1 385 ? 28.942 -27.985 1.155 1.00 87.56 385 VAL A CA 1
ATOM 2693 C C . VAL A 1 385 ? 28.822 -29.319 1.888 1.00 87.56 385 VAL A C 1
ATOM 2695 O O . VAL A 1 385 ? 29.580 -30.248 1.612 1.00 87.56 385 VAL A O 1
ATOM 2698 N N . PHE A 1 386 ? 27.849 -29.423 2.789 1.00 85.19 386 PHE A N 1
ATOM 2699 C CA . PHE A 1 386 ? 27.491 -30.644 3.503 1.00 85.19 386 PHE A CA 1
ATOM 2700 C C . PHE A 1 386 ? 26.120 -31.135 3.031 1.00 85.19 386 PHE A C 1
ATOM 2702 O O . PHE A 1 386 ? 25.154 -30.367 2.996 1.00 85.19 386 PHE A O 1
ATOM 2709 N N . LEU A 1 387 ? 26.060 -32.420 2.684 1.00 86.88 387 LEU A N 1
ATOM 2710 C CA . LEU A 1 387 ? 24.883 -33.142 2.202 1.00 86.88 387 LEU A CA 1
ATOM 2711 C C . LEU A 1 387 ? 24.809 -34.474 2.958 1.00 86.88 387 LEU A C 1
ATOM 2713 O O . LEU A 1 387 ? 25.840 -35.130 3.104 1.00 86.88 387 LEU A O 1
ATOM 2717 N N . ASN A 1 388 ? 23.624 -34.864 3.436 1.00 79.75 388 ASN A N 1
ATOM 2718 C CA . ASN A 1 388 ? 23.433 -36.167 4.089 1.00 79.75 388 ASN A CA 1
ATOM 2719 C C . ASN A 1 388 ? 23.142 -37.266 3.060 1.00 79.75 388 ASN A C 1
ATOM 2721 O O . ASN A 1 388 ? 23.898 -38.222 2.945 1.00 79.75 388 ASN A O 1
ATOM 2725 N N . ASP A 1 389 ? 22.094 -37.067 2.261 1.00 79.12 389 ASP A N 1
ATOM 2726 C CA . ASP A 1 389 ? 21.697 -37.941 1.161 1.00 79.12 389 ASP A CA 1
ATOM 2727 C C . ASP A 1 389 ? 21.496 -37.088 -0.094 1.00 79.12 389 ASP A C 1
ATOM 2729 O O . ASP A 1 389 ? 20.985 -35.967 -0.017 1.00 79.12 389 ASP A O 1
ATOM 2733 N N . VAL A 1 390 ? 21.902 -37.600 -1.258 1.00 81.12 390 VAL A N 1
ATOM 2734 C CA . VAL A 1 390 ? 21.771 -36.888 -2.534 1.00 81.12 390 VAL A CA 1
ATOM 2735 C C . VAL A 1 390 ? 21.234 -37.820 -3.617 1.00 81.12 390 VAL A C 1
ATOM 2737 O O . VAL A 1 390 ? 21.750 -38.916 -3.823 1.00 81.12 390 VAL A O 1
ATOM 2740 N N . PHE A 1 391 ? 20.197 -37.376 -4.329 1.00 81.81 391 PHE A N 1
ATOM 2741 C CA . PHE A 1 391 ? 19.680 -38.053 -5.516 1.00 81.81 391 PHE A CA 1
ATOM 2742 C C . PHE A 1 391 ? 20.211 -37.347 -6.766 1.00 81.81 391 PHE A C 1
ATOM 2744 O O . PHE A 1 391 ? 19.914 -36.174 -6.991 1.00 81.81 391 PHE A O 1
ATOM 2751 N N . ILE A 1 392 ? 21.019 -38.041 -7.569 1.00 82.31 392 ILE A N 1
ATOM 2752 C CA . ILE A 1 392 ? 21.658 -37.485 -8.768 1.00 82.31 392 ILE A CA 1
ATOM 2753 C C . ILE A 1 392 ? 21.299 -38.376 -9.955 1.00 82.31 392 ILE A C 1
ATOM 2755 O O . ILE A 1 392 ? 21.622 -39.558 -9.940 1.00 82.31 392 ILE A O 1
ATOM 2759 N N . GLY A 1 393 ? 20.667 -37.811 -10.990 1.00 85.62 393 GLY A N 1
ATOM 2760 C CA . GLY A 1 393 ? 20.387 -38.544 -12.232 1.00 85.62 393 GLY A CA 1
ATOM 2761 C C . GLY A 1 393 ? 21.677 -38.925 -12.966 1.00 85.62 393 GLY A C 1
ATOM 2762 O O . GLY A 1 393 ? 22.019 -40.099 -13.068 1.00 85.62 393 GLY A O 1
ATOM 2763 N N . ASN A 1 394 ? 22.440 -37.918 -13.409 1.00 85.50 394 ASN A N 1
ATOM 2764 C CA . ASN A 1 394 ? 23.741 -38.100 -14.059 1.00 85.50 394 ASN A CA 1
ATOM 2765 C C . ASN A 1 394 ? 24.784 -37.205 -13.372 1.00 85.50 394 ASN A C 1
ATOM 2767 O O . ASN A 1 394 ? 24.772 -35.988 -13.543 1.00 85.50 394 ASN A O 1
ATOM 2771 N N . GLY A 1 395 ? 25.687 -37.799 -12.589 1.00 84.50 395 GLY A N 1
ATOM 2772 C CA . GLY A 1 395 ? 26.754 -37.075 -11.890 1.00 84.50 395 GLY A CA 1
ATOM 2773 C C . GLY A 1 395 ? 28.082 -37.122 -12.645 1.00 84.50 395 GLY A C 1
ATOM 2774 O O . GLY A 1 395 ? 28.536 -38.197 -13.027 1.00 84.50 395 GLY A O 1
ATOM 2775 N N . ARG A 1 396 ? 28.744 -35.971 -12.815 1.00 88.62 396 ARG A N 1
ATOM 2776 C CA . ARG A 1 396 ? 30.150 -35.894 -13.245 1.00 88.62 396 ARG A CA 1
ATOM 2777 C C . ARG A 1 396 ? 30.991 -35.383 -12.083 1.00 88.62 396 ARG A C 1
ATOM 2779 O O . ARG A 1 396 ? 30.818 -34.246 -11.659 1.00 88.62 396 ARG A O 1
ATOM 2786 N N . ILE A 1 397 ? 31.918 -36.206 -11.603 1.00 87.75 397 ILE A N 1
ATOM 2787 C CA . ILE A 1 397 ? 32.861 -35.835 -10.545 1.00 87.75 397 ILE A CA 1
ATOM 2788 C C . ILE A 1 397 ? 34.269 -35.896 -11.135 1.00 87.75 397 ILE A C 1
ATOM 2790 O O . ILE A 1 397 ? 34.713 -36.966 -11.542 1.00 87.75 397 ILE A O 1
ATOM 2794 N N . THR A 1 398 ? 34.961 -34.756 -11.218 1.00 91.94 398 THR A N 1
ATOM 2795 C CA . THR A 1 398 ? 36.332 -34.698 -11.763 1.00 91.94 398 THR A CA 1
ATOM 2796 C C . THR A 1 398 ? 37.315 -35.415 -10.840 1.00 91.94 398 THR A C 1
ATOM 2798 O O . THR A 1 398 ? 38.119 -36.224 -11.295 1.00 91.94 398 THR A O 1
ATOM 2801 N N . ASN A 1 399 ? 37.212 -35.162 -9.533 1.00 87.19 399 ASN A N 1
ATOM 2802 C CA . ASN A 1 399 ? 38.001 -35.818 -8.497 1.00 87.19 399 ASN A CA 1
ATOM 2803 C C . ASN A 1 399 ? 37.126 -36.019 -7.254 1.00 87.19 399 ASN A C 1
ATOM 2805 O O . ASN A 1 399 ? 36.435 -35.093 -6.833 1.00 87.19 399 ASN A O 1
ATOM 2809 N N . ALA A 1 400 ? 37.168 -37.216 -6.669 1.00 87.12 400 ALA A N 1
ATOM 2810 C CA . ALA A 1 400 ? 36.455 -37.557 -5.441 1.00 87.12 400 ALA A CA 1
ATOM 2811 C C . ALA A 1 400 ? 37.441 -38.101 -4.403 1.00 87.12 400 ALA A C 1
ATOM 2813 O O . ALA A 1 400 ? 38.271 -38.948 -4.729 1.00 87.12 400 ALA A O 1
ATOM 2814 N N . MET A 1 401 ? 37.320 -37.658 -3.151 1.00 89.06 401 MET A N 1
ATOM 2815 C CA . MET A 1 401 ? 38.001 -38.281 -2.015 1.00 89.06 401 MET A CA 1
ATOM 2816 C C . MET A 1 401 ? 36.986 -39.117 -1.231 1.00 89.06 401 MET A C 1
ATOM 2818 O O . MET A 1 401 ? 35.993 -38.586 -0.740 1.00 89.06 401 MET A O 1
ATOM 2822 N N . ILE A 1 402 ? 37.224 -40.426 -1.123 1.00 88.25 402 ILE A N 1
ATOM 2823 C CA . ILE A 1 402 ? 36.306 -41.371 -0.471 1.00 88.25 402 ILE A CA 1
ATOM 2824 C C . ILE A 1 402 ? 36.796 -41.650 0.955 1.00 88.25 402 ILE A C 1
ATOM 2826 O O . ILE A 1 402 ? 37.908 -42.133 1.152 1.00 88.25 402 ILE A O 1
ATOM 2830 N N . GLY A 1 403 ? 35.962 -41.365 1.960 1.00 89.75 403 GLY A N 1
ATOM 2831 C CA . GLY A 1 403 ? 36.336 -41.505 3.375 1.00 89.75 403 GLY A CA 1
ATOM 2832 C C . GLY A 1 403 ? 36.284 -42.934 3.930 1.00 89.75 403 GLY A C 1
ATOM 2833 O O . GLY A 1 403 ? 36.909 -43.217 4.954 1.00 89.75 403 GLY A O 1
ATOM 2834 N N . SER A 1 404 ? 35.534 -43.843 3.301 1.00 91.44 404 SER A N 1
ATOM 2835 C CA . SER A 1 404 ? 35.413 -45.246 3.731 1.00 91.44 404 SER A CA 1
ATOM 2836 C C . SER A 1 404 ? 35.286 -46.197 2.550 1.00 91.44 404 SER A C 1
ATOM 2838 O O . SER A 1 404 ? 36.236 -46.916 2.263 1.00 91.44 404 SER A O 1
ATOM 2840 N N . TYR A 1 405 ? 34.156 -46.196 1.849 1.00 93.62 405 TYR A N 1
ATOM 2841 C CA . TYR A 1 405 ? 33.937 -47.063 0.695 1.00 93.62 405 TYR A CA 1
ATOM 2842 C C . TYR A 1 405 ? 32.874 -46.485 -0.240 1.00 93.62 405 TYR A C 1
ATOM 2844 O O . TYR A 1 405 ? 32.068 -45.647 0.161 1.00 93.62 405 TYR A O 1
ATOM 2852 N N . LEU A 1 406 ? 32.872 -46.974 -1.474 1.00 93.12 406 LEU A N 1
ATOM 2853 C CA . LEU A 1 406 ? 31.781 -46.855 -2.431 1.00 93.12 406 LEU A CA 1
ATOM 2854 C C . LEU A 1 406 ? 31.273 -48.274 -2.709 1.00 93.12 406 LEU A C 1
ATOM 2856 O O . LEU A 1 406 ? 32.075 -49.148 -3.030 1.00 93.12 406 LEU A O 1
ATOM 2860 N N . GLN A 1 407 ? 29.979 -48.531 -2.546 1.00 94.00 407 GLN A N 1
ATOM 2861 C CA . GLN A 1 407 ? 29.419 -49.877 -2.699 1.00 94.00 407 GLN A CA 1
ATOM 2862 C C . GLN A 1 407 ? 28.018 -49.841 -3.306 1.00 94.00 407 GLN A C 1
ATOM 2864 O O . GLN A 1 407 ? 27.335 -48.820 -3.219 1.00 94.00 407 GLN A O 1
ATOM 2869 N N . SER A 1 408 ? 27.586 -50.965 -3.878 1.00 93.06 408 SER A N 1
ATOM 2870 C CA . SER A 1 408 ? 26.175 -51.169 -4.206 1.00 93.06 408 SER A CA 1
ATOM 2871 C C . SER A 1 408 ? 25.324 -51.342 -2.945 1.00 93.06 408 SER A C 1
ATOM 2873 O O . SER A 1 408 ? 25.808 -51.757 -1.890 1.00 93.06 408 SER A O 1
ATOM 2875 N N . ASP A 1 409 ? 24.035 -51.039 -3.063 1.00 90.69 409 ASP A N 1
ATOM 2876 C CA . ASP A 1 409 ? 23.033 -51.178 -2.001 1.00 90.69 409 ASP A CA 1
ATOM 2877 C C . ASP A 1 409 ? 22.850 -52.632 -1.532 1.00 90.69 409 ASP A C 1
ATOM 2879 O O . ASP A 1 409 ? 22.666 -52.895 -0.347 1.00 90.69 409 ASP A O 1
ATOM 2883 N N . ASN A 1 410 ? 22.963 -53.585 -2.454 1.00 90.56 410 ASN A N 1
ATOM 2884 C CA . ASN A 1 410 ? 22.821 -55.019 -2.218 1.00 90.56 410 ASN A CA 1
ATOM 2885 C C . ASN A 1 410 ? 24.135 -55.742 -1.871 1.00 90.56 410 ASN A C 1
ATOM 2887 O O . ASN A 1 410 ? 24.206 -56.969 -1.982 1.00 90.56 410 ASN A O 1
ATOM 2891 N N . TYR A 1 411 ? 25.198 -55.013 -1.523 1.00 92.44 411 TYR A N 1
ATOM 2892 C CA . TYR A 1 411 ? 26.504 -55.619 -1.289 1.00 92.44 411 TYR A CA 1
ATOM 2893 C C . TYR A 1 411 ? 26.491 -56.593 -0.096 1.00 92.44 411 TYR A C 1
ATOM 2895 O O . TYR A 1 411 ? 26.204 -56.222 1.043 1.00 92.44 411 TYR A O 1
ATOM 2903 N N . VAL A 1 412 ? 26.879 -57.841 -0.361 1.00 88.94 412 VAL A N 1
ATOM 2904 C CA . VAL A 1 412 ? 27.119 -58.894 0.629 1.00 88.94 412 VAL A CA 1
ATOM 2905 C C . VAL A 1 412 ? 28.485 -59.499 0.336 1.00 88.94 412 VAL A C 1
ATOM 2907 O O . VAL A 1 412 ? 28.687 -60.081 -0.732 1.00 88.94 412 VAL A O 1
ATOM 2910 N N . SER A 1 413 ? 29.401 -59.382 1.301 1.00 89.75 413 SER A N 1
ATOM 2911 C CA . SER A 1 413 ? 30.788 -59.845 1.176 1.00 89.75 413 SER A CA 1
ATOM 2912 C C . SER A 1 413 ? 30.870 -61.279 0.653 1.00 89.75 413 SER A C 1
ATOM 2914 O O . SER A 1 413 ? 30.273 -62.202 1.214 1.00 89.75 413 SER A O 1
ATOM 2916 N N . GLY A 1 414 ? 31.604 -61.447 -0.441 1.00 87.31 414 GLY A N 1
ATOM 2917 C CA . GLY A 1 414 ? 31.845 -62.706 -1.122 1.00 87.31 414 GLY A CA 1
ATOM 2918 C C . GLY A 1 414 ? 30.642 -63.339 -1.808 1.00 87.31 414 GLY A C 1
ATOM 2919 O O . GLY A 1 414 ? 30.724 -64.517 -2.151 1.00 87.31 414 GLY A O 1
ATOM 2920 N N . ARG A 1 415 ? 29.525 -62.620 -1.963 1.00 85.75 415 ARG A N 1
ATOM 2921 C CA . ARG A 1 415 ? 28.285 -63.202 -2.485 1.00 85.75 415 ARG A CA 1
ATOM 2922 C C . ARG A 1 415 ? 27.581 -62.350 -3.527 1.00 85.75 415 ARG A C 1
ATOM 2924 O O . ARG A 1 415 ? 27.197 -62.896 -4.554 1.00 85.75 415 ARG A O 1
ATOM 2931 N N . GLN A 1 416 ? 27.372 -61.061 -3.265 1.00 89.25 416 GLN A N 1
ATOM 2932 C CA . GLN A 1 416 ? 26.568 -60.194 -4.131 1.00 89.25 416 GLN A CA 1
ATOM 2933 C C . GLN A 1 416 ? 27.055 -58.743 -4.087 1.00 89.25 416 GLN A C 1
ATOM 2935 O O . GLN A 1 416 ? 27.613 -58.291 -3.089 1.00 89.25 416 GLN A O 1
ATOM 2940 N N . GLY A 1 417 ? 26.840 -58.013 -5.182 1.00 92.06 417 GLY A N 1
ATOM 2941 C CA . GLY A 1 417 ? 27.155 -56.591 -5.279 1.00 92.06 417 GLY A CA 1
ATOM 2942 C C . GLY A 1 417 ? 28.647 -56.308 -5.427 1.00 92.06 417 GLY A C 1
ATOM 2943 O O . GLY A 1 417 ? 29.456 -57.210 -5.651 1.00 92.06 417 GLY A O 1
ATOM 2944 N N . TRP A 1 418 ? 29.016 -55.039 -5.303 1.00 94.00 418 TRP A N 1
ATOM 2945 C CA . TRP A 1 418 ? 30.404 -54.595 -5.402 1.00 94.00 418 TRP A CA 1
ATOM 2946 C C . TRP A 1 418 ? 30.737 -53.583 -4.314 1.00 94.00 418 TRP A C 1
ATOM 2948 O O . TRP A 1 418 ? 29.865 -52.857 -3.836 1.00 94.00 418 TRP A O 1
ATOM 2958 N N . ARG A 1 419 ? 32.016 -53.522 -3.943 1.00 94.62 419 ARG A N 1
ATOM 2959 C CA . ARG A 1 419 ? 32.531 -52.561 -2.968 1.00 94.62 419 ARG A CA 1
ATOM 2960 C C . ARG A 1 419 ? 33.971 -52.184 -3.275 1.00 94.62 419 ARG A C 1
ATOM 2962 O O . ARG A 1 419 ? 34.834 -53.052 -3.327 1.00 94.62 419 ARG A O 1
ATOM 2969 N N . LEU A 1 420 ? 34.222 -50.884 -3.396 1.00 93.88 420 LEU A N 1
ATOM 2970 C CA . LEU A 1 420 ? 35.540 -50.258 -3.438 1.00 93.88 420 LEU A CA 1
ATOM 2971 C C . LEU A 1 420 ? 35.828 -49.597 -2.088 1.00 93.88 420 LEU A C 1
ATOM 2973 O O . LEU A 1 420 ? 35.149 -48.651 -1.697 1.00 93.88 420 LEU A O 1
ATOM 2977 N N . ASP A 1 421 ? 36.833 -50.088 -1.377 1.00 92.69 421 ASP A N 1
ATOM 2978 C CA . ASP A 1 421 ? 37.239 -49.607 -0.059 1.00 92.69 421 ASP A CA 1
ATOM 2979 C C . ASP A 1 421 ? 38.433 -48.641 -0.147 1.00 92.69 421 ASP A C 1
ATOM 2981 O O . ASP A 1 421 ? 39.298 -48.767 -1.017 1.00 92.69 421 ASP A O 1
ATOM 2985 N N . LYS A 1 422 ? 38.524 -47.693 0.794 1.00 90.31 422 LYS A N 1
ATOM 2986 C CA . LYS A 1 422 ? 39.635 -46.730 0.895 1.00 90.31 422 LYS A CA 1
ATOM 2987 C C . LYS A 1 422 ? 41.012 -47.386 1.019 1.00 90.31 422 LYS A C 1
ATOM 2989 O O . LYS A 1 422 ? 42.018 -46.749 0.726 1.00 90.31 422 LYS A O 1
ATOM 2994 N N . SER A 1 423 ? 41.064 -48.635 1.480 1.00 87.50 423 SER A N 1
ATOM 2995 C CA . SER A 1 423 ? 42.291 -49.434 1.572 1.00 87.50 423 SER A CA 1
ATOM 2996 C C . SER A 1 423 ? 42.836 -49.886 0.210 1.00 87.50 423 SER A C 1
ATOM 2998 O O . SER A 1 423 ? 43.900 -50.498 0.160 1.00 87.50 423 SER A O 1
ATOM 3000 N N . GLY A 1 424 ? 42.132 -49.597 -0.891 1.00 86.06 424 GLY A N 1
ATOM 3001 C CA . GLY A 1 424 ? 42.466 -50.093 -2.228 1.00 86.06 424 GLY A CA 1
ATOM 3002 C C . GLY A 1 424 ? 41.926 -51.498 -2.499 1.00 86.06 424 GLY A C 1
ATOM 3003 O O . GLY A 1 424 ? 42.221 -52.076 -3.542 1.00 86.06 424 GLY A O 1
ATOM 3004 N N . TRP A 1 425 ? 41.133 -52.045 -1.574 1.00 91.12 425 TRP A N 1
ATOM 3005 C CA . TRP A 1 425 ? 40.431 -53.304 -1.761 1.00 91.12 425 TRP A CA 1
ATOM 3006 C C . TRP A 1 425 ? 39.183 -53.094 -2.623 1.00 91.12 425 TRP A C 1
ATOM 3008 O O . TRP A 1 425 ? 38.306 -52.307 -2.264 1.00 91.12 425 TRP A O 1
ATOM 3018 N N . PHE A 1 426 ? 39.091 -53.793 -3.750 1.00 94.56 426 PHE A N 1
ATOM 3019 C CA . PHE A 1 426 ? 37.924 -53.771 -4.625 1.00 94.56 426 PHE A CA 1
ATOM 3020 C C . PHE A 1 426 ? 37.391 -55.185 -4.833 1.00 94.56 426 PHE A C 1
ATOM 3022 O O . PHE A 1 426 ? 38.111 -56.065 -5.301 1.00 94.56 426 PHE A O 1
ATOM 3029 N N . GLU A 1 427 ? 36.124 -55.397 -4.493 1.00 94.12 427 GLU A N 1
ATOM 3030 C CA . GLU A 1 427 ? 35.417 -56.653 -4.717 1.00 94.12 427 GLU A CA 1
ATOM 3031 C C . GLU A 1 427 ? 34.246 -56.446 -5.677 1.00 94.12 427 GLU A C 1
ATOM 3033 O O . GLU A 1 427 ? 33.434 -55.537 -5.494 1.00 94.12 427 GLU A O 1
ATOM 3038 N N . ILE A 1 428 ? 34.150 -57.317 -6.682 1.00 94.12 428 ILE A N 1
ATOM 3039 C CA . ILE A 1 428 ? 32.995 -57.438 -7.571 1.00 94.12 428 ILE A CA 1
ATOM 3040 C C . ILE A 1 428 ? 32.490 -58.875 -7.483 1.00 94.12 428 ILE A C 1
ATOM 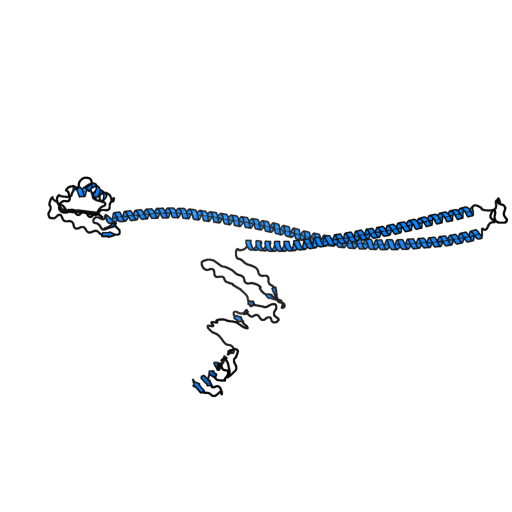3042 O O . ILE A 1 428 ? 33.193 -59.809 -7.874 1.00 94.12 428 ILE A O 1
ATOM 3046 N N . ASN A 1 429 ? 31.260 -59.052 -7.013 1.00 91.69 429 ASN A N 1
ATOM 3047 C CA . ASN A 1 429 ? 30.585 -60.343 -6.996 1.00 91.69 429 ASN A CA 1
ATOM 3048 C C . ASN A 1 429 ? 29.659 -60.490 -8.207 1.00 91.69 429 ASN A C 1
ATOM 3050 O O . ASN A 1 429 ? 29.160 -59.506 -8.759 1.00 91.69 429 ASN A O 1
ATOM 3054 N N . ASN A 1 430 ? 29.398 -61.734 -8.603 1.00 84.56 430 ASN A N 1
ATOM 3055 C CA . ASN A 1 430 ? 28.411 -62.023 -9.634 1.00 84.56 430 ASN A CA 1
ATOM 3056 C C . ASN A 1 430 ? 26.992 -61.627 -9.176 1.00 84.56 430 ASN A C 1
ATOM 3058 O O . ASN A 1 430 ? 26.647 -61.682 -7.992 1.00 84.56 430 ASN A O 1
ATOM 3062 N N . THR A 1 431 ? 26.155 -61.219 -10.128 1.00 77.88 431 THR A N 1
ATOM 3063 C CA . THR A 1 431 ? 24.772 -60.782 -9.892 1.00 77.88 431 THR A CA 1
ATOM 3064 C C . THR A 1 431 ? 23.849 -61.928 -9.472 1.00 77.88 431 THR A C 1
ATOM 3066 O O . THR A 1 431 ? 22.814 -61.672 -8.860 1.00 77.88 431 THR A O 1
ATOM 3069 N N . ASP A 1 432 ? 24.238 -63.177 -9.747 1.00 76.69 432 ASP A N 1
ATOM 3070 C CA . ASP A 1 432 ? 23.494 -64.404 -9.432 1.00 76.69 432 ASP A CA 1
ATOM 3071 C C . ASP A 1 432 ? 23.516 -64.809 -7.944 1.00 76.69 432 ASP A C 1
ATOM 3073 O O . ASP A 1 432 ? 22.798 -65.728 -7.548 1.00 76.69 432 ASP A O 1
ATOM 3077 N N . GLY A 1 433 ? 24.325 -64.143 -7.110 1.00 72.25 433 GLY A N 1
ATOM 3078 C CA . GLY A 1 433 ? 24.422 -64.431 -5.677 1.00 72.25 433 GLY A CA 1
ATOM 3079 C C . GLY A 1 433 ? 25.075 -65.779 -5.344 1.00 72.25 433 GLY A C 1
ATOM 3080 O O . GLY A 1 433 ? 24.966 -66.235 -4.198 1.00 72.25 433 GLY A O 1
ATOM 3081 N N . GLN A 1 434 ? 25.719 -66.426 -6.324 1.00 77.69 434 GLN A N 1
ATOM 3082 C CA . GLN A 1 434 ? 26.288 -67.773 -6.203 1.00 77.69 434 GLN A CA 1
ATOM 3083 C C . GLN A 1 434 ? 27.726 -67.785 -5.668 1.00 77.69 434 GLN A C 1
ATOM 3085 O O . GLN A 1 434 ? 28.308 -68.853 -5.550 1.00 77.69 434 GLN A O 1
ATOM 3090 N N . GLY A 1 435 ? 28.313 -66.633 -5.325 1.00 74.81 435 GLY A N 1
ATOM 3091 C CA . GLY A 1 435 ? 29.629 -66.556 -4.668 1.00 74.81 435 GLY A CA 1
ATOM 3092 C C . GLY A 1 435 ? 30.841 -66.467 -5.602 1.00 74.81 435 GLY A C 1
ATOM 3093 O O . GLY A 1 435 ? 31.968 -66.341 -5.128 1.00 74.81 435 GLY A O 1
ATOM 3094 N N . ASN A 1 436 ? 30.628 -66.473 -6.923 1.00 88.12 436 ASN A N 1
ATOM 3095 C CA . ASN A 1 436 ? 31.674 -66.127 -7.888 1.00 88.12 436 ASN A CA 1
ATOM 3096 C C . ASN A 1 436 ? 32.093 -64.663 -7.683 1.00 88.12 436 ASN A C 1
ATOM 3098 O O . ASN A 1 436 ? 31.230 -63.778 -7.670 1.00 88.12 436 ASN A O 1
ATOM 3102 N N . ARG A 1 437 ? 33.397 -64.392 -7.556 1.00 90.81 437 ARG A N 1
ATOM 3103 C CA . ARG A 1 437 ? 33.886 -63.043 -7.227 1.00 90.81 437 ARG A CA 1
ATOM 3104 C C . ARG A 1 437 ? 35.272 -62.728 -7.771 1.00 90.81 437 ARG A C 1
ATOM 3106 O O . ARG A 1 437 ? 36.116 -63.613 -7.922 1.00 90.81 437 ARG A O 1
ATOM 3113 N N . LEU A 1 438 ? 35.503 -61.445 -8.011 1.00 92.12 438 LEU A N 1
ATOM 3114 C CA . LEU A 1 438 ? 36.796 -60.848 -8.308 1.00 92.12 438 LEU A CA 1
ATOM 3115 C C . LEU A 1 438 ? 37.207 -59.964 -7.131 1.00 92.12 438 LEU A C 1
ATOM 3117 O O . LEU A 1 438 ? 36.483 -59.035 -6.784 1.00 92.12 438 LEU A O 1
ATOM 3121 N N . ASN A 1 439 ? 38.391 -60.211 -6.579 1.00 92.19 439 ASN A N 1
ATOM 3122 C CA . ASN A 1 439 ? 38.967 -59.406 -5.509 1.00 92.19 439 ASN A CA 1
ATOM 3123 C C . ASN A 1 439 ? 40.283 -58.800 -5.994 1.00 92.19 439 ASN A C 1
ATOM 3125 O O . ASN A 1 439 ? 41.156 -59.506 -6.505 1.00 92.19 439 ASN A O 1
ATOM 3129 N N . ILE A 1 440 ? 40.429 -57.498 -5.807 1.00 92.00 440 ILE A N 1
ATOM 3130 C CA . ILE A 1 440 ? 41.633 -56.727 -6.093 1.00 92.00 440 ILE A CA 1
ATOM 3131 C C . ILE A 1 440 ? 42.097 -56.132 -4.771 1.00 92.00 440 ILE A C 1
ATOM 3133 O O . ILE A 1 440 ? 41.314 -55.506 -4.063 1.00 92.00 440 ILE A O 1
ATOM 3137 N N . ASP A 1 441 ? 43.359 -56.349 -4.427 1.00 89.44 441 ASP A N 1
ATOM 3138 C CA . ASP A 1 441 ? 43.986 -55.757 -3.251 1.00 89.44 441 ASP A CA 1
ATOM 3139 C C . ASP A 1 441 ? 45.458 -55.426 -3.519 1.00 89.44 441 ASP A C 1
ATOM 3141 O O . ASP A 1 441 ? 45.957 -55.588 -4.636 1.00 89.44 441 ASP A O 1
ATOM 3145 N N . SER A 1 442 ? 46.175 -54.980 -2.486 1.00 85.12 442 SER A N 1
ATOM 3146 C CA . SER A 1 442 ? 47.601 -54.649 -2.580 1.00 85.12 442 SER A CA 1
ATOM 3147 C C . SER A 1 442 ? 48.492 -55.821 -3.011 1.00 85.12 442 SER A C 1
ATOM 3149 O O . SER A 1 442 ? 49.640 -55.597 -3.374 1.00 85.12 442 SER A O 1
ATOM 3151 N N . ASN A 1 443 ? 47.995 -57.061 -2.967 1.00 84.31 443 ASN A N 1
ATOM 3152 C CA . ASN A 1 443 ? 48.740 -58.274 -3.311 1.00 84.31 443 ASN A CA 1
ATOM 3153 C C . ASN A 1 443 ? 48.288 -58.892 -4.652 1.00 84.31 443 ASN A C 1
ATOM 3155 O O . ASN A 1 443 ? 48.597 -60.063 -4.926 1.00 84.31 443 ASN A O 1
ATOM 3159 N N . GLY A 1 444 ? 47.514 -58.150 -5.451 1.00 87.38 444 GLY A N 1
ATOM 3160 C CA . GLY A 1 444 ? 47.132 -58.497 -6.820 1.00 87.38 444 GLY A CA 1
ATOM 3161 C C . GLY A 1 444 ? 45.639 -58.769 -7.022 1.00 87.38 444 GLY A C 1
ATOM 3162 O O . GLY A 1 444 ? 44.797 -58.486 -6.172 1.00 87.38 444 GLY A O 1
ATOM 3163 N N . VAL A 1 445 ? 45.312 -59.341 -8.182 1.00 92.38 445 VAL A N 1
ATOM 3164 C CA . VAL A 1 445 ? 43.937 -59.632 -8.622 1.00 92.38 445 VAL A CA 1
ATOM 3165 C C . VAL A 1 445 ? 43.658 -61.126 -8.506 1.00 92.38 445 VAL A C 1
ATOM 3167 O O . VAL A 1 445 ? 44.480 -61.939 -8.929 1.00 92.38 445 VAL A O 1
ATOM 3170 N N . ARG A 1 446 ? 42.508 -61.509 -7.949 1.00 92.19 446 ARG A N 1
ATOM 3171 C CA . ARG A 1 446 ? 42.110 -62.904 -7.708 1.00 92.19 446 ARG A CA 1
ATOM 3172 C C . ARG A 1 446 ? 40.680 -63.142 -8.163 1.00 92.19 446 ARG A C 1
ATOM 3174 O O . ARG A 1 446 ? 39.794 -62.372 -7.807 1.00 92.19 446 ARG A O 1
ATOM 3181 N N . GLY A 1 447 ? 40.459 -64.228 -8.895 1.00 91.75 447 GLY A N 1
ATOM 3182 C CA . GLY A 1 447 ? 39.124 -64.701 -9.253 1.00 91.75 447 GLY A CA 1
ATOM 3183 C C . GLY A 1 447 ? 38.778 -65.990 -8.526 1.00 91.75 447 GLY A C 1
ATOM 3184 O O . GLY A 1 447 ? 39.567 -66.937 -8.546 1.00 91.75 447 GLY A O 1
ATOM 3185 N N . TYR A 1 448 ? 37.601 -66.033 -7.914 1.00 91.25 448 TYR A N 1
ATOM 3186 C CA . TYR A 1 448 ? 37.068 -67.187 -7.196 1.00 91.25 448 TYR A CA 1
ATOM 3187 C C . TYR A 1 448 ? 35.788 -67.691 -7.865 1.00 91.25 448 TYR A C 1
ATOM 3189 O O . TYR A 1 448 ? 35.012 -66.897 -8.399 1.00 91.25 448 TYR A O 1
ATOM 3197 N N . ASP A 1 449 ? 35.571 -69.004 -7.818 1.00 88.69 449 ASP A N 1
ATOM 3198 C CA . ASP A 1 449 ? 34.302 -69.611 -8.225 1.00 88.69 449 ASP A CA 1
ATOM 3199 C C . ASP A 1 449 ? 33.241 -69.587 -7.109 1.00 88.69 449 ASP A C 1
ATOM 3201 O O . ASP A 1 449 ? 33.498 -69.134 -5.993 1.00 88.69 449 ASP A O 1
ATOM 3205 N N . SER A 1 450 ? 32.061 -70.140 -7.400 1.00 85.81 450 SER A N 1
ATOM 3206 C CA . SER A 1 450 ? 30.912 -70.235 -6.492 1.00 85.81 450 SER A CA 1
ATOM 3207 C C . SER A 1 450 ? 31.183 -71.017 -5.205 1.00 85.81 450 SER A C 1
ATOM 3209 O O . SER A 1 450 ? 30.484 -70.844 -4.212 1.00 85.81 450 SER A O 1
ATOM 3211 N N . ASN A 1 451 ? 32.208 -71.872 -5.200 1.00 84.62 451 ASN A N 1
ATOM 3212 C CA . ASN A 1 451 ? 32.626 -72.651 -4.037 1.00 84.62 451 ASN A CA 1
ATOM 3213 C C . ASN A 1 451 ? 33.737 -71.943 -3.237 1.00 84.62 451 ASN A C 1
ATOM 3215 O O . ASN A 1 451 ? 34.310 -72.537 -2.325 1.00 84.62 451 ASN A O 1
ATOM 3219 N N . GLY A 1 452 ? 34.092 -70.702 -3.592 1.00 84.25 452 GLY A N 1
ATOM 3220 C CA . GLY A 1 452 ? 35.176 -69.944 -2.967 1.00 84.25 452 GLY A CA 1
ATOM 3221 C C . GLY A 1 452 ? 36.577 -70.431 -3.351 1.00 84.25 452 GLY A C 1
ATOM 3222 O O . GLY A 1 452 ? 37.555 -70.049 -2.705 1.00 84.25 452 GLY A O 1
ATOM 3223 N N . THR A 1 453 ? 36.703 -71.255 -4.395 1.00 89.19 453 THR A N 1
ATOM 3224 C CA . THR A 1 453 ? 37.987 -71.785 -4.867 1.00 89.19 453 THR A CA 1
ATOM 3225 C C . THR A 1 453 ? 38.660 -70.777 -5.789 1.00 89.19 453 THR A C 1
ATOM 3227 O O . THR A 1 453 ? 38.057 -70.306 -6.752 1.00 89.19 453 THR A O 1
ATOM 3230 N N . LEU A 1 454 ? 39.931 -70.461 -5.524 1.00 89.94 454 LEU A N 1
ATOM 3231 C CA . LEU A 1 454 ? 40.731 -69.585 -6.382 1.00 89.94 454 LEU A CA 1
ATOM 3232 C C . LEU A 1 454 ? 40.924 -70.237 -7.761 1.00 89.94 454 LEU A C 1
ATOM 3234 O O . LEU A 1 454 ? 41.472 -71.333 -7.860 1.00 89.94 454 LEU A O 1
ATOM 3238 N N . ARG A 1 455 ? 40.493 -69.556 -8.825 1.00 90.44 455 ARG A N 1
ATOM 3239 C CA . ARG A 1 455 ? 40.603 -70.028 -10.215 1.00 90.44 455 ARG A CA 1
ATOM 3240 C C . ARG A 1 455 ? 41.732 -69.367 -10.982 1.00 90.44 455 ARG A C 1
ATOM 3242 O O . ARG A 1 455 ? 42.355 -70.012 -11.818 1.00 90.44 455 ARG A O 1
ATOM 3249 N N . TYR A 1 456 ? 42.022 -68.107 -10.683 1.00 87.56 456 TYR A N 1
ATOM 3250 C CA . TYR A 1 456 ? 43.149 -67.400 -11.276 1.00 87.56 456 TYR A CA 1
ATOM 3251 C C . TYR A 1 456 ? 43.661 -66.303 -10.346 1.00 87.56 456 TYR A C 1
ATOM 3253 O O . TYR A 1 456 ? 42.920 -65.768 -9.518 1.00 87.56 456 TYR A O 1
ATOM 3261 N N . ARG A 1 457 ? 44.943 -65.964 -10.502 1.00 88.31 457 ARG A N 1
ATOM 3262 C CA . ARG A 1 457 ? 45.606 -64.869 -9.793 1.00 88.31 457 ARG A CA 1
ATOM 3263 C C . ARG A 1 457 ? 46.573 -64.147 -10.727 1.00 88.31 457 ARG A C 1
ATOM 3265 O O . ARG A 1 457 ? 47.311 -64.800 -11.455 1.00 88.31 457 ARG A O 1
ATOM 3272 N N . LEU A 1 458 ? 46.564 -62.817 -10.692 1.00 85.94 458 LEU A N 1
ATOM 3273 C CA . LEU A 1 458 ? 47.374 -61.942 -11.545 1.00 85.94 458 LEU A CA 1
ATOM 3274 C C . LEU A 1 458 ? 48.110 -60.897 -10.683 1.00 85.94 458 LEU A C 1
ATOM 3276 O O . LEU A 1 458 ? 47.551 -60.424 -9.694 1.00 85.94 458 LEU A O 1
ATOM 3280 N N . GLY A 1 459 ? 49.336 -60.518 -11.075 1.00 73.62 459 GLY A N 1
ATOM 3281 C CA . GLY A 1 459 ? 50.069 -59.381 -10.490 1.00 73.62 459 GLY A CA 1
ATOM 3282 C C . GLY A 1 459 ? 50.899 -59.663 -9.230 1.00 73.62 459 GLY A C 1
ATOM 3283 O O . GLY A 1 459 ? 50.891 -58.848 -8.316 1.00 73.62 459 GLY A O 1
ATOM 3284 N N . PHE A 1 460 ? 51.604 -60.795 -9.155 1.00 65.75 460 PHE A N 1
ATOM 3285 C CA . PHE A 1 460 ? 52.612 -61.003 -8.106 1.00 65.75 460 PHE A CA 1
ATOM 3286 C C . PHE A 1 460 ? 53.865 -60.155 -8.365 1.00 65.75 460 PHE A C 1
ATOM 3288 O O . PHE A 1 460 ? 54.462 -60.280 -9.435 1.00 65.75 460 PHE A O 1
ATOM 3295 N N . TYR A 1 461 ? 54.285 -59.394 -7.355 1.00 55.94 461 TYR A N 1
ATOM 3296 C CA . TYR A 1 461 ? 55.690 -59.107 -7.067 1.00 55.94 461 TYR A CA 1
ATOM 3297 C C . TYR A 1 461 ? 55.955 -59.402 -5.597 1.00 55.94 461 TYR A C 1
ATOM 3299 O O . TYR A 1 461 ? 55.103 -59.006 -4.768 1.00 55.94 461 TYR A O 1
#

Radius of gyration: 67.55 Å; chains: 1; bounding box: 141×92×190 Å

Secondary structure (DSSP, 8-state):
------SS-SSTT-STHHHHHHHHTT--HHHHHTPPTT-EEEEE--TT--TT-SEEEEE-SSTT-TT-------EEETTEEEE-GGGHHHHHHHHHHHHHHHHHHHHHHHHHHHHHHHHHHHHHHHHHHHHHHHHHHHHHHHHHHHHHHHHHHHHHHHHHHHHHHHHHHHHHHHHHHHHHHHHHHHHHHHHHHHHHHHHHHHHHHHHHHHHHHHHHHT-PPPTTSTT--TT-TTS-SHHHHHHHHHHHHHHHHHHHHHHHHHHHHHHHHHHHHHHHHHHHHHHHHHHHHHHHHHHHHHHHHHHHHHHHHHHHHHHHHTT-SS--PPPPEEE-TTS-EEE-----EE--SSS---EE-----SEEE---TTSSS---SEEEETTEEEESS---SS---S----SSEEE-TT-BTTTBSEEEETTS-EEEE-TTSS--EEEEETTEEEEE-TTS-EEEEE---

InterPro domains:
  IPR015406 Tip attachment protein J, central straight fiber domain [PF09327] (307-440)
  IPR053171 Viral Tip Attachment Protein [PTHR36251] (135-444)

Sequence (461 aa):
MLGAGQFDEPRTNLAGVLQSALVRCGASNAVLGSIKHRGAYVLVGVPESGEGAGAEMRAGSVDSDPASQISYTFSMLNGRLLSGPNGQAAALAQAAVTSEATARANADGALSSRIDTVSASAAANTAAITGEQKSRADADSALSSRVDSVLASANGNAAAITAEQKARADGDSANAAAISSLSAKVDDNAAAITSEATARASADSALSNRIERVSAQINVPMAGDTGGNAGSTSVYAGVWSEQSARAEADLATSQRVDTVTAQLSNANNELRAAVRTESEARAAADSAQAQQITTVQAQINDNSAAVQVVATSYADLNGQLSASYTVKTQITKDGRTYMAGISLGVNGSGGDVESQILMSASRFAIIDPNGSAVSSPFIVQGGQVFLNDVFIGNGRITNAMIGSYLQSDNYVSGRQGWRLDKSGWFEINNTDGQGNRLNIDSNGVRGYDSNGTLRYRLGFY

Foldseek 3Di:
DDWDWDPFFDLVPCDDPVVVQLQQFAEAPVQNVQAAGRATKTWAGHHRCGYNLIAIDIDDPYHPRPRRDDDFDWDDDPRATCDGPPCSSVVVVVVVVVVVVVVVVVVVVVVVVVVVVVVVVVVVVVVVVVVVVVVVLVVLVVVLVVLVVVLVVLVVVLVVVVVVVVVVVVVVVVVVVVVVVVVVVVVVVVVVVVVVVVVVVVVVVVVVVVVVVVVVVVPDPACPPPPHPNPDPRHDPPPVVVVVVVVVVVVVVVVVVVVVVVVVVVVVVVVVVVVVVVVVVVVVVVVVVVVVVVVVVVVSVVVVVVSVVVSVVSVVVVPDPWDDDDFDWDAAPVGDIDGDDWDWTFDDDDDDTDTDTDDDDQKDFQFDSPDPDRDTQWMDHPNDIDGDDDDDPDDDDPDDDDPFKDWDPPDDPQFDTWIQTPQRWTKHHDHVRLRFIWIQHPQFIWTADSVRHTDDTDDHD

Organism: NCBI:txid2015348